Protein AF-A0A8J8E823-F1 (afdb_monomer)

Radius of gyration: 39.71 Å; Cα contacts (8 Å, |Δi|>4): 1463; chains: 1; bounding box: 97×46×159 Å

pLDDT: mean 88.31, std 9.65, range [36.75, 98.31]

Structure (mmCIF, N/CA/C/O backbone):
data_AF-A0A8J8E823-F1
#
_entry.id   AF-A0A8J8E823-F1
#
loop_
_atom_site.group_PDB
_atom_site.id
_atom_site.type_symbol
_atom_site.label_atom_id
_atom_site.label_alt_id
_atom_site.label_comp_id
_atom_site.label_asym_id
_atom_site.label_entity_id
_atom_site.label_seq_id
_atom_site.pdbx_PDB_ins_code
_atom_site.Cartn_x
_atom_site.Cartn_y
_atom_site.Cartn_z
_atom_site.occupancy
_atom_site.B_iso_or_equiv
_atom_site.auth_seq_id
_atom_site.auth_comp_id
_atom_site.auth_asym_id
_atom_site.auth_atom_id
_atom_site.pdbx_PDB_model_num
ATOM 1 N N . MET A 1 1 ? -57.864 25.863 111.449 1.00 36.75 1 MET A N 1
ATOM 2 C CA . MET A 1 1 ? -57.639 26.339 110.067 1.00 36.75 1 MET A CA 1
ATOM 3 C C . MET A 1 1 ? -56.711 25.368 109.342 1.00 36.75 1 MET A C 1
ATOM 5 O O . MET A 1 1 ? -55.726 24.937 109.920 1.00 36.75 1 MET A O 1
ATOM 9 N N . ARG A 1 2 ? -57.130 24.994 108.127 1.00 46.72 2 ARG A N 1
ATOM 10 C CA . ARG A 1 2 ? -56.499 24.239 107.023 1.00 46.72 2 ARG A CA 1
ATOM 11 C C . ARG A 1 2 ? -55.023 23.799 107.163 1.00 46.72 2 ARG A C 1
ATOM 13 O O . ARG A 1 2 ? -54.125 24.631 107.184 1.00 46.72 2 ARG A O 1
ATOM 20 N N . ARG A 1 3 ? -54.786 22.481 107.086 1.00 46.88 3 ARG A N 1
ATOM 21 C CA . ARG A 1 3 ? -53.494 21.837 106.748 1.00 46.88 3 ARG A CA 1
ATOM 22 C C . ARG A 1 3 ? -53.708 20.717 105.724 1.00 46.88 3 ARG A C 1
ATOM 24 O O . ARG A 1 3 ? -53.528 19.541 106.005 1.00 46.88 3 ARG A O 1
ATOM 31 N N . GLY A 1 4 ? -54.146 21.098 104.534 1.00 51.66 4 GLY A N 1
ATOM 32 C CA . GLY A 1 4 ? -54.332 20.171 103.423 1.00 51.66 4 GLY A CA 1
ATOM 33 C C . GLY A 1 4 ? -54.410 20.949 102.127 1.00 51.66 4 GLY A C 1
ATOM 34 O O . GLY A 1 4 ? -55.508 21.132 101.628 1.00 51.66 4 GLY A O 1
ATOM 35 N N . GLN A 1 5 ? -53.278 21.512 101.680 1.00 46.97 5 GLN A N 1
ATOM 36 C CA . GLN A 1 5 ? -53.117 22.174 100.371 1.00 46.97 5 GLN A CA 1
ATOM 37 C C . GLN A 1 5 ? -51.668 22.670 100.144 1.00 46.97 5 GLN A C 1
ATOM 39 O O . GLN A 1 5 ? -51.448 23.810 99.762 1.00 46.97 5 GLN A O 1
ATOM 44 N N . LEU A 1 6 ? -50.650 21.842 100.414 1.00 44.88 6 LEU A N 1
ATOM 45 C CA . LEU A 1 6 ? -49.243 22.187 100.108 1.00 44.88 6 LEU A CA 1
ATOM 46 C C . LEU A 1 6 ? -48.482 21.095 99.334 1.00 44.88 6 LEU A C 1
ATOM 48 O O . LEU A 1 6 ? -47.302 21.254 99.064 1.00 44.88 6 LEU A O 1
ATOM 52 N N . LEU A 1 7 ? -49.159 20.020 98.913 1.00 49.19 7 LEU A N 1
ATOM 53 C CA . LEU A 1 7 ? -48.567 18.953 98.090 1.00 49.19 7 LEU A CA 1
ATOM 54 C C . LEU A 1 7 ? -48.955 19.016 96.599 1.00 49.19 7 LEU A C 1
ATOM 56 O O . LEU A 1 7 ? -48.569 18.131 95.848 1.00 49.19 7 LEU A O 1
ATOM 60 N N . SER A 1 8 ? -49.700 20.033 96.139 1.00 56.97 8 SER A N 1
ATOM 61 C CA . SER A 1 8 ? -50.274 20.027 94.778 1.00 56.97 8 SER A CA 1
ATOM 62 C C . SER A 1 8 ? -49.682 21.033 93.788 1.00 56.97 8 SER A C 1
ATOM 64 O O . SER A 1 8 ? -50.062 20.981 92.625 1.00 56.97 8 SER A O 1
ATOM 66 N N . PHE A 1 9 ? -48.795 21.946 94.198 1.00 59.91 9 PHE A N 1
ATOM 67 C CA . PHE A 1 9 ? -48.227 22.938 93.269 1.00 59.91 9 PHE A CA 1
ATOM 68 C C . PHE A 1 9 ? -46.809 22.571 92.830 1.00 59.91 9 PHE A C 1
ATOM 70 O O . PHE A 1 9 ? -46.538 22.541 91.637 1.00 59.91 9 PHE A O 1
ATOM 77 N N . ASP A 1 10 ? -45.944 22.179 93.767 1.00 59.66 10 ASP A N 1
ATOM 78 C CA . ASP A 1 10 ? -44.552 21.808 93.467 1.00 59.66 10 ASP A CA 1
ATOM 79 C C . ASP A 1 10 ? -44.453 20.523 92.629 1.00 59.66 10 ASP A C 1
ATOM 81 O O . ASP A 1 10 ? -43.709 20.452 91.655 1.00 59.66 10 ASP A O 1
ATOM 85 N N . ALA A 1 11 ? -45.289 19.524 92.934 1.00 63.53 11 ALA A N 1
ATOM 86 C CA . ALA A 1 11 ? -45.380 18.297 92.143 1.00 63.53 11 ALA A CA 1
ATOM 87 C C . ALA A 1 11 ? -45.920 18.556 90.724 1.00 63.53 11 ALA A C 1
ATOM 89 O O . ALA A 1 11 ? -45.494 17.911 89.770 1.00 63.53 11 ALA A O 1
ATOM 90 N N . LEU A 1 12 ? -46.829 19.523 90.565 1.00 67.81 12 LEU A N 1
ATOM 91 C CA . LEU A 1 12 ? -47.392 19.887 89.264 1.00 67.81 12 LEU A CA 1
ATOM 92 C C . LEU A 1 12 ? -46.374 20.669 88.423 1.00 67.81 12 LEU A C 1
ATOM 94 O O . LEU A 1 12 ? -46.248 20.418 87.229 1.00 67.81 12 LEU A O 1
ATOM 98 N N . LEU A 1 13 ? -45.582 21.538 89.053 1.00 65.56 13 LEU A N 1
ATOM 99 C CA . LEU A 1 13 ? -44.483 22.267 88.414 1.00 65.56 13 LEU A CA 1
ATOM 100 C C . LEU A 1 13 ? -43.353 21.321 87.974 1.00 65.56 13 LEU A C 1
ATOM 102 O O . LEU A 1 13 ? -42.855 21.442 86.855 1.00 65.56 13 LEU A O 1
ATOM 106 N N . ALA A 1 14 ? -43.020 20.322 88.799 1.00 70.00 14 ALA A N 1
ATOM 107 C CA . ALA A 1 14 ? -42.069 19.270 88.444 1.00 70.00 14 ALA A CA 1
ATOM 108 C C . ALA A 1 14 ? -42.562 18.416 87.260 1.00 70.00 14 ALA A C 1
ATOM 110 O O . ALA A 1 14 ? -41.798 18.148 86.336 1.00 70.00 14 ALA A O 1
ATOM 111 N N . VAL A 1 15 ? -43.846 18.041 87.231 1.00 72.62 15 VAL A N 1
ATOM 112 C CA . VAL A 1 15 ? -44.438 17.287 86.110 1.00 72.62 15 VAL A CA 1
ATOM 113 C C . VAL A 1 15 ? -44.470 18.118 84.827 1.00 72.62 15 VAL A C 1
ATOM 115 O O . VAL A 1 15 ? -44.135 17.601 83.765 1.00 72.62 15 VAL A O 1
ATOM 118 N N . VAL A 1 16 ? -44.799 19.410 84.903 1.00 74.62 16 VAL A N 1
ATOM 119 C CA . VAL A 1 16 ? -44.764 20.309 83.738 1.00 74.62 16 VAL A CA 1
ATOM 120 C C . VAL A 1 16 ? -43.340 20.446 83.195 1.00 74.62 16 VAL A C 1
ATOM 122 O O . VAL A 1 16 ? -43.153 20.344 81.984 1.00 74.62 16 VAL A O 1
ATOM 125 N N . MET A 1 17 ? -42.326 20.596 84.057 1.00 70.62 17 MET A N 1
ATOM 126 C CA . MET A 1 17 ? -40.924 20.603 83.615 1.00 70.62 17 MET A CA 1
ATOM 127 C C . MET A 1 17 ? -40.511 19.283 82.959 1.00 70.62 17 MET A C 1
ATOM 129 O O . MET A 1 17 ? -39.848 19.307 81.925 1.00 70.62 17 MET A O 1
ATOM 133 N N . VAL A 1 18 ? -40.932 18.139 83.506 1.00 72.12 18 VAL A N 1
ATOM 134 C CA . VAL A 1 18 ? -40.648 16.818 82.923 1.00 72.12 18 VAL A CA 1
ATOM 135 C C . VAL A 1 18 ? -41.329 16.653 81.561 1.00 72.12 18 VAL A C 1
ATOM 137 O O . VAL A 1 18 ? -40.695 16.164 80.632 1.00 72.12 18 VAL A O 1
ATOM 140 N N . ILE A 1 19 ? -42.573 17.117 81.396 1.00 75.12 19 ILE A N 1
ATOM 141 C CA . ILE A 1 19 ? -43.290 17.086 80.110 1.00 75.12 19 ILE A CA 1
ATOM 142 C C . ILE A 1 19 ? -42.619 18.006 79.080 1.00 75.12 19 ILE A C 1
ATOM 144 O O . ILE A 1 19 ? -42.448 17.601 77.932 1.00 75.12 19 ILE A O 1
ATOM 148 N N . PHE A 1 20 ? -42.187 19.210 79.471 1.00 71.75 20 PHE A N 1
ATOM 149 C CA . PHE A 1 20 ? -41.443 20.111 78.583 1.00 71.75 20 PHE A CA 1
ATOM 150 C C . PHE A 1 20 ? -40.071 19.547 78.200 1.00 71.75 20 PHE A C 1
ATOM 152 O O . PHE A 1 20 ? -39.695 19.625 77.032 1.00 71.75 20 PHE A O 1
ATOM 159 N N . MET A 1 21 ? -39.342 18.940 79.143 1.00 67.88 21 MET A N 1
ATOM 160 C CA . MET A 1 21 ? -38.085 18.246 78.849 1.00 67.88 21 MET A CA 1
ATOM 161 C C . MET A 1 21 ? -38.309 17.063 77.905 1.00 67.88 21 MET A C 1
ATOM 163 O O . MET A 1 21 ? -37.581 16.936 76.928 1.00 67.88 21 MET A O 1
ATOM 167 N N . LEU A 1 22 ? -39.335 16.238 78.130 1.00 67.62 22 LEU A N 1
ATOM 168 C CA . LEU A 1 22 ? -39.696 15.134 77.233 1.00 67.62 22 LEU A CA 1
ATOM 169 C C . LEU A 1 22 ? -40.085 15.633 75.836 1.00 67.62 22 LEU A C 1
ATOM 171 O O . LEU A 1 22 ? -39.639 15.059 74.847 1.00 67.62 22 LEU A O 1
ATOM 175 N N . GLY A 1 23 ? -40.851 16.723 75.737 1.00 69.31 23 GLY A N 1
ATOM 176 C CA . GLY A 1 23 ? -41.213 17.344 74.460 1.00 69.31 23 GLY A CA 1
ATOM 177 C C . GLY A 1 23 ? -40.005 17.912 73.711 1.00 69.31 23 GLY A C 1
ATOM 178 O O . GLY A 1 23 ? -39.862 17.683 72.512 1.00 69.31 23 GLY A O 1
ATOM 179 N N . ALA A 1 24 ? -39.094 18.590 74.416 1.00 69.19 24 ALA A N 1
ATOM 180 C CA . ALA A 1 24 ? -37.860 19.120 73.839 1.00 69.19 24 ALA A CA 1
ATOM 181 C C . ALA A 1 24 ? -36.897 18.003 73.403 1.00 69.19 24 ALA A C 1
ATOM 183 O O . ALA A 1 24 ? -36.311 18.085 72.323 1.00 69.19 24 ALA A O 1
ATOM 184 N N . VAL A 1 25 ? -36.767 16.933 74.196 1.00 70.50 25 VAL A N 1
ATOM 185 C CA . VAL A 1 25 ? -35.972 15.747 73.842 1.00 70.50 25 VAL A CA 1
ATOM 186 C C . VAL A 1 25 ? -36.588 15.020 72.648 1.00 70.50 25 VAL A C 1
ATOM 188 O O . VAL A 1 25 ? -35.851 14.657 71.737 1.00 70.50 25 VAL A O 1
ATOM 191 N N . SER A 1 26 ? -37.916 14.879 72.587 1.00 69.00 26 SER A N 1
ATOM 192 C CA . SER A 1 26 ? -38.611 14.278 71.440 1.00 69.00 26 SER A CA 1
ATOM 193 C C . SER A 1 26 ? -38.398 15.091 70.163 1.00 69.00 26 SER A C 1
ATOM 195 O O . SER A 1 26 ? -37.958 14.541 69.162 1.00 69.00 26 SER A O 1
ATOM 197 N N . ALA A 1 27 ? -38.613 16.410 70.204 1.00 69.00 27 ALA A N 1
ATOM 198 C CA . ALA A 1 27 ? -38.417 17.279 69.043 1.00 69.00 27 ALA A CA 1
ATOM 199 C C . ALA A 1 27 ? -36.951 17.305 68.572 1.00 69.00 27 ALA A C 1
ATOM 201 O O . ALA A 1 27 ? -36.671 17.292 67.374 1.00 69.00 27 ALA A O 1
ATOM 202 N N . THR A 1 28 ? -35.995 17.295 69.506 1.00 72.31 28 THR A N 1
ATOM 203 C CA . THR A 1 28 ? -34.562 17.222 69.177 1.00 72.31 28 THR A CA 1
ATOM 204 C C . THR A 1 28 ? -34.196 15.851 68.605 1.00 72.31 28 THR A C 1
ATOM 206 O O . THR A 1 28 ? -33.410 15.776 67.664 1.00 72.31 28 THR A O 1
ATOM 209 N N . SER A 1 29 ? -34.795 14.773 69.121 1.00 75.19 29 SER A N 1
ATOM 210 C CA . SER A 1 29 ? -34.635 13.411 68.604 1.00 75.19 29 SER A CA 1
ATOM 211 C C . SER A 1 29 ? -35.188 13.265 67.188 1.00 75.19 29 SER A C 1
ATOM 213 O O . SER A 1 29 ? -34.537 12.644 66.353 1.00 75.19 29 SER A O 1
ATOM 215 N N . ASP A 1 30 ? -36.348 13.848 66.888 1.00 78.00 30 ASP A N 1
ATOM 216 C CA . ASP A 1 30 ? -36.934 13.818 65.545 1.00 78.00 30 ASP A CA 1
ATOM 217 C C . ASP A 1 30 ? -36.092 14.627 64.550 1.00 78.00 30 ASP A C 1
ATOM 219 O O . ASP A 1 30 ? -35.823 14.155 63.445 1.00 78.00 30 ASP A O 1
ATOM 223 N N . ASN A 1 31 ? -35.570 15.784 64.967 1.00 73.62 31 ASN A N 1
ATOM 224 C CA . ASN A 1 31 ? -34.641 16.578 64.159 1.00 73.62 31 ASN A CA 1
ATOM 225 C C . ASN A 1 31 ? -33.301 15.859 63.924 1.00 73.62 31 ASN A C 1
ATOM 227 O O . ASN A 1 31 ? -32.780 15.884 62.810 1.00 73.62 31 ASN A O 1
ATOM 231 N N . LEU A 1 32 ? -32.749 15.180 64.936 1.00 70.44 32 LEU A N 1
ATOM 232 C CA . LEU A 1 32 ? -31.537 14.360 64.800 1.00 70.44 32 LEU A CA 1
ATOM 233 C C . LEU A 1 32 ? -31.775 13.153 63.895 1.00 70.44 32 LEU A C 1
ATOM 235 O O . LEU A 1 32 ? -30.951 12.867 63.033 1.00 70.44 32 LEU A O 1
ATOM 239 N N . LYS A 1 33 ? -32.909 12.467 64.048 1.00 74.25 33 LYS A N 1
ATOM 240 C CA . LYS A 1 33 ? -33.298 11.348 63.188 1.00 74.25 33 LYS A CA 1
ATOM 241 C C . LYS A 1 33 ? -33.461 11.803 61.740 1.00 74.25 33 LYS A C 1
ATOM 243 O O . LYS A 1 33 ? -32.951 11.131 60.846 1.00 74.25 33 LYS A O 1
ATOM 248 N N . ALA A 1 34 ? -34.109 12.943 61.504 1.00 67.12 34 ALA A N 1
ATOM 249 C CA . ALA A 1 34 ? -34.219 13.543 60.177 1.00 67.12 34 ALA A CA 1
ATOM 250 C C . ALA A 1 34 ? -32.837 13.921 59.615 1.00 67.12 34 ALA A C 1
ATOM 252 O O . ALA A 1 34 ? -32.538 13.605 58.468 1.00 67.12 34 ALA A O 1
ATOM 253 N N . GLY A 1 35 ? -31.958 14.504 60.436 1.00 65.25 35 GLY A N 1
ATOM 254 C CA . GLY A 1 35 ? -30.579 14.824 60.060 1.00 65.25 35 GLY A CA 1
ATOM 255 C C . GLY A 1 35 ? -29.745 13.592 59.694 1.00 65.25 35 GLY A C 1
ATOM 256 O O . GLY A 1 35 ? -29.082 13.591 58.662 1.00 65.25 35 GLY A O 1
ATOM 257 N N . ILE A 1 36 ? -29.819 12.519 60.487 1.00 70.50 36 ILE A N 1
ATOM 258 C CA . ILE A 1 36 ? -29.135 11.244 60.220 1.00 70.50 36 ILE A CA 1
ATOM 259 C C . ILE A 1 36 ? -29.702 10.579 58.965 1.00 70.50 36 ILE A C 1
ATOM 261 O O . ILE A 1 36 ? -28.932 10.099 58.143 1.00 70.50 36 ILE A O 1
ATOM 265 N N . THR A 1 37 ? -31.024 10.585 58.785 1.00 71.06 37 THR A N 1
ATOM 266 C CA . THR A 1 37 ? -31.674 10.023 57.587 1.00 71.06 37 THR A CA 1
ATOM 267 C C . THR A 1 37 ? -31.266 10.795 56.332 1.00 71.06 37 THR A C 1
ATOM 269 O O . THR A 1 37 ? -30.976 10.186 55.309 1.00 71.06 37 THR A O 1
ATOM 272 N N . ASN A 1 38 ? -31.159 12.124 56.421 1.00 67.69 38 ASN A N 1
ATOM 273 C CA . ASN A 1 38 ? -30.663 12.956 55.328 1.00 67.69 38 ASN A CA 1
ATOM 274 C C . ASN A 1 38 ? -29.179 12.699 55.039 1.00 67.69 38 ASN A C 1
ATOM 276 O O . ASN A 1 38 ? -28.809 12.615 53.875 1.00 67.69 38 ASN A O 1
ATOM 280 N N . LEU A 1 39 ? -28.335 12.546 56.065 1.00 69.06 39 LEU A N 1
ATOM 281 C CA . LEU A 1 39 ? -26.917 12.207 55.887 1.00 69.06 39 LEU A CA 1
ATOM 282 C C . LEU A 1 39 ? -26.728 10.818 55.268 1.00 69.06 39 LEU A C 1
ATOM 284 O O . LEU A 1 39 ? -25.903 10.674 54.371 1.00 69.06 39 LEU A O 1
ATOM 288 N N . LEU A 1 40 ? -27.507 9.821 55.702 1.00 71.25 40 LEU A N 1
ATOM 289 C CA . LEU A 1 40 ? -27.530 8.491 55.087 1.00 71.25 40 LEU A CA 1
ATOM 290 C C . LEU A 1 40 ? -27.994 8.566 53.630 1.00 71.25 40 LEU A C 1
ATOM 292 O O . LEU A 1 40 ? -27.319 8.041 52.756 1.00 71.25 40 LEU A O 1
ATOM 296 N N . GLY A 1 41 ? -29.082 9.291 53.353 1.00 68.62 41 GLY A N 1
ATOM 297 C CA . GLY A 1 41 ? -29.576 9.482 51.989 1.00 68.62 41 GLY A CA 1
ATOM 298 C C . GLY A 1 41 ? -28.568 10.194 51.081 1.00 68.62 41 GLY A C 1
ATOM 299 O O . GLY A 1 41 ? -28.425 9.827 49.918 1.00 68.62 41 GLY A O 1
ATOM 300 N N . TRP A 1 42 ? -27.828 11.176 51.603 1.00 70.75 42 TRP A N 1
ATOM 301 C CA . TRP A 1 42 ? -26.728 11.819 50.880 1.00 70.75 42 TRP A CA 1
ATOM 302 C C . TRP A 1 42 ? -25.578 10.850 50.609 1.00 70.75 42 TRP A C 1
ATOM 304 O O . TRP A 1 42 ? -25.090 10.802 49.483 1.00 70.75 42 TRP A O 1
ATOM 314 N N . TYR A 1 43 ? -25.170 10.070 51.612 1.00 72.56 43 TYR A N 1
ATOM 315 C CA . TYR A 1 43 ? -24.101 9.083 51.475 1.00 72.56 43 TYR A CA 1
ATOM 316 C C . TYR A 1 43 ? -24.440 8.030 50.411 1.00 72.56 43 TYR A C 1
ATOM 318 O O . TYR A 1 43 ? -23.663 7.839 49.471 1.00 72.56 43 TYR A O 1
ATOM 326 N N . ASP A 1 44 ? -25.637 7.444 50.492 1.00 73.56 44 ASP A N 1
ATOM 327 C CA . ASP A 1 44 ? -26.118 6.439 49.543 1.00 73.56 44 ASP A CA 1
ATOM 328 C C . ASP A 1 44 ? -26.116 6.995 48.113 1.00 73.56 44 ASP A C 1
ATOM 330 O O . ASP A 1 44 ? -25.537 6.380 47.218 1.00 73.56 44 ASP A O 1
ATOM 334 N N . ARG A 1 45 ? -26.639 8.214 47.906 1.00 77.38 45 ARG A N 1
ATOM 335 C CA . ARG A 1 45 ? -26.640 8.885 46.595 1.00 77.38 45 ARG A CA 1
ATOM 336 C C . ARG A 1 45 ? -25.234 9.150 46.066 1.00 77.38 45 ARG A C 1
ATOM 338 O O . ARG A 1 45 ? -24.950 8.868 44.903 1.00 77.38 45 ARG A O 1
ATOM 345 N N . THR A 1 46 ? -24.326 9.659 46.901 1.00 81.88 46 THR A N 1
ATOM 346 C CA . THR A 1 46 ? -22.948 9.954 46.468 1.00 81.88 46 THR A CA 1
ATOM 347 C C . THR A 1 46 ? -22.175 8.711 46.036 1.00 81.88 46 THR A C 1
ATOM 349 O O . THR A 1 46 ? -21.313 8.827 45.171 1.00 81.88 46 THR A O 1
ATOM 352 N N . SER A 1 47 ? -22.529 7.533 46.562 1.00 87.69 47 SER A N 1
ATOM 353 C CA . SER A 1 47 ? -21.876 6.257 46.248 1.00 87.69 47 SER A CA 1
ATOM 354 C C . SER A 1 47 ? -22.366 5.579 44.959 1.00 87.69 47 SER A C 1
ATOM 356 O O . SER A 1 47 ? -21.729 4.627 44.495 1.00 87.69 47 SER A O 1
ATOM 358 N N . ILE A 1 48 ? -23.472 6.057 44.361 1.00 92.00 48 ILE A N 1
ATOM 359 C CA . ILE A 1 48 ? -24.071 5.441 43.165 1.00 92.00 48 ILE A CA 1
ATOM 360 C C . ILE A 1 48 ? -23.061 5.385 42.008 1.00 92.00 48 ILE A C 1
ATOM 362 O O . ILE A 1 48 ? -22.803 4.281 41.528 1.00 92.00 48 ILE A O 1
ATOM 366 N N . PRO A 1 49 ? -22.423 6.496 41.572 1.00 93.31 49 PRO A N 1
ATOM 367 C CA . PRO A 1 49 ? -21.522 6.444 40.422 1.00 93.31 49 PRO A CA 1
ATOM 368 C C . PRO A 1 49 ? -20.329 5.501 40.629 1.00 93.31 49 PRO A C 1
ATOM 370 O O . PRO A 1 49 ? -19.954 4.774 39.712 1.00 93.31 49 PRO A O 1
ATOM 373 N N . ASP A 1 50 ? -19.753 5.466 41.834 1.00 92.00 50 ASP A N 1
ATOM 374 C CA . ASP A 1 50 ? -18.641 4.563 42.148 1.00 92.00 50 ASP A CA 1
ATOM 375 C C . ASP A 1 50 ? -19.067 3.096 42.086 1.00 92.00 50 ASP A C 1
ATOM 377 O O . ASP A 1 50 ? -18.401 2.290 41.437 1.00 92.00 50 ASP A O 1
ATOM 381 N N . THR A 1 51 ? -20.215 2.763 42.680 1.00 92.38 51 THR A N 1
ATOM 382 C CA . THR A 1 51 ? -20.758 1.398 42.663 1.00 92.38 51 THR A CA 1
ATOM 383 C C . THR A 1 51 ? -21.080 0.949 41.238 1.00 92.38 51 THR A C 1
ATOM 385 O O . THR A 1 51 ? -20.738 -0.167 40.845 1.00 92.38 51 THR A O 1
ATOM 388 N N . MET A 1 52 ? -21.694 1.826 40.435 1.00 94.44 52 MET A N 1
ATOM 389 C CA . MET A 1 52 ? -21.983 1.560 39.025 1.00 94.44 52 MET A CA 1
ATOM 390 C C . MET A 1 52 ? -20.702 1.259 38.237 1.00 94.44 52 MET A C 1
ATOM 392 O O . MET A 1 52 ? -20.634 0.246 37.537 1.00 94.44 52 MET A O 1
ATOM 396 N N . LEU A 1 53 ? -19.681 2.117 38.350 1.00 95.31 53 LEU A N 1
ATOM 397 C CA . LEU A 1 53 ? -18.418 1.930 37.635 1.00 95.31 53 LEU A CA 1
ATOM 398 C C . LEU A 1 53 ? -17.673 0.683 38.106 1.00 95.31 53 LEU A C 1
ATOM 400 O O . LEU A 1 53 ? -17.123 -0.035 37.274 1.00 95.31 53 LEU A O 1
ATOM 404 N N . ASP A 1 54 ? -17.674 0.384 39.401 1.00 92.12 54 ASP A N 1
ATOM 405 C CA . ASP A 1 54 ? -16.977 -0.787 39.923 1.00 92.12 54 ASP A CA 1
ATOM 406 C C . ASP A 1 54 ? -17.644 -2.090 39.465 1.00 92.12 54 ASP A C 1
ATOM 408 O O . ASP A 1 54 ? -16.952 -3.004 39.009 1.00 92.12 54 ASP A O 1
ATOM 412 N N . VAL A 1 55 ? -18.981 -2.164 39.471 1.00 92.00 55 VAL A N 1
ATOM 413 C CA . VAL A 1 55 ? -19.700 -3.322 38.917 1.00 92.00 55 VAL A CA 1
ATOM 414 C C . VAL A 1 55 ? -19.408 -3.480 37.426 1.00 92.00 55 VAL A C 1
ATOM 416 O O . VAL A 1 55 ? -19.088 -4.584 36.984 1.00 92.00 55 VAL A O 1
ATOM 419 N N . LEU A 1 56 ? -19.470 -2.398 36.646 1.00 94.12 56 LEU A N 1
ATOM 420 C CA . LEU A 1 56 ? -19.259 -2.469 35.200 1.00 94.12 56 LEU A CA 1
ATOM 421 C C . LEU A 1 56 ? -17.807 -2.787 34.826 1.00 94.12 56 LEU A C 1
ATOM 423 O O . LEU A 1 56 ? -17.584 -3.552 33.894 1.00 94.12 56 LEU A O 1
ATOM 427 N N . LEU A 1 57 ? -16.817 -2.219 35.514 1.00 94.69 57 LEU A N 1
ATOM 428 C CA . LEU A 1 57 ? -15.415 -2.271 35.082 1.00 94.69 57 LEU A CA 1
ATOM 429 C C . LEU A 1 57 ? -14.586 -3.338 35.804 1.00 94.69 57 LEU A C 1
ATOM 431 O O . LEU A 1 57 ? -13.594 -3.803 35.246 1.00 94.69 57 LEU A O 1
ATOM 435 N N . GLN A 1 58 ? -14.968 -3.749 37.017 1.00 92.00 58 GLN A N 1
ATOM 436 C CA . GLN A 1 58 ? -14.199 -4.725 37.800 1.00 92.00 58 GLN A CA 1
ATOM 437 C C . GLN A 1 58 ? -14.779 -6.144 37.747 1.00 92.00 58 GLN A C 1
ATOM 439 O O . GLN A 1 58 ? -14.060 -7.100 38.065 1.00 92.00 58 GLN A O 1
ATOM 444 N N . SER A 1 59 ? -16.036 -6.302 37.315 1.00 92.56 59 SER A N 1
ATOM 445 C CA . SER A 1 59 ? -16.691 -7.601 37.135 1.00 92.56 59 SER A CA 1
ATOM 446 C C . SER A 1 59 ? -16.634 -8.075 35.680 1.00 92.56 59 SER A C 1
ATOM 448 O O . SER A 1 59 ? -16.864 -7.280 34.763 1.00 92.56 59 SER A O 1
ATOM 450 N N . PRO A 1 60 ? -16.401 -9.377 35.425 1.00 91.44 60 PRO A N 1
ATOM 451 C CA . PRO A 1 60 ? -16.543 -9.947 34.088 1.00 91.44 60 PRO A CA 1
ATOM 452 C C . PRO A 1 60 ? -18.009 -10.144 33.667 1.00 91.44 60 PRO A C 1
ATOM 454 O O . PRO A 1 60 ? -18.270 -10.536 32.529 1.00 91.44 60 PRO A O 1
ATOM 457 N N . GLY A 1 61 ? -18.965 -9.878 34.558 1.00 91.50 61 GLY A N 1
ATOM 458 C CA . GLY A 1 61 ? -20.380 -10.142 34.327 1.00 91.50 61 GLY A CA 1
ATOM 459 C C . GLY A 1 61 ? -20.739 -11.611 34.537 1.00 91.50 61 GLY A C 1
ATOM 460 O O . GLY A 1 61 ? -19.903 -12.442 34.895 1.00 91.50 61 GLY A O 1
ATOM 461 N N . THR A 1 62 ? -22.019 -11.929 34.360 1.00 89.88 62 THR A N 1
ATOM 462 C CA . THR A 1 62 ? -22.543 -13.291 34.525 1.00 89.88 62 THR A CA 1
ATOM 463 C C . THR A 1 62 ? -23.405 -13.676 33.321 1.00 89.88 62 THR A C 1
ATOM 465 O O . THR A 1 62 ? -24.439 -13.032 33.114 1.00 89.88 62 THR A O 1
ATOM 468 N N . PRO A 1 63 ? -23.018 -14.715 32.551 1.00 91.81 63 PRO A N 1
ATOM 469 C CA . PRO A 1 63 ? -21.753 -15.464 32.636 1.00 91.81 63 PRO A CA 1
ATOM 470 C C . PRO A 1 63 ? -20.525 -14.612 32.232 1.00 91.81 63 PRO A C 1
ATOM 472 O O . PRO A 1 63 ? -20.690 -13.614 31.536 1.00 91.81 63 PRO A O 1
ATOM 475 N N . PRO A 1 64 ? -19.285 -14.993 32.606 1.00 88.88 64 PRO A N 1
ATOM 476 C CA . PRO A 1 64 ? -18.078 -14.214 32.300 1.00 88.88 64 PRO A CA 1
ATOM 477 C C . PRO A 1 64 ? -17.771 -13.997 30.811 1.00 88.88 64 PRO A C 1
ATOM 479 O O . PRO A 1 64 ? -16.952 -13.144 30.501 1.00 88.88 64 PRO A O 1
ATOM 482 N N . ASN A 1 65 ? -18.370 -14.746 29.890 1.00 88.81 65 ASN A N 1
ATOM 483 C CA . ASN A 1 65 ? -18.208 -14.622 28.434 1.00 88.81 65 ASN A CA 1
ATOM 484 C C . ASN A 1 65 ? -19.540 -14.281 27.742 1.00 88.81 65 ASN A C 1
ATOM 486 O O . ASN A 1 65 ? -19.805 -14.703 26.620 1.00 88.81 65 ASN A O 1
ATOM 490 N N . TRP A 1 66 ? -20.415 -13.538 28.423 1.00 91.56 66 TRP A N 1
ATOM 491 C CA . TRP A 1 66 ? -21.757 -13.201 27.935 1.00 91.56 66 TRP A CA 1
ATOM 492 C C . TRP A 1 66 ? -21.783 -12.529 26.548 1.00 91.56 66 TRP A C 1
ATOM 494 O O . TRP A 1 66 ? -22.807 -12.588 25.876 1.00 91.56 66 TRP A O 1
ATOM 504 N N . ASN A 1 67 ? -20.687 -11.919 26.089 1.00 89.94 67 ASN A N 1
ATOM 505 C CA . ASN A 1 67 ? -20.576 -11.339 24.747 1.00 89.94 67 ASN A CA 1
ATOM 506 C C . ASN A 1 67 ? -20.541 -12.392 23.625 1.00 89.94 67 ASN A C 1
ATOM 508 O O . ASN A 1 67 ? -20.899 -12.078 22.497 1.00 89.94 67 ASN A O 1
ATOM 512 N N . GLU A 1 68 ? -20.153 -13.634 23.921 1.00 88.88 68 GLU A N 1
ATOM 513 C CA . GLU A 1 68 ? -20.204 -14.754 22.968 1.00 88.88 68 GLU A CA 1
ATOM 514 C C . GLU A 1 68 ? -21.608 -15.370 22.896 1.00 88.88 68 GLU A C 1
ATOM 516 O O . GLU A 1 68 ? -22.037 -15.853 21.851 1.00 88.88 68 GLU A O 1
ATOM 521 N N . ASN A 1 69 ? -22.344 -15.343 24.012 1.00 88.62 69 ASN A N 1
ATOM 522 C CA . ASN A 1 69 ? -23.716 -15.826 24.091 1.00 88.62 69 ASN A CA 1
ATOM 523 C C . ASN A 1 69 ? -24.592 -14.866 24.901 1.00 88.62 69 ASN A C 1
ATOM 525 O O . ASN A 1 69 ? -24.878 -15.079 26.084 1.00 88.62 69 ASN A O 1
ATOM 529 N N . VAL A 1 70 ? -25.076 -13.834 24.212 1.00 88.00 70 VAL A N 1
ATOM 530 C CA . VAL A 1 70 ? -25.906 -12.777 24.797 1.00 88.00 70 VAL A CA 1
ATOM 531 C C . VAL A 1 70 ? -27.189 -13.334 25.424 1.00 88.00 70 VAL A C 1
ATOM 533 O O . VAL A 1 70 ? -27.712 -12.759 26.375 1.00 88.00 70 VAL A O 1
ATOM 536 N N . SER A 1 71 ? -27.718 -14.466 24.946 1.00 86.19 71 SER A N 1
ATOM 537 C CA . SER A 1 71 ? -28.961 -15.049 25.482 1.00 86.19 71 SER A CA 1
ATOM 538 C C . SER A 1 71 ? -28.861 -15.438 26.965 1.00 86.19 71 SER A C 1
ATOM 540 O O . SER A 1 71 ? -29.860 -15.375 27.676 1.00 86.19 71 SER A O 1
ATOM 542 N N . ALA A 1 72 ? -27.654 -15.745 27.451 1.00 85.56 72 ALA A N 1
ATOM 543 C CA . ALA A 1 72 ? -27.399 -16.135 28.835 1.00 85.56 72 ALA A CA 1
ATOM 544 C C . ALA A 1 72 ? -27.093 -14.951 29.774 1.00 85.56 72 ALA A C 1
ATOM 546 O O . ALA A 1 72 ? -26.840 -15.171 30.956 1.00 85.56 72 ALA A O 1
ATOM 547 N N . LEU A 1 73 ? -27.079 -13.710 29.270 1.00 89.25 73 LEU A N 1
ATOM 548 C CA . LEU A 1 73 ? -26.720 -12.523 30.047 1.00 89.25 73 LEU A CA 1
ATOM 549 C C . LEU A 1 73 ? -27.685 -12.285 31.220 1.00 89.25 73 LEU A C 1
ATOM 551 O O . LEU A 1 73 ? -28.880 -12.076 31.013 1.00 89.25 73 LEU A O 1
ATOM 555 N N . VAL A 1 74 ? -27.130 -12.241 32.435 1.00 84.75 74 VAL A N 1
ATOM 556 C CA . VAL A 1 74 ? -27.838 -11.881 33.676 1.00 84.75 74 VAL A CA 1
ATOM 557 C C . VAL A 1 74 ? -27.372 -10.523 34.195 1.00 84.75 74 VAL A C 1
ATOM 559 O O . VAL A 1 74 ? -28.194 -9.654 34.468 1.00 84.75 74 VAL A O 1
ATOM 562 N N . VAL A 1 75 ? -26.054 -10.329 34.316 1.00 86.19 75 VAL A N 1
ATOM 563 C CA . VAL A 1 75 ? -25.455 -9.075 34.803 1.00 86.19 75 VAL A CA 1
ATOM 564 C C . VAL A 1 75 ? -24.352 -8.638 33.842 1.00 86.19 75 VAL A C 1
ATOM 566 O O . VAL A 1 75 ? -23.400 -9.406 33.648 1.00 86.19 75 VAL A O 1
ATOM 569 N N . PRO A 1 76 ? -24.441 -7.433 33.251 1.00 89.94 76 PRO A N 1
ATOM 570 C CA . PRO A 1 76 ? -23.392 -6.910 32.394 1.00 89.94 76 PRO A CA 1
ATOM 571 C C . PRO A 1 76 ? -22.171 -6.530 33.235 1.00 89.94 76 PRO A C 1
ATOM 573 O O . PRO A 1 76 ? -22.269 -5.798 34.216 1.00 89.94 76 PRO A O 1
ATOM 576 N N . GLY A 1 77 ? -21.013 -7.032 32.826 1.00 93.75 77 GLY A N 1
ATOM 577 C CA . GLY A 1 77 ? -19.709 -6.633 33.343 1.00 93.75 77 GLY A CA 1
ATOM 578 C C . GLY A 1 77 ? -18.704 -6.661 32.202 1.00 93.75 77 GLY A C 1
ATOM 579 O O . GLY A 1 77 ? -18.711 -7.586 31.387 1.00 93.75 77 GLY A O 1
ATOM 580 N N . LEU A 1 78 ? -17.893 -5.617 32.097 1.00 95.12 78 LEU A N 1
ATOM 581 C CA . LEU A 1 78 ? -17.065 -5.325 30.930 1.00 95.12 78 LEU A CA 1
ATOM 582 C C . LEU A 1 78 ? -15.639 -5.851 31.068 1.00 95.12 78 LEU A C 1
ATOM 584 O O . LEU A 1 78 ? -14.899 -5.847 30.090 1.00 95.12 78 LEU A O 1
ATOM 588 N N . ARG A 1 79 ? -15.233 -6.330 32.246 1.00 93.75 79 ARG A N 1
ATOM 589 C CA . ARG A 1 79 ? -13.904 -6.916 32.438 1.00 93.75 79 ARG A CA 1
ATOM 590 C C . ARG A 1 79 ? -13.744 -8.199 31.617 1.00 93.75 79 ARG A C 1
ATOM 592 O O . ARG A 1 79 ? -14.678 -8.994 31.507 1.00 93.75 79 ARG A O 1
ATOM 599 N N . ALA A 1 80 ? -12.558 -8.444 31.075 1.00 88.88 80 ALA A N 1
ATOM 600 C CA . ALA A 1 80 ? -12.227 -9.706 30.419 1.00 88.88 80 ALA A CA 1
ATOM 601 C C . ALA A 1 80 ? -12.390 -10.900 31.379 1.00 88.88 80 ALA A C 1
ATOM 603 O O . ALA A 1 80 ? -12.117 -10.793 32.575 1.00 88.88 80 ALA A O 1
ATOM 604 N N . SER A 1 81 ? -12.809 -12.056 30.858 1.00 85.31 81 SER A N 1
ATOM 605 C CA . SER A 1 81 ? -13.011 -13.281 31.652 1.00 85.31 81 SER A CA 1
ATOM 606 C C . SER A 1 81 ? -11.716 -13.795 32.294 1.00 85.31 81 SER A C 1
ATOM 608 O O . SER A 1 81 ? -11.732 -14.267 33.428 1.00 85.31 81 SER A O 1
ATOM 610 N N . SER A 1 82 ? -10.595 -13.673 31.583 1.00 80.38 82 SER A N 1
ATOM 611 C CA . SER A 1 82 ? -9.264 -14.140 31.988 1.00 80.38 82 SER A CA 1
ATOM 612 C C . SER A 1 82 ? -8.317 -13.013 32.424 1.00 80.38 82 SER A C 1
ATOM 614 O O . SER A 1 82 ? -7.166 -13.280 32.765 1.00 80.38 82 SER A O 1
ATOM 616 N N . GLY A 1 83 ? -8.773 -11.756 32.413 1.00 81.44 83 GLY A N 1
ATOM 617 C CA . GLY A 1 83 ? -7.920 -10.574 32.563 1.00 81.44 83 GLY A CA 1
ATOM 618 C C . GLY A 1 83 ? -8.338 -9.627 33.688 1.00 81.44 83 GLY A C 1
ATOM 619 O O . GLY A 1 83 ? -9.327 -9.834 34.388 1.00 81.44 83 GLY A O 1
ATOM 620 N N . GLN A 1 84 ? -7.557 -8.563 33.879 1.00 87.38 84 GLN A N 1
ATOM 621 C CA . GLN A 1 84 ? -7.874 -7.461 34.805 1.00 87.38 84 GLN A CA 1
ATOM 622 C C . GLN A 1 84 ? -8.457 -6.231 34.099 1.00 87.38 84 GLN A C 1
ATOM 624 O O . GLN A 1 84 ? -8.893 -5.292 34.754 1.00 87.38 84 GLN A O 1
ATOM 629 N N . TYR A 1 85 ? -8.470 -6.252 32.769 1.00 93.75 85 TYR A N 1
ATOM 630 C CA . TYR A 1 85 ? -8.767 -5.102 31.928 1.00 93.75 85 TYR A CA 1
ATOM 631 C C . TYR A 1 85 ? -10.163 -5.187 31.326 1.00 93.75 85 TYR A C 1
ATOM 633 O O . TYR A 1 85 ? -10.757 -6.267 31.257 1.00 93.75 85 TYR A O 1
ATOM 641 N N . VAL A 1 86 ? -10.673 -4.043 30.878 1.00 93.81 86 VAL A N 1
ATOM 642 C CA . VAL A 1 86 ? -11.939 -3.960 30.146 1.00 93.81 86 VAL A CA 1
ATOM 643 C C . VAL A 1 86 ? -11.764 -4.645 28.794 1.00 93.81 86 VAL A C 1
ATOM 645 O O . VAL A 1 86 ? -10.782 -4.403 28.102 1.00 93.81 86 VAL A O 1
ATOM 648 N N . ASP A 1 87 ? -12.684 -5.519 28.416 1.00 94.19 87 ASP A N 1
ATOM 649 C CA . ASP A 1 87 ? -12.664 -6.203 27.127 1.00 94.19 87 ASP A CA 1
ATOM 650 C C . ASP A 1 87 ? -13.354 -5.346 26.059 1.00 94.19 87 ASP A C 1
ATOM 652 O O . ASP A 1 87 ? -14.501 -4.918 26.230 1.00 94.19 87 ASP A O 1
ATOM 656 N N . TYR A 1 88 ? -12.657 -5.096 24.949 1.00 92.00 88 TYR A N 1
ATOM 657 C CA . TYR A 1 88 ? -13.182 -4.276 23.858 1.00 92.00 88 TYR A CA 1
ATOM 658 C C . TYR A 1 88 ? -14.464 -4.850 23.245 1.00 92.00 88 TYR A C 1
ATOM 660 O O . TYR A 1 88 ? -15.424 -4.110 23.024 1.00 92.00 88 TYR A O 1
ATOM 668 N N . ASN A 1 89 ? -14.517 -6.164 23.007 1.00 89.81 89 ASN A N 1
ATOM 669 C CA . ASN A 1 89 ? -15.666 -6.804 22.370 1.00 89.81 89 ASN A CA 1
ATOM 670 C C . ASN A 1 89 ? -16.887 -6.784 23.292 1.00 89.81 89 ASN A C 1
ATOM 672 O O . ASN A 1 89 ? -18.004 -6.553 22.826 1.00 89.81 89 ASN A O 1
ATOM 676 N N . LYS A 1 90 ? -16.689 -6.939 24.606 1.00 93.00 90 LYS A N 1
ATOM 677 C CA . LYS A 1 90 ? -17.755 -6.718 25.593 1.00 93.00 90 LYS A CA 1
ATOM 678 C C . LYS A 1 90 ? -18.265 -5.289 25.583 1.00 93.00 90 LYS A C 1
ATOM 680 O O . LYS A 1 90 ? -19.475 -5.100 25.586 1.00 93.00 90 LYS A O 1
ATOM 685 N N . ALA A 1 91 ? -17.376 -4.296 25.568 1.00 93.75 91 ALA A N 1
ATOM 686 C CA . ALA A 1 91 ? -17.784 -2.895 25.537 1.00 93.75 91 ALA A CA 1
ATOM 687 C C . ALA A 1 91 ? -18.601 -2.577 24.273 1.00 93.75 91 ALA A C 1
ATOM 689 O O . ALA A 1 91 ? -19.687 -2.016 24.387 1.00 93.75 91 ALA A O 1
ATOM 690 N N . VAL A 1 92 ? -18.146 -3.011 23.091 1.00 91.69 92 VAL A N 1
ATOM 691 C CA . VAL A 1 92 ? -18.903 -2.865 21.832 1.00 91.69 92 VAL A CA 1
ATOM 692 C C . VAL A 1 92 ? -20.273 -3.542 21.933 1.00 91.69 92 VAL A C 1
ATOM 694 O O . VAL A 1 92 ? -21.295 -2.887 21.741 1.00 91.69 92 VAL A O 1
ATOM 697 N N . THR A 1 93 ? -20.305 -4.817 22.335 1.00 92.81 93 THR A N 1
ATOM 698 C CA . THR A 1 93 ? -21.556 -5.584 22.464 1.00 92.81 93 THR A CA 1
ATOM 699 C C . THR A 1 93 ? -22.517 -4.928 23.460 1.00 92.81 93 THR A C 1
ATOM 701 O O . THR A 1 93 ? -23.717 -4.871 23.221 1.00 92.81 93 THR A O 1
ATOM 704 N N . PHE A 1 94 ? -22.008 -4.393 24.572 1.00 95.12 94 PHE A N 1
ATOM 705 C CA . PHE A 1 94 ? -22.803 -3.689 25.578 1.00 95.12 94 PHE A CA 1
ATOM 706 C C . PHE A 1 94 ? -23.524 -2.466 24.994 1.00 95.12 94 PHE A C 1
ATOM 708 O O . PHE A 1 94 ? -24.732 -2.317 25.192 1.00 95.12 94 PHE A O 1
ATOM 715 N N . PHE A 1 95 ? -22.818 -1.617 24.240 1.00 94.69 95 PHE A N 1
ATOM 716 C CA . PHE A 1 95 ? -23.427 -0.451 23.594 1.00 94.69 95 PHE A CA 1
ATOM 717 C C . PHE A 1 95 ? -24.382 -0.844 22.458 1.00 94.69 95 PHE A C 1
ATOM 719 O O . PHE A 1 95 ? -25.443 -0.231 22.326 1.00 94.69 95 PHE A O 1
ATOM 726 N N . ASP A 1 96 ? -24.073 -1.896 21.696 1.00 93.06 96 ASP A N 1
ATOM 727 C CA . ASP A 1 96 ? -24.966 -2.415 20.654 1.00 93.06 96 ASP A CA 1
ATOM 728 C C . ASP A 1 96 ? -26.279 -2.953 21.237 1.00 93.06 96 ASP A C 1
ATOM 730 O O . ASP A 1 96 ? -27.357 -2.685 20.704 1.00 93.06 96 ASP A O 1
ATOM 734 N N . LEU A 1 97 ? -26.228 -3.661 22.369 1.00 93.88 97 LEU A N 1
ATOM 735 C CA . LEU A 1 97 ? -27.429 -4.139 23.059 1.00 93.88 97 LEU A CA 1
ATOM 736 C C . LEU A 1 97 ? -28.290 -2.990 23.578 1.00 93.88 97 LEU A C 1
ATOM 738 O O . LEU A 1 97 ? -29.513 -3.037 23.448 1.00 93.88 97 LEU A O 1
ATOM 742 N N . LEU A 1 98 ? -27.672 -1.934 24.109 1.00 93.75 98 LEU A N 1
ATOM 743 C CA . LEU A 1 98 ? -28.399 -0.733 24.518 1.00 93.75 98 LEU A CA 1
ATOM 744 C C . LEU A 1 98 ? -29.052 -0.032 23.328 1.00 93.75 98 LEU A C 1
ATOM 746 O O . LEU A 1 98 ? -30.214 0.359 23.416 1.00 93.75 98 LEU A O 1
ATOM 750 N N . LYS A 1 99 ? -28.336 0.087 22.204 1.00 93.00 99 LYS A N 1
ATOM 751 C CA . LYS A 1 99 ? -28.858 0.671 20.961 1.00 93.00 99 LYS A CA 1
ATOM 752 C C . LYS A 1 99 ? -30.046 -0.127 20.415 1.00 93.00 99 LYS A C 1
ATOM 754 O O . LYS A 1 99 ? -30.977 0.457 19.868 1.00 93.00 99 LYS A O 1
ATOM 759 N N . ASN A 1 100 ? -30.033 -1.444 20.613 1.00 92.69 100 ASN A N 1
ATOM 760 C CA . ASN A 1 100 ? -31.104 -2.362 20.230 1.00 92.69 100 ASN A CA 1
ATOM 761 C C . ASN A 1 100 ? -32.197 -2.528 21.305 1.00 92.69 100 ASN A C 1
ATOM 763 O O . ASN A 1 100 ? -33.049 -3.404 21.172 1.00 92.69 100 ASN A O 1
ATOM 767 N N . ASN A 1 101 ? -32.205 -1.689 22.347 1.00 92.00 101 ASN A N 1
ATOM 768 C CA . ASN A 1 101 ? -33.176 -1.713 23.445 1.00 92.00 101 ASN A CA 1
ATOM 769 C C . ASN A 1 101 ? -33.277 -3.059 24.187 1.00 92.00 101 ASN A C 1
ATOM 771 O O . ASN A 1 101 ? -34.369 -3.504 24.546 1.00 92.00 101 ASN A O 1
ATOM 775 N N . ASP A 1 102 ? -32.146 -3.724 24.437 1.00 93.06 102 ASP A N 1
ATOM 776 C CA . ASP A 1 102 ? -32.144 -4.960 25.217 1.00 93.06 102 ASP A CA 1
ATOM 777 C C . ASP A 1 102 ? -32.524 -4.693 26.682 1.00 93.06 102 ASP A C 1
ATOM 779 O O . ASP A 1 102 ? -31.772 -4.083 27.452 1.00 93.06 102 ASP A O 1
ATOM 783 N N . SER A 1 103 ? -33.696 -5.197 27.075 1.00 91.62 103 SER A N 1
ATOM 784 C CA . SER A 1 103 ? -34.254 -5.013 28.419 1.00 91.62 103 SER A CA 1
ATOM 785 C C . SER A 1 103 ? -33.324 -5.463 29.549 1.00 91.62 103 SER A C 1
ATOM 787 O O . SER A 1 103 ? -33.357 -4.873 30.622 1.00 91.62 103 SER A O 1
ATOM 789 N N . ARG A 1 104 ? -32.452 -6.457 29.337 1.00 91.25 104 ARG A N 1
ATOM 790 C CA . ARG A 1 104 ? -31.581 -6.987 30.400 1.00 91.25 104 ARG A CA 1
ATOM 791 C C . ARG A 1 104 ? -30.483 -5.998 30.754 1.00 91.25 104 ARG A C 1
ATOM 793 O O . ARG A 1 104 ? -30.234 -5.750 31.931 1.00 91.25 104 ARG A O 1
ATOM 800 N N . VAL A 1 105 ? -29.856 -5.404 29.738 1.00 92.69 105 VAL A N 1
ATOM 801 C CA . VAL A 1 105 ? -28.816 -4.387 29.938 1.00 92.69 105 VAL A CA 1
ATOM 802 C C . VAL A 1 105 ? -29.437 -3.104 30.486 1.00 92.69 105 VAL A C 1
ATOM 804 O O . VAL A 1 105 ? -28.905 -2.528 31.433 1.00 92.69 105 VAL A O 1
ATOM 807 N N . GLN A 1 106 ? -30.597 -2.699 29.959 1.00 93.56 106 GLN A N 1
ATOM 808 C CA . GLN A 1 106 ? -31.328 -1.530 30.452 1.00 93.56 106 GLN A CA 1
ATOM 809 C C . GLN A 1 106 ? -31.741 -1.691 31.919 1.00 93.56 106 GLN A C 1
ATOM 811 O O . GLN A 1 106 ? -31.411 -0.840 32.740 1.00 93.56 106 GLN A O 1
ATOM 816 N N . SER A 1 107 ? -32.392 -2.800 32.287 1.00 92.19 107 SER A N 1
ATOM 817 C CA . SER A 1 107 ? -32.783 -3.070 33.676 1.00 92.19 107 SER A CA 1
ATOM 818 C C . SER A 1 107 ? -31.580 -3.171 34.609 1.00 92.19 107 SER A C 1
ATOM 820 O O . SER A 1 107 ? -31.649 -2.676 35.729 1.00 92.19 107 SER A O 1
ATOM 822 N N . ALA A 1 108 ? -30.465 -3.759 34.166 1.00 92.06 108 ALA A N 1
ATOM 823 C CA . ALA A 1 108 ? -29.245 -3.788 34.965 1.00 92.06 108 ALA A CA 1
ATOM 824 C C . ALA A 1 108 ? -28.710 -2.377 35.243 1.00 92.06 108 ALA A C 1
ATOM 826 O O . ALA A 1 108 ? -28.399 -2.068 36.389 1.00 92.06 108 ALA A O 1
ATOM 827 N N . LEU A 1 109 ? -28.654 -1.502 34.233 1.00 94.00 109 LEU A N 1
ATOM 828 C CA . LEU A 1 109 ? -28.211 -0.119 34.423 1.00 94.00 109 LEU A CA 1
ATOM 829 C C . LEU A 1 109 ? -29.166 0.696 35.294 1.00 94.00 109 LEU A C 1
ATOM 831 O O . LEU A 1 109 ? -28.692 1.449 36.134 1.00 94.00 109 LEU A O 1
ATOM 835 N N . LEU A 1 110 ? -30.480 0.507 35.145 1.00 93.25 110 LEU A N 1
ATOM 836 C CA . LEU A 1 110 ? -31.480 1.147 36.006 1.00 93.25 110 LEU A CA 1
ATOM 837 C C . LEU A 1 110 ? -31.357 0.693 37.458 1.00 93.25 110 LEU A C 1
ATOM 839 O O . LEU A 1 110 ? -31.434 1.511 38.367 1.00 93.25 110 LEU A O 1
ATOM 843 N N . ASN A 1 111 ? -31.133 -0.602 37.688 1.00 92.12 111 ASN A N 1
ATOM 844 C CA . ASN A 1 111 ? -30.914 -1.126 39.033 1.00 92.12 111 ASN A CA 1
ATOM 845 C C . ASN A 1 111 ? -29.618 -0.576 39.638 1.00 92.12 111 ASN A C 1
ATOM 847 O O . ASN A 1 111 ? -29.594 -0.230 40.814 1.00 92.12 111 ASN A O 1
ATOM 851 N N . LEU A 1 112 ? -28.555 -0.466 38.837 1.00 92.12 112 LEU A N 1
ATOM 852 C CA . LEU A 1 112 ? -27.275 0.089 39.273 1.00 92.12 112 LEU A CA 1
ATOM 853 C C . LEU A 1 112 ? -27.354 1.599 39.542 1.00 92.12 112 LEU A C 1
ATOM 855 O O . LEU A 1 112 ? -26.712 2.070 40.475 1.00 92.12 112 LEU A O 1
ATOM 859 N N . SER A 1 113 ? -28.161 2.344 38.780 1.00 93.00 113 SER A N 1
ATOM 860 C CA . SER A 1 113 ? -28.405 3.771 39.019 1.00 93.00 113 SER A CA 1
ATOM 861 C C . SER A 1 113 ? -29.496 4.044 40.056 1.00 93.00 113 SER A C 1
ATOM 863 O O . SER A 1 113 ? -29.786 5.205 40.322 1.00 93.00 113 SER A O 1
ATOM 865 N N . LEU A 1 114 ? -30.128 3.007 40.624 1.00 91.25 114 LEU A N 1
ATOM 866 C CA . LEU A 1 114 ? -31.318 3.108 41.483 1.00 91.25 114 LEU A CA 1
ATOM 867 C C . LEU A 1 114 ? -32.471 3.905 40.835 1.00 91.25 114 LEU A C 1
ATOM 869 O O . LEU A 1 114 ? -33.258 4.556 41.517 1.00 91.25 114 LEU A O 1
ATOM 873 N N . GLY A 1 115 ? -32.567 3.855 39.505 1.00 90.56 115 GLY A N 1
ATOM 874 C CA . GLY A 1 115 ? -33.555 4.586 38.713 1.00 90.56 115 GLY A CA 1
ATOM 875 C C . GLY A 1 115 ? -33.208 6.053 38.451 1.00 90.56 115 GLY A C 1
ATOM 876 O O . GLY A 1 115 ? -33.958 6.716 37.736 1.00 90.56 115 GLY A O 1
ATOM 877 N N . HIS A 1 116 ? -32.082 6.557 38.965 1.00 92.81 116 HIS A N 1
ATOM 878 C CA . HIS A 1 116 ? -31.651 7.929 38.714 1.00 92.81 116 HIS A CA 1
ATOM 879 C C . HIS A 1 116 ? -31.142 8.110 37.270 1.00 92.81 116 HIS A C 1
ATOM 881 O O . HIS A 1 116 ? -30.508 7.196 36.719 1.00 92.81 116 HIS A O 1
ATOM 887 N N . PRO A 1 117 ? -31.389 9.283 36.660 1.00 94.31 117 PRO A N 1
ATOM 888 C CA . PRO A 1 117 ? -30.747 9.716 35.425 1.00 94.31 117 PRO A CA 1
ATOM 889 C C . PRO A 1 117 ? -29.221 9.668 35.488 1.00 94.31 117 PRO A C 1
ATOM 891 O O . PRO A 1 117 ? -28.612 9.979 36.516 1.00 94.31 117 PRO A O 1
ATOM 894 N N . PHE A 1 118 ? -28.589 9.316 34.369 1.00 95.25 118 PHE A N 1
ATOM 895 C CA . PHE A 1 118 ? -27.132 9.262 34.290 1.00 95.25 118 PHE A CA 1
ATOM 896 C C . PHE A 1 118 ? -26.586 9.496 32.879 1.00 95.25 118 PHE A C 1
ATOM 898 O O . PHE A 1 118 ? -27.295 9.379 31.880 1.00 95.25 118 PHE A O 1
ATOM 905 N N . LEU A 1 119 ? -25.290 9.798 32.807 1.00 94.88 119 LEU A N 1
ATOM 906 C CA . LEU A 1 119 ? -24.493 9.920 31.589 1.00 94.88 119 LEU A CA 1
ATOM 907 C C . LEU A 1 119 ? -23.196 9.139 31.788 1.00 94.88 119 LEU A C 1
ATOM 909 O O . LEU A 1 119 ? -22.417 9.473 32.675 1.00 94.88 119 LEU A O 1
ATOM 913 N N . LEU A 1 120 ? -22.973 8.124 30.960 1.00 95.75 120 LEU A N 1
ATOM 914 C CA . LEU A 1 120 ? -21.792 7.270 30.965 1.00 95.75 120 LEU A CA 1
ATOM 915 C C . LEU A 1 120 ? -21.024 7.451 29.655 1.00 95.75 120 LEU A C 1
ATOM 917 O O . LEU A 1 120 ? -21.536 7.124 28.583 1.00 95.75 120 LEU A O 1
ATOM 921 N N . ASP A 1 121 ? -19.781 7.906 29.767 1.00 95.50 121 ASP A N 1
ATOM 922 C CA . ASP A 1 121 ? -18.888 8.152 28.641 1.00 95.50 121 ASP A CA 1
ATOM 923 C C . ASP A 1 121 ? -17.649 7.269 28.704 1.00 95.50 121 ASP A C 1
ATOM 925 O O . ASP A 1 121 ? -16.998 7.164 29.745 1.00 95.50 121 ASP A O 1
ATOM 929 N N . PHE A 1 122 ? -17.281 6.704 27.558 1.00 96.44 122 PHE A N 1
ATOM 930 C CA . PHE A 1 122 ? -16.033 5.982 27.351 1.00 96.44 122 PHE A CA 1
ATOM 931 C C . PHE A 1 122 ? -15.155 6.786 26.396 1.00 96.44 122 PHE A C 1
ATOM 933 O O . PHE A 1 122 ? -15.523 7.011 25.246 1.00 96.44 122 PHE A O 1
ATOM 940 N N . TYR A 1 123 ? -13.973 7.178 26.857 1.00 95.12 123 TYR A N 1
ATOM 941 C CA . TYR A 1 123 ? -12.939 7.833 26.064 1.00 95.12 123 TYR A CA 1
ATOM 942 C C . TYR A 1 123 ? -11.809 6.832 25.844 1.00 95.12 123 TYR A C 1
ATOM 944 O O . TYR A 1 123 ? -11.120 6.447 26.788 1.00 95.12 123 TYR A O 1
ATOM 952 N N . LEU A 1 124 ? -11.647 6.387 24.601 1.00 92.88 124 LEU A N 1
ATOM 953 C CA . LEU A 1 124 ? -10.569 5.496 24.182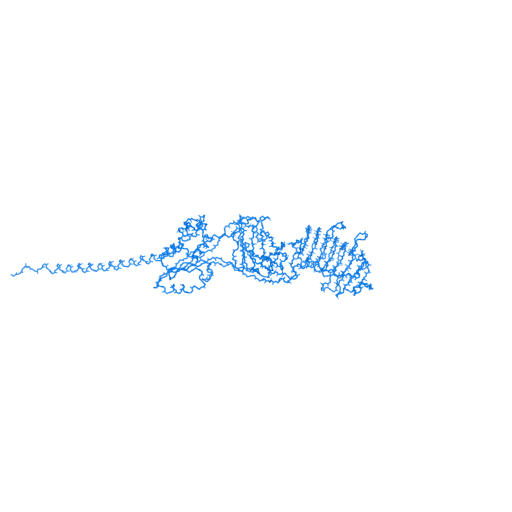 1.00 92.88 124 LEU A CA 1
ATOM 954 C C . LEU A 1 124 ? -9.549 6.299 23.383 1.00 92.88 124 LEU A C 1
ATOM 956 O O . LEU A 1 124 ? -9.944 7.131 22.566 1.00 92.88 124 LEU A O 1
ATOM 960 N N . GLY A 1 125 ? -8.262 6.024 23.594 1.00 89.19 125 GLY A N 1
ATOM 961 C CA . GLY A 1 125 ? -7.200 6.637 22.807 1.00 89.19 125 GLY A CA 1
ATOM 962 C C . GLY A 1 125 ? -7.427 6.413 21.314 1.00 89.19 125 GLY A C 1
ATOM 963 O O . GLY A 1 125 ? -7.854 5.339 20.881 1.00 89.19 125 GLY A O 1
ATOM 964 N N . ARG A 1 126 ? -7.213 7.460 20.521 1.00 87.00 126 ARG A N 1
ATOM 965 C CA . ARG A 1 126 ? -7.617 7.469 19.115 1.00 87.00 126 ARG A CA 1
ATOM 966 C C . ARG A 1 126 ? -6.479 7.930 18.228 1.00 87.00 126 ARG A C 1
ATOM 968 O O . ARG A 1 126 ? -5.919 9.004 18.424 1.00 87.00 126 ARG A O 1
ATOM 975 N N . TRP A 1 127 ? -6.236 7.154 17.179 1.00 89.00 127 TRP A N 1
ATOM 976 C CA . TRP A 1 127 ? -5.479 7.614 16.027 1.00 89.00 127 TRP A CA 1
ATOM 977 C C . TRP A 1 127 ? -6.342 8.490 15.118 1.00 89.00 127 TRP A C 1
ATOM 979 O O . TRP A 1 127 ? -7.467 8.136 14.750 1.00 89.00 127 TRP A O 1
ATOM 989 N N . THR A 1 128 ? -5.791 9.635 14.734 1.00 89.75 128 THR A N 1
ATOM 990 C CA . THR A 1 128 ? -6.316 10.491 13.672 1.00 89.75 128 THR A CA 1
ATOM 991 C C . THR A 1 128 ? -5.317 10.514 12.531 1.00 89.75 128 THR A C 1
ATOM 993 O O . THR A 1 128 ? -4.125 10.709 12.756 1.00 89.75 128 THR A O 1
ATOM 996 N N . PHE A 1 129 ? -5.802 10.298 11.310 1.00 91.50 129 PHE A N 1
ATOM 997 C CA . PHE A 1 129 ? -4.955 10.227 10.127 1.00 91.50 129 PHE A CA 1
ATOM 998 C C . PHE A 1 129 ? -5.311 11.318 9.127 1.00 91.50 129 PHE A C 1
ATOM 1000 O O . PHE A 1 129 ? -6.482 11.639 8.916 1.00 91.50 129 PHE A O 1
ATOM 1007 N N . LYS A 1 130 ? -4.291 11.846 8.459 1.00 92.62 130 LYS A N 1
ATOM 1008 C CA . LYS A 1 130 ? -4.429 12.742 7.317 1.00 92.62 130 LYS A CA 1
ATOM 1009 C C . LYS A 1 130 ? -3.522 12.238 6.203 1.00 92.62 130 LYS A C 1
ATOM 1011 O O . LYS A 1 130 ? -2.306 12.395 6.284 1.00 92.62 130 LYS A O 1
ATOM 1016 N N . ALA A 1 131 ? -4.121 11.654 5.172 1.00 92.12 131 ALA A N 1
ATOM 1017 C CA . ALA A 1 131 ? -3.426 11.289 3.949 1.00 92.12 131 ALA A CA 1
ATOM 1018 C C . ALA A 1 131 ? -3.815 12.268 2.836 1.00 92.12 131 ALA A C 1
ATOM 1020 O O . ALA A 1 131 ? -4.997 12.529 2.616 1.00 92.12 131 ALA A O 1
ATOM 1021 N N . ASN A 1 132 ? -2.824 12.825 2.144 1.00 92.31 132 ASN A N 1
ATOM 1022 C CA . ASN A 1 132 ? -3.051 13.558 0.903 1.00 92.31 132 ASN A CA 1
ATOM 1023 C C . ASN A 1 132 ? -2.772 12.595 -0.243 1.00 92.31 132 ASN A C 1
ATOM 1025 O O . ASN A 1 132 ? -1.654 12.088 -0.353 1.00 92.31 132 ASN A O 1
ATOM 1029 N N . PHE A 1 133 ? -3.789 12.315 -1.047 1.00 92.69 133 PHE A N 1
ATOM 1030 C CA . PHE A 1 133 ? -3.700 11.356 -2.132 1.00 92.69 133 PHE A CA 1
ATOM 1031 C C . PHE A 1 133 ? -4.474 11.851 -3.351 1.00 92.69 133 PHE A C 1
ATOM 1033 O O . PHE A 1 133 ? -5.401 12.656 -3.239 1.00 92.69 133 PHE A O 1
ATOM 1040 N N . THR A 1 134 ? -4.090 11.360 -4.522 1.00 91.56 134 THR A N 1
ATOM 1041 C CA . THR A 1 134 ? -4.763 11.635 -5.790 1.00 91.56 134 THR A CA 1
ATOM 1042 C C . THR A 1 134 ? -5.284 10.340 -6.387 1.00 91.56 134 THR A C 1
ATOM 1044 O O . THR A 1 134 ? -4.640 9.300 -6.297 1.00 91.56 134 THR A O 1
ATOM 1047 N N . TRP A 1 135 ? -6.464 10.415 -7.001 1.00 91.31 135 TRP A N 1
ATOM 1048 C CA . TRP A 1 135 ? -7.054 9.327 -7.772 1.00 91.31 135 TRP A CA 1
ATOM 1049 C C . TRP A 1 135 ? -7.378 9.823 -9.183 1.00 91.31 135 TRP A C 1
ATOM 1051 O O . TRP A 1 135 ? -8.198 10.726 -9.356 1.00 91.31 135 TRP A O 1
ATOM 1061 N N . ASN A 1 136 ? -6.736 9.240 -10.192 1.00 88.56 136 ASN A N 1
ATOM 1062 C CA . ASN A 1 136 ? -6.990 9.483 -11.605 1.00 88.56 136 ASN A CA 1
ATOM 1063 C C . ASN A 1 136 ? -6.995 8.148 -12.378 1.00 88.56 136 ASN A C 1
ATOM 1065 O O . ASN A 1 136 ? -5.942 7.687 -12.814 1.00 88.56 136 ASN A O 1
ATOM 1069 N N . PRO A 1 137 ? -8.167 7.538 -12.627 1.00 83.75 137 PRO A N 1
ATOM 1070 C CA . PRO A 1 137 ? -8.246 6.253 -13.325 1.00 83.75 137 PRO A CA 1
ATOM 1071 C C . PRO A 1 137 ? -7.782 6.309 -14.786 1.00 83.75 137 PRO A C 1
ATOM 1073 O O . PRO A 1 137 ? -7.513 5.265 -15.371 1.00 83.75 137 PRO A O 1
ATOM 1076 N N . ASN A 1 138 ? -7.695 7.508 -15.373 1.00 80.06 138 ASN A N 1
ATOM 1077 C CA . ASN A 1 138 ? -7.260 7.721 -16.754 1.00 80.06 138 ASN A CA 1
ATOM 1078 C C . ASN A 1 138 ? -5.759 8.008 -16.863 1.00 80.06 138 ASN A C 1
ATOM 1080 O O . ASN A 1 138 ? -5.277 8.332 -17.949 1.00 80.06 138 ASN A O 1
ATOM 1084 N N . ALA A 1 139 ? -5.028 7.972 -15.749 1.00 72.75 139 ALA A N 1
ATOM 1085 C CA . ALA A 1 139 ? -3.599 8.194 -15.778 1.00 72.75 139 ALA A CA 1
ATOM 1086 C C . ALA A 1 139 ? -2.920 7.046 -16.546 1.00 72.75 139 ALA A C 1
ATOM 1088 O O . ALA A 1 139 ? -3.199 5.870 -16.317 1.00 72.75 139 ALA A O 1
ATOM 1089 N N . SER A 1 140 ? -2.092 7.405 -17.527 1.00 55.31 140 SER A N 1
ATOM 1090 C CA . SER A 1 140 ? -1.543 6.489 -18.532 1.00 55.31 140 SER A CA 1
ATOM 1091 C C . SER A 1 140 ? -0.245 5.792 -18.105 1.00 55.31 140 SER A C 1
ATOM 1093 O O . SER A 1 140 ? 0.433 5.227 -18.958 1.00 55.31 140 SER A O 1
ATOM 1095 N N . GLY A 1 141 ? 0.120 5.838 -16.823 1.00 60.09 141 GLY A N 1
ATOM 1096 C CA . GLY A 1 141 ? 1.308 5.166 -16.304 1.00 60.09 141 GLY A CA 1
ATOM 1097 C C . GLY A 1 141 ? 1.132 4.687 -14.864 1.00 60.09 141 GLY A C 1
ATOM 1098 O O . GLY A 1 141 ? 0.092 4.887 -14.245 1.00 60.09 141 GLY A O 1
ATOM 1099 N N . GLY A 1 142 ? 2.126 3.959 -14.355 1.00 59.34 142 GLY A N 1
ATOM 1100 C CA . GLY A 1 142 ? 2.149 3.456 -12.978 1.00 59.34 142 GLY A CA 1
ATOM 1101 C C . GLY A 1 142 ? 1.650 2.026 -12.751 1.00 59.34 142 GLY A C 1
ATOM 1102 O O . GLY A 1 142 ? 1.622 1.590 -11.604 1.00 59.34 142 GLY A O 1
ATOM 1103 N N . THR A 1 143 ? 1.284 1.265 -13.787 1.00 64.06 143 THR A N 1
ATOM 1104 C CA . THR A 1 143 ? 0.966 -0.167 -13.628 1.00 64.06 143 THR A CA 1
ATOM 1105 C C . THR A 1 143 ? 2.160 -1.043 -13.982 1.00 64.06 143 THR A C 1
ATOM 1107 O O . THR A 1 143 ? 2.771 -0.875 -15.034 1.00 64.06 143 THR A O 1
ATOM 1110 N N . VAL A 1 144 ? 2.474 -2.016 -13.127 1.00 70.44 144 VAL A N 1
ATOM 1111 C CA . VAL A 1 144 ? 3.475 -3.055 -13.417 1.00 70.44 144 VAL A CA 1
ATOM 1112 C C . VAL A 1 144 ? 2.943 -3.921 -14.566 1.00 70.44 144 VAL A C 1
ATOM 1114 O O . VAL A 1 144 ? 1.855 -4.477 -14.407 1.00 70.44 144 VAL A O 1
ATOM 1117 N N . PRO A 1 145 ? 3.612 -4.062 -15.727 1.00 74.12 145 PRO A N 1
ATOM 1118 C CA . PRO A 1 145 ? 3.116 -4.909 -16.812 1.00 74.12 145 PRO A CA 1
ATOM 1119 C C . PRO A 1 145 ? 3.016 -6.386 -16.388 1.00 74.12 145 PRO A C 1
ATOM 1121 O O . PRO A 1 145 ? 3.656 -6.793 -15.415 1.00 74.12 145 PRO A O 1
ATOM 1124 N N . PRO A 1 146 ? 2.207 -7.218 -17.069 1.00 66.31 146 PRO A N 1
ATOM 1125 C CA . PRO A 1 146 ? 2.017 -8.606 -16.662 1.00 66.31 146 PRO A CA 1
ATOM 1126 C C . PRO A 1 146 ? 3.349 -9.364 -16.653 1.00 66.31 146 PRO A C 1
ATOM 1128 O O . PRO A 1 146 ? 4.113 -9.281 -17.612 1.00 66.31 146 PRO A O 1
ATOM 1131 N N . GLY A 1 147 ? 3.608 -10.116 -15.581 1.00 72.69 147 GLY A N 1
ATOM 1132 C CA . GLY A 1 147 ? 4.829 -10.913 -15.432 1.00 72.69 147 GLY A CA 1
ATOM 1133 C C . GLY A 1 147 ? 6.072 -10.125 -15.015 1.00 72.69 147 GLY A C 1
ATOM 1134 O O . GLY A 1 147 ? 7.126 -10.735 -14.899 1.00 72.69 147 GLY A O 1
ATOM 1135 N N . PHE A 1 148 ? 5.966 -8.811 -14.779 1.00 82.94 148 PHE A N 1
ATOM 1136 C CA . PHE A 1 148 ? 7.068 -8.029 -14.229 1.00 82.94 148 PHE A CA 1
ATOM 1137 C C . PHE A 1 148 ? 7.088 -8.041 -12.696 1.00 82.94 148 PHE A C 1
ATOM 1139 O O . PHE A 1 148 ? 6.051 -7.917 -12.045 1.00 82.94 148 PHE A O 1
ATOM 1146 N N . VAL A 1 149 ? 8.291 -8.117 -12.136 1.00 81.38 149 VAL A N 1
ATOM 1147 C CA . VAL A 1 149 ? 8.615 -7.882 -10.727 1.00 81.38 149 VAL A CA 1
ATOM 1148 C C . VAL A 1 149 ? 9.254 -6.497 -10.602 1.00 81.38 149 VAL A C 1
ATOM 1150 O O . VAL A 1 149 ? 9.954 -6.046 -11.506 1.00 81.38 149 VAL A O 1
ATOM 1153 N N . VAL A 1 150 ? 9.020 -5.791 -9.497 1.00 82.88 150 VAL A N 1
ATOM 1154 C CA . VAL A 1 150 ? 9.647 -4.485 -9.237 1.00 82.88 150 VAL A CA 1
ATOM 1155 C C . VAL A 1 150 ? 10.799 -4.666 -8.252 1.00 82.88 150 VAL A C 1
ATOM 1157 O O . VAL A 1 150 ? 10.616 -5.203 -7.162 1.00 82.88 150 VAL A O 1
ATOM 1160 N N . TYR A 1 151 ? 11.991 -4.215 -8.632 1.00 85.38 151 TYR A N 1
ATOM 1161 C CA . TYR A 1 151 ? 13.163 -4.190 -7.765 1.00 85.38 151 TYR A CA 1
ATOM 1162 C C . TYR A 1 151 ? 12.995 -3.136 -6.664 1.00 85.38 151 TYR A C 1
ATOM 1164 O O . TYR A 1 151 ? 12.722 -1.974 -6.953 1.00 85.38 151 TYR A O 1
ATOM 1172 N N . ASN A 1 152 ? 13.206 -3.531 -5.408 1.00 76.06 152 ASN A N 1
ATOM 1173 C CA . ASN A 1 152 ? 13.042 -2.682 -4.221 1.00 76.06 152 ASN A CA 1
ATOM 1174 C C . ASN A 1 152 ? 14.372 -2.310 -3.533 1.00 76.06 152 ASN A C 1
ATOM 1176 O O . ASN A 1 152 ? 14.374 -1.860 -2.388 1.00 76.06 152 ASN A O 1
ATOM 1180 N N . GLY A 1 153 ? 15.514 -2.540 -4.187 1.00 81.31 153 GLY A N 1
ATOM 1181 C CA . GLY A 1 153 ? 16.823 -2.222 -3.616 1.00 81.31 153 GLY A CA 1
ATOM 1182 C C . GLY A 1 153 ? 17.313 -0.804 -3.931 1.00 81.31 153 GLY A C 1
ATOM 1183 O O . GLY A 1 153 ? 16.584 0.046 -4.434 1.00 81.31 153 GLY A O 1
ATOM 1184 N N . THR A 1 154 ? 18.584 -0.536 -3.619 1.00 84.75 154 THR A N 1
ATOM 1185 C CA . THR A 1 154 ? 19.176 0.803 -3.779 1.00 84.75 154 THR A CA 1
ATOM 1186 C C . THR A 1 154 ? 19.445 1.160 -5.242 1.00 84.75 154 THR A C 1
ATOM 1188 O O . THR A 1 154 ? 20.058 0.393 -5.983 1.00 84.75 154 THR A O 1
ATOM 1191 N N . CYS A 1 155 ? 19.081 2.384 -5.625 1.00 87.25 155 CYS A N 1
ATOM 1192 C CA . CYS A 1 155 ? 19.414 2.975 -6.924 1.00 87.25 155 CYS A CA 1
ATOM 1193 C C . CYS A 1 155 ? 20.773 3.696 -6.943 1.00 87.25 155 CYS A C 1
ATOM 1195 O O . CYS A 1 155 ? 21.205 4.175 -7.989 1.00 87.25 155 CYS A O 1
ATOM 1197 N N . ALA A 1 156 ? 21.475 3.762 -5.807 1.00 91.31 156 ALA A N 1
ATOM 1198 C CA . ALA A 1 156 ? 22.815 4.332 -5.705 1.00 91.31 156 ALA A CA 1
ATOM 1199 C C . ALA A 1 156 ? 23.833 3.248 -5.326 1.00 91.31 156 ALA A C 1
ATOM 1201 O O . ALA A 1 156 ? 23.871 2.773 -4.187 1.00 91.31 156 ALA A O 1
ATOM 1202 N N . ILE A 1 157 ? 24.706 2.888 -6.270 1.00 90.81 157 ILE A N 1
ATOM 1203 C CA . ILE A 1 157 ? 25.727 1.851 -6.089 1.00 90.81 157 ILE A CA 1
ATOM 1204 C C . ILE A 1 157 ? 27.080 2.522 -5.843 1.00 90.81 157 ILE A C 1
ATOM 1206 O O . ILE A 1 157 ? 27.646 3.178 -6.720 1.00 90.81 157 ILE A O 1
ATOM 1210 N N . ARG A 1 158 ? 27.607 2.373 -4.622 1.00 91.25 158 ARG A N 1
ATOM 1211 C CA . ARG A 1 158 ? 28.913 2.928 -4.203 1.00 91.25 158 ARG A CA 1
ATOM 1212 C C . ARG A 1 158 ? 30.000 1.867 -3.995 1.00 91.25 158 ARG A C 1
ATOM 1214 O O . ARG A 1 158 ? 31.176 2.201 -4.053 1.00 91.25 158 ARG A O 1
ATOM 1221 N N . GLY A 1 159 ? 29.614 0.613 -3.755 1.00 90.38 159 GLY A N 1
ATOM 1222 C CA . GLY A 1 159 ? 30.513 -0.533 -3.569 1.00 90.38 159 GLY A CA 1
ATOM 1223 C C . GLY A 1 159 ? 30.476 -1.501 -4.752 1.00 90.38 159 GLY A C 1
ATOM 1224 O O . GLY A 1 159 ? 30.172 -1.094 -5.869 1.00 90.38 159 GLY A O 1
ATOM 1225 N N . SER A 1 160 ? 30.771 -2.780 -4.503 1.00 94.06 160 SER A N 1
ATOM 1226 C CA . SER A 1 160 ? 30.581 -3.855 -5.486 1.00 94.06 160 SER A CA 1
ATOM 1227 C C . SER A 1 160 ? 29.254 -4.567 -5.233 1.00 94.06 160 SER A C 1
ATOM 1229 O O . SER A 1 160 ? 29.038 -5.058 -4.126 1.00 94.06 160 SER A O 1
ATOM 1231 N N . VAL A 1 161 ? 28.370 -4.617 -6.228 1.00 94.88 161 VAL A N 1
ATOM 1232 C CA . VAL A 1 161 ? 27.048 -5.254 -6.131 1.00 94.88 161 VAL A CA 1
ATOM 1233 C C . VAL A 1 161 ? 26.807 -6.131 -7.357 1.00 94.88 161 VAL A C 1
ATOM 1235 O O . VAL A 1 161 ? 27.115 -5.734 -8.480 1.00 94.88 161 VAL A O 1
ATOM 1238 N N . THR A 1 162 ? 26.239 -7.321 -7.142 1.00 96.12 162 THR A N 1
ATOM 1239 C CA . THR A 1 162 ? 25.673 -8.159 -8.208 1.00 96.12 162 THR A CA 1
ATOM 1240 C C . THR A 1 162 ? 24.166 -8.265 -8.010 1.00 96.12 162 THR A C 1
ATOM 1242 O O . THR A 1 162 ? 23.722 -8.642 -6.929 1.00 96.12 162 THR A O 1
ATOM 1245 N N . LEU A 1 163 ? 23.399 -7.909 -9.037 1.00 94.44 163 LEU A N 1
ATOM 1246 C CA . LEU A 1 163 ? 21.946 -8.028 -9.091 1.00 94.44 163 LEU A CA 1
ATOM 1247 C C . LEU A 1 163 ? 21.596 -9.101 -10.121 1.00 94.44 163 LEU A C 1
ATOM 1249 O O . LEU A 1 163 ? 22.105 -9.056 -11.241 1.00 94.44 163 LEU A O 1
ATOM 1253 N N . THR A 1 164 ? 20.759 -10.063 -9.740 1.00 95.88 164 THR A N 1
ATOM 1254 C CA . THR A 1 164 ? 20.343 -11.164 -10.615 1.00 95.88 164 THR A CA 1
ATOM 1255 C C . THR A 1 164 ? 18.826 -11.255 -10.645 1.00 95.88 164 THR A C 1
ATOM 1257 O O . THR A 1 164 ? 18.196 -11.296 -9.589 1.00 95.88 164 THR A O 1
ATOM 1260 N N . PHE A 1 165 ? 18.259 -11.278 -11.848 1.00 94.81 165 PHE A N 1
ATOM 1261 C CA . PHE A 1 165 ? 16.824 -11.211 -12.092 1.00 94.81 165 PHE A CA 1
ATOM 1262 C C . PHE A 1 165 ? 16.381 -12.368 -12.999 1.00 94.81 165 PHE A C 1
ATOM 1264 O O . PHE A 1 165 ? 16.608 -12.307 -14.209 1.00 94.81 165 PHE A O 1
ATOM 1271 N N . PRO A 1 166 ? 15.773 -13.433 -12.447 1.00 90.69 166 PRO A N 1
ATOM 1272 C CA . PRO A 1 166 ? 15.268 -14.535 -13.264 1.00 90.69 166 PRO A CA 1
ATOM 1273 C C . PRO A 1 166 ? 14.001 -14.127 -14.038 1.00 90.69 166 PRO A C 1
ATOM 1275 O O . PRO A 1 166 ? 13.842 -14.456 -15.214 1.00 90.69 166 PRO A O 1
ATOM 1278 N N . ASP A 1 167 ? 13.130 -13.342 -13.405 1.00 90.12 167 ASP A N 1
ATOM 1279 C CA . ASP A 1 167 ? 11.844 -12.901 -13.952 1.00 90.12 167 ASP A CA 1
ATOM 1280 C C . ASP A 1 167 ? 11.918 -11.485 -14.547 1.00 90.12 167 ASP A C 1
ATOM 1282 O O . ASP A 1 167 ? 12.799 -10.706 -14.155 1.00 90.12 167 ASP A O 1
ATOM 1286 N N . PRO A 1 168 ? 11.017 -11.124 -15.490 1.00 92.00 168 PRO A N 1
ATOM 1287 C CA . PRO A 1 168 ? 10.999 -9.789 -16.072 1.00 92.00 168 PRO A CA 1
ATOM 1288 C C . PRO A 1 168 ? 10.980 -8.739 -14.965 1.00 92.00 168 PRO A C 1
ATOM 1290 O O . PRO A 1 168 ? 10.172 -8.834 -14.048 1.00 92.00 168 PRO A O 1
ATOM 1293 N N . THR A 1 169 ? 11.878 -7.758 -14.999 1.00 92.75 169 THR A N 1
ATOM 1294 C CA . THR A 1 169 ? 12.102 -6.882 -13.841 1.00 92.75 169 THR A CA 1
ATOM 1295 C C . THR A 1 169 ? 12.099 -5.404 -14.216 1.00 92.75 169 THR A C 1
ATOM 1297 O O . THR A 1 169 ? 12.702 -4.993 -15.207 1.00 92.75 169 THR A O 1
ATOM 1300 N N . ILE A 1 170 ? 11.423 -4.594 -13.398 1.00 90.94 170 ILE A N 1
ATOM 1301 C CA . ILE A 1 170 ? 11.465 -3.130 -13.415 1.00 90.94 170 ILE A CA 1
ATOM 1302 C C . ILE A 1 170 ? 12.389 -2.655 -12.295 1.00 90.94 170 ILE A C 1
ATOM 1304 O O . ILE A 1 170 ? 12.165 -2.964 -11.130 1.00 90.94 170 ILE A O 1
ATOM 1308 N N . LEU A 1 171 ? 13.396 -1.861 -12.634 1.00 91.56 171 LEU A N 1
ATOM 1309 C CA . LEU A 1 171 ? 14.216 -1.079 -11.719 1.00 91.56 171 LEU A CA 1
ATOM 1310 C C . LEU A 1 171 ? 13.632 0.337 -11.691 1.00 91.56 171 LEU A C 1
ATOM 1312 O O . LEU A 1 171 ? 13.846 1.095 -12.646 1.00 91.56 171 LEU A O 1
ATOM 1316 N N . PRO A 1 172 ? 12.905 0.719 -10.629 1.00 86.31 172 PRO A N 1
ATOM 1317 C CA . PRO A 1 172 ? 12.260 2.024 -10.513 1.00 86.31 172 PRO A CA 1
ATOM 1318 C C . PRO A 1 172 ? 13.268 3.117 -10.116 1.00 86.31 172 PRO A C 1
ATOM 1320 O O . PRO A 1 172 ? 13.036 3.902 -9.203 1.00 86.31 172 PRO A O 1
ATOM 1323 N N . CYS A 1 173 ? 14.434 3.129 -10.761 1.00 83.75 173 CYS A N 1
ATOM 1324 C CA . CYS A 1 173 ? 15.524 4.036 -10.441 1.00 83.75 173 CYS A CA 1
ATOM 1325 C C . CYS A 1 173 ? 15.491 5.276 -11.321 1.00 83.75 173 CYS A C 1
ATOM 1327 O O . CYS A 1 173 ? 15.513 5.158 -12.542 1.00 83.75 173 CYS A O 1
ATOM 1329 N N . GLU A 1 174 ? 15.529 6.451 -10.696 1.00 83.00 174 GLU A N 1
ATOM 1330 C CA . GLU A 1 174 ? 15.564 7.746 -11.372 1.00 83.00 174 GLU A CA 1
ATOM 1331 C C . GLU A 1 174 ? 16.496 8.724 -10.621 1.00 83.00 174 GLU A C 1
ATOM 1333 O O . GLU A 1 174 ? 16.049 9.446 -9.729 1.00 83.00 174 GLU A O 1
ATOM 1338 N N . PRO A 1 175 ? 17.809 8.767 -10.936 1.00 89.25 175 PRO A N 1
ATOM 1339 C CA . PRO A 1 175 ? 18.565 7.866 -11.813 1.00 89.25 175 PRO A CA 1
ATOM 1340 C C . PRO A 1 175 ? 19.114 6.616 -11.090 1.00 89.25 175 PRO A C 1
ATOM 1342 O O . PRO A 1 175 ? 19.237 6.582 -9.865 1.00 89.25 175 PRO A O 1
ATOM 1345 N N . LEU A 1 176 ? 19.538 5.607 -11.860 1.00 91.94 176 LEU A N 1
ATOM 1346 C CA . LEU A 1 176 ? 20.460 4.562 -11.394 1.00 91.94 176 LEU A CA 1
ATOM 1347 C C . LEU A 1 176 ? 21.900 5.112 -11.420 1.00 91.94 176 LEU A C 1
ATOM 1349 O O . LEU A 1 176 ? 22.493 5.239 -12.490 1.00 91.94 176 LEU A O 1
ATOM 1353 N N . ASP A 1 177 ? 22.460 5.444 -10.253 1.00 92.50 177 ASP A N 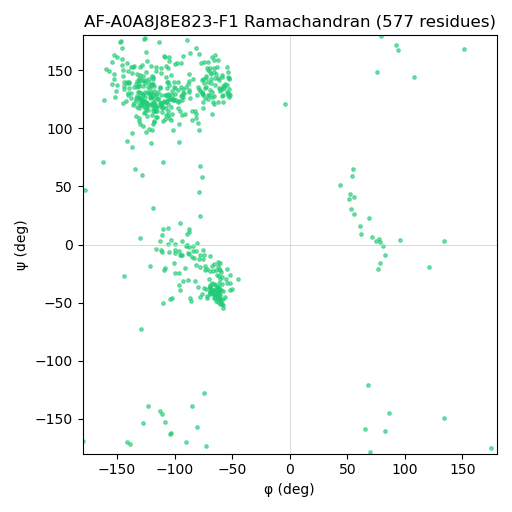1
ATOM 1354 C CA . ASP A 1 177 ? 23.771 6.100 -10.096 1.00 92.50 177 ASP A CA 1
ATOM 1355 C C . ASP A 1 177 ? 24.856 5.103 -9.646 1.00 92.50 177 ASP A C 1
ATOM 1357 O O . ASP A 1 177 ? 24.917 4.690 -8.479 1.00 92.50 177 ASP A O 1
ATOM 1361 N N . VAL A 1 178 ? 25.754 4.743 -10.566 1.00 93.12 178 VAL A N 1
ATOM 1362 C CA . VAL A 1 178 ? 26.848 3.788 -10.347 1.00 93.12 178 VAL A CA 1
ATOM 1363 C C . VAL A 1 178 ? 28.184 4.521 -10.205 1.00 93.12 178 VAL A C 1
ATOM 1365 O O . VAL A 1 178 ? 28.759 5.016 -11.173 1.00 93.12 178 VAL A O 1
ATOM 1368 N N . ARG A 1 179 ? 28.726 4.532 -8.980 1.00 91.62 179 ARG A N 1
ATOM 1369 C CA . ARG A 1 179 ? 30.075 5.052 -8.655 1.00 91.62 179 ARG A CA 1
ATOM 1370 C C . ARG A 1 179 ? 31.036 3.985 -8.124 1.00 91.62 179 ARG A C 1
ATOM 1372 O O . ARG A 1 179 ? 32.191 4.300 -7.859 1.00 91.62 179 ARG A O 1
ATOM 1379 N N . GLY A 1 180 ? 30.547 2.759 -7.939 1.00 90.31 180 GLY A N 1
ATOM 1380 C CA . GLY A 1 180 ? 31.330 1.564 -7.618 1.00 90.31 180 GLY A CA 1
ATOM 1381 C C . GLY A 1 180 ? 31.308 0.557 -8.771 1.00 90.31 180 GLY A C 1
ATOM 1382 O O . GLY A 1 180 ? 31.283 0.953 -9.931 1.00 90.31 180 GLY A O 1
ATOM 1383 N N . SER A 1 181 ? 31.276 -0.740 -8.467 1.00 92.38 181 SER A N 1
ATOM 1384 C CA . SER A 1 181 ? 31.145 -1.805 -9.468 1.00 92.38 181 SER A CA 1
ATOM 1385 C C . SER A 1 181 ? 29.754 -2.431 -9.402 1.00 92.38 181 SER A C 1
ATOM 1387 O O . SER A 1 181 ? 29.351 -2.940 -8.359 1.00 92.38 181 SER A O 1
ATOM 1389 N N . ALA A 1 182 ? 29.019 -2.420 -10.507 1.00 94.94 182 ALA A N 1
ATOM 1390 C CA . ALA A 1 182 ? 27.703 -3.035 -10.608 1.00 94.94 182 ALA A CA 1
ATOM 1391 C C . ALA A 1 182 ? 27.717 -4.130 -11.674 1.00 94.94 182 ALA A C 1
ATOM 1393 O O . ALA A 1 182 ? 28.116 -3.881 -12.810 1.00 94.94 182 ALA A O 1
ATOM 1394 N N . ARG A 1 183 ? 27.253 -5.330 -11.326 1.00 97.06 183 ARG A N 1
ATOM 1395 C CA . ARG A 1 183 ? 26.957 -6.391 -12.289 1.00 97.06 183 ARG A CA 1
ATOM 1396 C C . ARG A 1 183 ? 25.469 -6.710 -12.239 1.00 97.06 183 ARG A C 1
ATOM 1398 O O . ARG A 1 183 ? 24.987 -7.184 -11.220 1.00 97.06 183 ARG A O 1
ATOM 1405 N N . ILE A 1 184 ? 24.755 -6.442 -13.319 1.00 96.69 184 ILE A N 1
ATOM 1406 C CA . ILE A 1 184 ? 23.327 -6.704 -13.464 1.00 96.69 184 ILE A CA 1
ATOM 1407 C C . ILE A 1 184 ? 23.175 -7.854 -14.451 1.00 96.69 184 ILE A C 1
ATOM 1409 O O . ILE A 1 184 ? 23.664 -7.760 -15.571 1.00 96.69 184 ILE A O 1
ATOM 1413 N N . VAL A 1 185 ? 22.526 -8.930 -14.027 1.00 97.31 185 VAL A N 1
ATOM 1414 C CA . VAL A 1 185 ? 22.239 -10.107 -14.850 1.00 97.31 185 VAL A CA 1
ATOM 1415 C C . VAL A 1 185 ? 20.734 -10.319 -14.833 1.00 97.31 185 VAL A C 1
ATOM 1417 O O . VAL A 1 185 ? 20.161 -10.485 -13.762 1.00 97.31 185 VAL A O 1
ATOM 1420 N N . ALA A 1 186 ? 20.085 -10.286 -15.986 1.00 96.31 186 ALA A N 1
ATOM 1421 C CA . ALA A 1 186 ? 18.663 -10.555 -16.122 1.00 96.31 186 ALA A CA 1
ATOM 1422 C C . ALA A 1 186 ? 18.456 -11.656 -17.160 1.00 96.31 186 ALA A C 1
ATOM 1424 O O . ALA A 1 186 ? 18.851 -11.485 -18.308 1.00 96.31 186 ALA A O 1
ATOM 1425 N N . ASP A 1 187 ? 17.813 -12.760 -16.791 1.00 93.31 187 ASP A N 1
ATOM 1426 C CA . ASP A 1 187 ? 17.538 -13.869 -17.720 1.00 93.31 187 ASP A CA 1
ATOM 1427 C C . ASP A 1 187 ? 16.340 -13.555 -18.646 1.00 93.31 187 ASP A C 1
ATOM 1429 O O . ASP A 1 187 ? 16.057 -14.258 -19.619 1.00 93.31 187 ASP A O 1
ATOM 1433 N N . SER A 1 188 ? 15.633 -12.463 -18.354 1.00 94.12 188 SER A N 1
ATOM 1434 C CA . SER A 1 188 ? 14.393 -12.023 -18.992 1.00 94.12 188 SER A CA 1
ATOM 1435 C C . SER A 1 188 ? 14.366 -10.490 -19.167 1.00 94.12 188 SER A C 1
ATOM 1437 O O . SER A 1 188 ? 15.399 -9.830 -19.057 1.00 94.12 188 SER A O 1
ATOM 1439 N N . ASN A 1 189 ? 13.220 -9.905 -19.549 1.00 95.50 189 ASN A N 1
ATOM 1440 C CA . ASN A 1 189 ? 13.137 -8.477 -19.893 1.00 95.50 189 ASN A CA 1
ATOM 1441 C C . ASN A 1 189 ? 13.535 -7.584 -18.710 1.00 95.50 189 ASN A C 1
ATOM 1443 O O . ASN A 1 189 ? 12.995 -7.731 -17.616 1.00 95.50 189 ASN A O 1
ATOM 1447 N N . LEU A 1 190 ? 14.404 -6.606 -18.952 1.00 96.62 190 LEU A N 1
ATOM 1448 C CA . LEU A 1 190 ? 14.871 -5.667 -17.937 1.00 96.62 190 LEU A CA 1
ATOM 1449 C C . LEU A 1 190 ? 14.466 -4.242 -18.311 1.00 96.62 190 LEU A C 1
ATOM 1451 O O . LEU A 1 190 ? 14.804 -3.756 -19.390 1.00 96.62 190 LEU A O 1
ATOM 1455 N N . CYS A 1 191 ? 13.778 -3.554 -17.407 1.00 94.94 191 CYS A N 1
ATOM 1456 C CA . CYS A 1 191 ? 13.388 -2.160 -17.577 1.00 94.94 191 CYS A CA 1
ATOM 1457 C C . CYS A 1 191 ? 13.982 -1.302 -16.469 1.00 94.94 191 CYS A C 1
ATOM 1459 O O . CYS A 1 191 ? 13.837 -1.631 -15.302 1.00 94.94 191 CYS A O 1
ATOM 1461 N N . ILE A 1 192 ? 14.614 -0.189 -16.817 1.00 94.44 192 ILE A N 1
ATOM 1462 C CA . ILE A 1 192 ? 15.125 0.816 -15.886 1.00 94.44 192 ILE A CA 1
ATOM 1463 C C . ILE A 1 192 ? 14.355 2.100 -16.176 1.00 94.44 192 ILE A C 1
ATOM 1465 O O . ILE A 1 192 ? 14.421 2.622 -17.285 1.00 94.44 192 ILE A O 1
ATOM 1469 N N . VAL A 1 193 ? 13.558 2.556 -15.211 1.00 89.62 193 VAL A N 1
ATOM 1470 C CA . VAL A 1 193 ? 12.530 3.585 -15.445 1.00 89.62 193 VAL A CA 1
ATOM 1471 C C . VAL A 1 193 ? 13.132 4.956 -15.736 1.00 89.62 193 VAL A C 1
ATOM 1473 O O . VAL A 1 193 ? 12.654 5.643 -16.625 1.00 89.62 193 VAL A O 1
ATOM 1476 N N . GLY A 1 194 ? 14.183 5.354 -15.028 1.00 87.25 194 GLY A N 1
ATOM 1477 C CA . GLY A 1 194 ? 14.850 6.634 -15.239 1.00 87.25 194 GLY A CA 1
ATOM 1478 C C . GLY A 1 194 ? 16.171 6.515 -15.995 1.00 87.25 194 GLY A C 1
ATOM 1479 O O . GLY A 1 194 ? 16.471 5.515 -16.653 1.00 87.25 194 GLY A O 1
ATOM 1480 N N . SER A 1 195 ? 16.981 7.566 -15.887 1.00 90.75 195 SER A N 1
ATOM 1481 C CA . SER A 1 195 ? 18.322 7.618 -16.476 1.00 90.75 195 SER A CA 1
ATOM 1482 C C . SER A 1 195 ? 19.293 6.660 -15.780 1.00 90.75 195 SER A C 1
ATOM 1484 O O . SER A 1 195 ? 19.193 6.406 -14.578 1.00 90.75 195 SER A O 1
ATOM 1486 N N . ILE A 1 196 ? 20.292 6.180 -16.516 1.00 92.38 196 ILE A N 1
ATOM 1487 C CA . ILE A 1 196 ? 21.439 5.447 -15.969 1.00 92.38 196 ILE A CA 1
ATOM 1488 C C . ILE A 1 196 ? 22.654 6.358 -16.041 1.00 92.38 196 ILE A C 1
ATOM 1490 O O . ILE A 1 196 ? 22.969 6.857 -17.115 1.00 92.38 196 ILE A O 1
ATOM 1494 N N . GLY A 1 197 ? 23.361 6.525 -14.926 1.00 88.25 197 GLY A N 1
ATOM 1495 C CA . GLY A 1 197 ? 24.622 7.257 -14.875 1.00 88.25 197 GLY A CA 1
ATOM 1496 C C . GLY A 1 197 ? 25.740 6.403 -14.290 1.00 88.25 197 GLY A C 1
ATOM 1497 O O . GLY A 1 197 ? 25.680 6.002 -13.128 1.00 88.25 197 GLY A O 1
ATOM 1498 N N . VAL A 1 198 ? 26.786 6.148 -15.076 1.00 84.25 198 VAL A N 1
ATOM 1499 C CA . VAL A 1 198 ? 28.026 5.514 -14.603 1.00 84.25 198 VAL A CA 1
ATOM 1500 C C . VAL A 1 198 ? 29.134 6.559 -14.567 1.00 84.25 198 VAL A C 1
ATOM 1502 O O . VAL A 1 198 ? 29.631 6.975 -15.614 1.00 84.25 198 VAL A O 1
ATOM 1505 N N . ASP A 1 199 ? 29.540 6.971 -13.364 1.00 86.50 199 ASP A N 1
ATOM 1506 C CA . ASP A 1 199 ? 30.623 7.946 -13.160 1.00 86.50 199 ASP A CA 1
ATOM 1507 C C . ASP A 1 199 ? 31.973 7.368 -13.635 1.00 86.50 199 ASP A C 1
ATOM 1509 O O . ASP A 1 199 ? 32.182 6.159 -13.681 1.00 86.50 199 ASP A O 1
ATOM 1513 N N . THR A 1 200 ? 32.933 8.246 -13.916 1.00 78.31 200 THR A N 1
ATOM 1514 C CA . THR A 1 200 ? 34.346 7.978 -14.239 1.00 78.31 200 THR A CA 1
ATOM 1515 C C . THR A 1 200 ? 35.043 6.949 -13.343 1.00 78.31 200 THR A C 1
ATOM 1517 O O . THR A 1 200 ? 35.974 6.281 -13.786 1.00 78.31 200 THR A O 1
ATOM 1520 N N . ARG A 1 201 ? 34.629 6.840 -12.075 1.00 81.88 201 ARG A N 1
ATOM 1521 C CA . ARG A 1 201 ? 35.181 5.902 -11.080 1.00 81.88 201 ARG A CA 1
ATOM 1522 C C . ARG A 1 201 ? 34.400 4.592 -10.981 1.00 81.88 201 ARG A C 1
ATOM 1524 O O . ARG A 1 201 ? 34.839 3.689 -10.275 1.00 81.88 201 ARG A O 1
ATOM 1531 N N . GLY A 1 202 ? 33.249 4.513 -11.641 1.00 87.06 202 GLY A N 1
ATOM 1532 C CA . GLY A 1 202 ? 32.379 3.353 -11.635 1.00 87.06 202 GLY A CA 1
ATOM 1533 C C . GLY A 1 202 ? 32.653 2.390 -12.787 1.00 87.06 202 GLY A C 1
ATOM 1534 O O . GLY A 1 202 ? 33.261 2.736 -13.805 1.00 87.06 202 GLY A O 1
ATOM 1535 N N . SER A 1 203 ? 32.163 1.167 -12.625 1.00 91.88 203 SER A N 1
ATOM 1536 C CA . SER A 1 203 ? 32.075 0.175 -13.688 1.00 91.88 203 SER A CA 1
ATOM 1537 C C . SER A 1 203 ? 30.717 -0.509 -13.672 1.00 91.88 203 SER A C 1
ATOM 1539 O O . SER A 1 203 ? 30.251 -0.920 -12.609 1.00 91.88 203 SER A O 1
ATOM 1541 N N . ILE A 1 204 ? 30.106 -0.684 -14.842 1.00 94.62 204 ILE A N 1
ATOM 1542 C CA . ILE A 1 204 ? 28.864 -1.448 -14.982 1.00 94.62 204 ILE A CA 1
ATOM 1543 C C . ILE A 1 204 ? 29.055 -2.637 -15.926 1.00 94.62 204 ILE A C 1
ATOM 1545 O O . ILE A 1 204 ? 29.702 -2.528 -16.965 1.00 94.62 204 ILE A O 1
ATOM 1549 N N . THR A 1 205 ? 28.494 -3.784 -15.566 1.00 96.75 205 THR A N 1
ATOM 1550 C CA . THR A 1 205 ? 28.257 -4.908 -16.474 1.00 96.75 205 THR A CA 1
ATOM 1551 C C . THR A 1 205 ? 26.765 -5.195 -16.497 1.00 96.75 205 THR A C 1
ATOM 1553 O O . THR A 1 205 ? 26.183 -5.347 -15.427 1.00 96.75 205 THR A O 1
ATOM 1556 N N . VAL A 1 206 ? 26.146 -5.234 -17.676 1.00 96.50 206 VAL A N 1
ATOM 1557 C CA . VAL A 1 206 ? 24.717 -5.536 -17.839 1.00 96.50 206 VAL A CA 1
ATOM 1558 C C . VAL A 1 206 ? 24.567 -6.683 -18.830 1.00 96.50 206 VAL A C 1
ATOM 1560 O O . VAL A 1 206 ? 24.875 -6.513 -20.005 1.00 96.50 206 VAL A O 1
ATOM 1563 N N . ASP A 1 207 ? 24.084 -7.823 -18.353 1.00 97.12 207 ASP A N 1
ATOM 1564 C CA . ASP A 1 207 ? 23.784 -9.017 -19.138 1.00 97.12 207 ASP A CA 1
ATOM 1565 C C . ASP A 1 207 ? 22.251 -9.186 -19.163 1.00 97.12 207 ASP A C 1
ATOM 1567 O O . ASP A 1 207 ? 21.650 -9.389 -18.110 1.00 97.12 207 ASP A O 1
ATOM 1571 N N . VAL A 1 208 ? 21.601 -9.054 -20.325 1.00 96.19 208 VAL A N 1
ATOM 1572 C CA . VAL A 1 208 ? 20.147 -9.263 -20.495 1.00 96.19 208 VAL A CA 1
ATOM 1573 C C . VAL A 1 208 ? 19.914 -10.396 -21.488 1.00 96.19 208 VAL A C 1
ATOM 1575 O O . VAL A 1 208 ? 20.050 -10.212 -22.700 1.00 96.19 208 VAL A O 1
ATOM 1578 N N . GLY A 1 209 ? 19.553 -11.562 -20.960 1.00 93.56 209 GLY A N 1
ATOM 1579 C CA . GLY A 1 209 ? 19.487 -12.839 -21.656 1.00 93.56 209 GLY A CA 1
ATOM 1580 C C . GLY A 1 209 ? 20.854 -13.397 -22.039 1.00 93.56 209 GLY A C 1
ATOM 1581 O O . GLY A 1 209 ? 21.903 -12.799 -21.794 1.00 93.56 209 GLY A O 1
ATOM 1582 N N . ASP A 1 210 ? 20.828 -14.547 -22.705 1.00 90.19 210 ASP A N 1
ATOM 1583 C CA . ASP A 1 210 ? 22.033 -15.169 -23.244 1.00 90.19 210 ASP A CA 1
ATOM 1584 C C . ASP A 1 210 ? 22.531 -14.406 -24.477 1.00 90.19 210 ASP A C 1
ATOM 1586 O O . ASP A 1 210 ? 21.798 -14.221 -25.450 1.00 90.19 210 ASP A O 1
ATOM 1590 N N . TYR A 1 211 ? 23.798 -13.993 -24.470 1.00 87.94 211 TYR A N 1
ATOM 1591 C CA . TYR A 1 211 ? 24.447 -13.371 -25.622 1.00 87.94 211 TYR A CA 1
ATOM 1592 C C . TYR A 1 211 ? 25.650 -14.214 -26.081 1.00 87.94 211 TYR A C 1
ATOM 1594 O O . TYR A 1 211 ? 26.602 -14.375 -25.313 1.00 87.94 211 TYR A O 1
ATOM 1602 N N . PRO A 1 212 ? 25.677 -14.716 -27.333 1.00 86.44 212 PRO A N 1
ATOM 1603 C CA . PRO A 1 212 ? 24.642 -14.601 -28.367 1.00 86.44 212 PRO A CA 1
ATOM 1604 C C . PRO A 1 212 ? 23.360 -15.406 -28.037 1.00 86.44 212 PRO A C 1
ATOM 1606 O O . PRO A 1 212 ? 23.453 -16.471 -27.430 1.00 86.44 212 PRO A O 1
ATOM 1609 N N . PRO A 1 213 ? 22.170 -14.946 -28.474 1.00 89.12 213 PRO A N 1
ATOM 1610 C CA . PRO A 1 213 ? 20.885 -15.542 -28.084 1.00 89.12 213 PRO A CA 1
ATOM 1611 C C . PRO A 1 213 ? 20.591 -16.857 -28.803 1.00 89.12 213 PRO A C 1
ATOM 1613 O O . PRO A 1 213 ? 20.632 -16.892 -30.028 1.00 89.12 213 PRO A O 1
ATOM 1616 N N . TYR A 1 214 ? 20.221 -17.923 -28.086 1.00 83.44 214 TYR A N 1
ATOM 1617 C CA . TYR A 1 214 ? 19.882 -19.222 -28.699 1.00 83.44 214 TYR A CA 1
ATOM 1618 C C . TYR A 1 214 ? 18.372 -19.426 -28.936 1.00 83.44 214 TYR A C 1
ATOM 1620 O O . TYR A 1 214 ? 17.989 -19.971 -29.970 1.00 83.44 214 TYR A O 1
ATOM 1628 N N . GLN A 1 215 ? 17.508 -18.995 -28.004 1.00 79.94 215 GLN A N 1
ATOM 1629 C CA . GLN A 1 215 ? 16.047 -19.220 -28.074 1.00 79.94 215 GLN A CA 1
ATOM 1630 C C . GLN A 1 215 ? 15.185 -18.065 -27.541 1.00 79.94 215 GLN A C 1
ATOM 1632 O O . GLN A 1 215 ? 14.054 -17.903 -27.995 1.00 79.94 215 GLN A O 1
ATOM 1637 N N . SER A 1 216 ? 15.699 -17.265 -26.603 1.00 86.81 216 SER A N 1
ATOM 1638 C CA . SER A 1 216 ? 14.987 -16.129 -26.009 1.00 86.81 216 SER A CA 1
ATOM 1639 C C . SER A 1 216 ? 15.632 -14.808 -26.421 1.00 86.81 216 SER A C 1
ATOM 1641 O O . SER A 1 216 ? 16.844 -14.736 -26.620 1.00 86.81 216 SER A O 1
ATOM 1643 N N . TYR A 1 217 ? 14.812 -13.765 -26.545 1.00 92.38 217 TYR A N 1
ATOM 1644 C CA . TYR A 1 217 ? 15.231 -12.423 -26.956 1.00 92.38 217 TYR A CA 1
ATOM 1645 C C . TYR A 1 217 ? 14.730 -11.368 -25.961 1.00 92.38 217 TYR A C 1
ATOM 1647 O O . TYR A 1 217 ? 13.951 -10.492 -26.351 1.00 92.38 217 TYR A O 1
ATOM 1655 N N . PRO A 1 218 ? 15.115 -11.451 -24.675 1.00 95.25 218 PRO A N 1
ATOM 1656 C CA . PRO A 1 218 ? 14.714 -10.449 -23.705 1.00 95.25 218 PRO A CA 1
ATOM 1657 C C . PRO A 1 218 ? 15.273 -9.080 -24.077 1.00 95.25 218 PRO A C 1
ATOM 1659 O O . PRO A 1 218 ? 16.385 -8.962 -24.598 1.00 95.25 218 PRO A O 1
ATOM 1662 N N . TYR A 1 219 ? 14.484 -8.043 -23.826 1.00 96.88 219 TYR A N 1
ATOM 1663 C CA . TYR A 1 219 ? 14.866 -6.676 -24.153 1.00 96.88 219 TYR A CA 1
ATOM 1664 C C . TYR A 1 219 ? 15.396 -5.917 -22.935 1.00 96.88 219 TYR A C 1
ATOM 1666 O O . TYR A 1 219 ? 15.024 -6.202 -21.796 1.00 96.88 219 TYR A O 1
ATOM 1674 N N . LEU A 1 220 ? 16.214 -4.899 -23.206 1.00 97.81 220 LEU A N 1
ATOM 1675 C CA . LEU A 1 220 ? 16.600 -3.868 -22.245 1.00 97.81 220 LEU A CA 1
ATOM 1676 C C . LEU A 1 220 ? 15.839 -2.576 -22.560 1.00 97.81 220 LEU A C 1
ATOM 1678 O O . LEU A 1 220 ? 15.852 -2.115 -23.698 1.00 97.81 220 LEU A O 1
ATOM 1682 N N . ALA A 1 221 ? 15.181 -1.976 -21.577 1.00 96.88 221 ALA A N 1
ATOM 1683 C CA . ALA A 1 221 ? 14.507 -0.690 -21.726 1.00 96.88 221 ALA A CA 1
ATOM 1684 C C . ALA A 1 221 ? 15.028 0.318 -20.698 1.00 96.88 221 ALA A C 1
ATOM 1686 O O . ALA A 1 221 ? 15.165 -0.019 -19.527 1.00 96.88 221 ALA A O 1
ATOM 1687 N N . ILE A 1 222 ? 15.302 1.547 -21.131 1.00 96.62 222 ILE A N 1
ATOM 1688 C CA . ILE A 1 222 ? 15.810 2.645 -20.303 1.00 96.62 222 ILE A CA 1
ATOM 1689 C C . ILE A 1 222 ? 14.919 3.863 -20.543 1.00 96.62 222 ILE A C 1
ATOM 1691 O O . ILE A 1 222 ? 14.786 4.308 -21.683 1.00 96.62 222 ILE A O 1
ATOM 1695 N N . GLY A 1 223 ? 14.279 4.383 -19.498 1.00 92.06 223 GLY A N 1
ATOM 1696 C CA . GLY A 1 223 ? 13.305 5.473 -19.615 1.00 92.06 223 GLY A CA 1
ATOM 1697 C C . GLY A 1 223 ? 13.895 6.881 -19.500 1.00 92.06 223 GLY A C 1
ATOM 1698 O O . GLY A 1 223 ? 13.176 7.852 -19.683 1.00 92.06 223 GLY A O 1
ATOM 1699 N N . GLY A 1 224 ? 15.206 7.013 -19.282 1.00 92.69 224 GLY A N 1
ATOM 1700 C CA . GLY A 1 224 ? 15.911 8.296 -19.345 1.00 92.69 224 GLY A CA 1
ATOM 1701 C C . GLY A 1 224 ? 17.134 8.277 -20.261 1.00 92.69 224 GLY A C 1
ATOM 1702 O O . GLY A 1 224 ? 17.217 7.489 -21.207 1.00 92.69 224 GLY A O 1
ATOM 1703 N N . ASP A 1 225 ? 18.093 9.151 -19.961 1.00 95.12 225 ASP A N 1
ATOM 1704 C CA . ASP A 1 225 ? 19.400 9.168 -20.617 1.00 95.12 225 ASP A CA 1
ATOM 1705 C C . ASP A 1 225 ? 20.237 7.967 -20.144 1.00 95.12 225 ASP A C 1
ATOM 1707 O O . ASP A 1 225 ? 20.303 7.654 -18.954 1.00 95.12 225 ASP A O 1
ATOM 1711 N N . TRP A 1 226 ? 20.905 7.289 -21.072 1.00 96.12 226 TRP A N 1
ATOM 1712 C CA . TRP A 1 226 ? 21.847 6.216 -20.789 1.00 96.12 226 TRP A CA 1
ATOM 1713 C C . TRP A 1 226 ? 23.279 6.734 -20.886 1.00 96.12 226 TRP A C 1
ATOM 1715 O O . TRP A 1 226 ? 23.848 6.829 -21.973 1.00 96.12 226 TRP A O 1
ATOM 1725 N N . GLU A 1 227 ? 23.869 7.056 -19.739 1.00 94.62 227 GLU A N 1
ATOM 1726 C CA . GLU A 1 227 ? 25.197 7.645 -19.631 1.00 94.62 227 GLU A CA 1
ATOM 1727 C C . GLU A 1 227 ? 26.226 6.667 -19.037 1.00 94.62 227 GLU A C 1
ATOM 1729 O O . GLU A 1 227 ? 26.134 6.228 -17.888 1.00 94.62 227 GLU A O 1
ATOM 1734 N N . ILE A 1 228 ? 27.259 6.354 -19.823 1.00 92.50 228 ILE A N 1
ATOM 1735 C CA . ILE A 1 228 ? 28.416 5.553 -19.412 1.00 92.50 228 ILE A CA 1
ATOM 1736 C C . ILE A 1 228 ? 29.686 6.399 -19.562 1.00 92.50 228 ILE A C 1
ATOM 1738 O O . ILE A 1 228 ? 30.235 6.512 -20.661 1.00 92.50 228 ILE A O 1
ATOM 1742 N N . ILE A 1 229 ? 30.160 6.990 -18.458 1.00 90.50 229 ILE A N 1
ATOM 1743 C CA . ILE A 1 229 ? 31.418 7.759 -18.411 1.00 90.50 229 ILE A CA 1
ATOM 1744 C C . ILE A 1 229 ? 32.595 6.893 -17.913 1.00 90.50 229 ILE A C 1
ATOM 1746 O O . ILE A 1 229 ? 33.744 7.078 -18.328 1.00 90.50 229 ILE A O 1
ATOM 1750 N N . GLY A 1 230 ? 32.323 5.968 -16.989 1.00 88.69 230 GLY A N 1
ATOM 1751 C CA . GLY A 1 230 ? 33.282 4.974 -16.498 1.00 88.69 230 GLY A CA 1
ATOM 1752 C C . GLY A 1 230 ? 33.449 3.767 -17.429 1.00 88.69 230 GLY A C 1
ATOM 1753 O O . GLY A 1 230 ? 33.153 3.821 -18.623 1.00 88.69 230 GLY A O 1
ATOM 1754 N N . ALA A 1 231 ? 33.900 2.637 -16.878 1.00 90.69 231 ALA A N 1
ATOM 1755 C CA . ALA A 1 231 ? 33.943 1.381 -17.630 1.00 90.69 231 ALA A CA 1
ATOM 1756 C C . ALA A 1 231 ? 32.532 0.782 -17.771 1.00 90.69 231 ALA A C 1
ATOM 1758 O O . ALA A 1 231 ? 31.728 0.828 -16.842 1.00 90.69 231 ALA A O 1
ATOM 1759 N N . GLY A 1 232 ? 32.225 0.181 -18.917 1.00 92.69 232 GLY A N 1
ATOM 1760 C CA . GLY A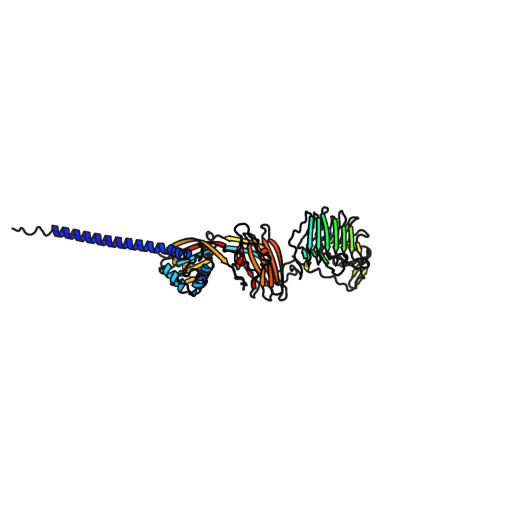 1 232 ? 30.893 -0.365 -19.168 1.00 92.69 232 GLY A CA 1
ATOM 1761 C C . GLY A 1 232 ? 30.935 -1.535 -20.130 1.00 92.69 232 GLY A C 1
ATOM 1762 O O . GLY A 1 232 ? 31.497 -1.416 -21.212 1.00 92.69 232 GLY A O 1
ATOM 1763 N N . THR A 1 233 ? 30.354 -2.667 -19.760 1.00 96.06 233 THR A N 1
ATOM 1764 C CA . THR A 1 233 ? 30.169 -3.798 -20.675 1.00 96.06 233 THR A CA 1
ATOM 1765 C C . THR A 1 233 ? 28.709 -4.205 -20.672 1.00 96.06 233 THR A C 1
ATOM 1767 O O . THR A 1 233 ? 28.147 -4.472 -19.618 1.00 96.06 233 THR A O 1
ATOM 1770 N N . VAL A 1 234 ? 28.074 -4.218 -21.835 1.00 97.25 234 VAL A N 1
ATOM 1771 C CA . VAL A 1 234 ? 26.643 -4.486 -21.951 1.00 97.25 234 VAL A CA 1
ATOM 1772 C C . VAL A 1 234 ? 26.413 -5.519 -23.040 1.00 97.25 234 VAL A C 1
ATOM 1774 O O . VAL A 1 234 ? 26.928 -5.372 -24.150 1.00 97.25 234 VAL A O 1
ATOM 1777 N N . TYR A 1 235 ? 25.628 -6.539 -22.718 1.00 97.88 235 TYR A N 1
ATOM 1778 C CA . TYR A 1 235 ? 25.186 -7.587 -23.622 1.00 97.88 235 TYR A CA 1
ATOM 1779 C C . TYR A 1 235 ? 23.667 -7.707 -23.537 1.00 97.88 235 TYR A C 1
ATOM 1781 O O . TYR A 1 235 ? 23.115 -7.939 -22.465 1.00 97.88 235 TYR A O 1
ATOM 1789 N N . VAL A 1 236 ? 22.988 -7.536 -24.670 1.00 97.75 236 VAL A N 1
ATOM 1790 C CA . VAL A 1 236 ? 21.528 -7.637 -24.765 1.00 97.75 236 VAL A CA 1
ATOM 1791 C C . VAL A 1 236 ? 21.168 -8.626 -25.864 1.00 97.75 236 VAL A C 1
ATOM 1793 O O . VAL A 1 236 ? 21.506 -8.435 -27.034 1.00 97.75 236 VAL A O 1
ATOM 1796 N N . ALA A 1 237 ? 20.482 -9.695 -25.475 1.00 96.81 237 ALA A N 1
ATOM 1797 C CA . ALA A 1 237 ? 20.012 -10.765 -26.346 1.00 96.81 237 ALA A CA 1
ATOM 1798 C C . ALA A 1 237 ? 18.912 -10.310 -27.321 1.00 96.81 237 ALA A C 1
ATOM 1800 O O . ALA A 1 237 ? 18.823 -10.824 -28.434 1.00 96.81 237 ALA A O 1
ATOM 1801 N N . GLY A 1 238 ? 18.058 -9.369 -26.918 1.00 96.50 238 GLY A N 1
ATOM 1802 C CA . GLY A 1 238 ? 16.955 -8.838 -27.717 1.00 96.50 238 GLY A CA 1
ATOM 1803 C C . GLY A 1 238 ? 17.155 -7.390 -28.163 1.00 96.50 238 GLY A C 1
ATOM 1804 O O . GLY A 1 238 ? 18.262 -6.965 -28.497 1.00 96.50 238 GLY A O 1
ATOM 1805 N N . ASN A 1 239 ? 16.041 -6.657 -28.223 1.00 97.50 239 ASN A N 1
ATOM 1806 C CA . ASN A 1 239 ? 16.025 -5.233 -28.562 1.00 97.50 239 ASN A CA 1
ATOM 1807 C C . ASN A 1 239 ? 16.481 -4.383 -27.372 1.00 97.50 239 ASN A C 1
ATOM 1809 O O . ASN A 1 239 ? 16.292 -4.765 -26.217 1.00 97.50 239 ASN A O 1
ATOM 1813 N N . THR A 1 240 ? 16.978 -3.187 -27.660 1.00 98.12 240 THR A N 1
ATOM 1814 C CA . THR A 1 240 ? 17.246 -2.170 -26.644 1.00 98.12 240 THR A CA 1
ATOM 1815 C C . THR A 1 240 ? 16.444 -0.914 -26.942 1.00 98.12 240 THR A C 1
ATOM 1817 O O . THR A 1 240 ? 16.492 -0.398 -28.056 1.00 98.12 240 THR A O 1
ATOM 1820 N N . TYR A 1 241 ? 15.725 -0.408 -25.943 1.00 98.00 241 TYR A N 1
ATOM 1821 C CA . TYR A 1 241 ? 14.911 0.801 -26.025 1.00 98.00 241 TYR A CA 1
ATOM 1822 C C . TYR A 1 241 ? 15.474 1.864 -25.082 1.00 98.00 241 TYR A C 1
ATOM 1824 O O . TYR A 1 241 ? 15.674 1.585 -23.904 1.00 98.00 241 TYR A O 1
ATOM 1832 N N . VAL A 1 242 ? 15.694 3.081 -25.572 1.00 97.25 242 VAL A N 1
ATOM 1833 C CA . VAL A 1 242 ? 16.169 4.221 -24.773 1.00 97.25 242 VAL A CA 1
ATOM 1834 C C . VAL A 1 242 ? 15.242 5.403 -25.023 1.00 97.25 242 VAL A C 1
ATOM 1836 O O . VAL A 1 242 ? 15.101 5.830 -26.168 1.00 97.25 242 VAL A O 1
ATOM 1839 N N . GLN A 1 243 ? 14.579 5.926 -23.991 1.00 94.56 243 GLN A N 1
ATOM 1840 C CA . GLN A 1 243 ? 13.728 7.108 -24.154 1.00 94.56 243 GLN A CA 1
ATOM 1841 C C . GLN A 1 243 ? 14.551 8.380 -24.369 1.00 94.56 243 GLN A C 1
ATOM 1843 O O . GLN A 1 243 ? 14.251 9.119 -25.301 1.00 94.56 243 GLN A O 1
ATOM 1848 N N . GLY A 1 244 ? 15.604 8.598 -23.575 1.00 94.38 244 GLY A N 1
ATOM 1849 C CA . GLY A 1 244 ? 16.467 9.778 -23.662 1.00 94.38 244 GLY A CA 1
ATOM 1850 C C . GLY A 1 244 ? 17.598 9.658 -24.692 1.00 94.38 244 GLY A C 1
ATOM 1851 O O . GLY A 1 244 ? 17.411 9.162 -25.804 1.00 94.38 244 GLY A O 1
ATOM 1852 N N . ALA A 1 245 ? 18.785 10.137 -24.319 1.00 95.31 245 ALA A N 1
ATOM 1853 C CA . ALA A 1 245 ? 20.021 10.071 -25.098 1.00 95.31 245 ALA A CA 1
ATOM 1854 C C . ALA A 1 245 ? 20.887 8.856 -24.733 1.00 95.31 245 ALA A C 1
ATOM 1856 O O . ALA A 1 245 ? 20.849 8.370 -23.608 1.00 95.31 245 ALA A O 1
ATOM 1857 N N . LEU A 1 246 ? 21.749 8.416 -25.652 1.00 96.06 246 LEU A N 1
ATOM 1858 C CA . LEU A 1 246 ? 22.832 7.469 -25.379 1.00 96.06 246 LEU A CA 1
ATOM 1859 C C . LEU A 1 246 ? 24.181 8.196 -25.365 1.00 96.06 246 LEU A C 1
ATOM 1861 O O . LEU A 1 246 ? 24.667 8.638 -26.407 1.00 96.06 246 LEU A O 1
ATOM 1865 N N . ILE A 1 247 ? 24.801 8.292 -24.191 1.00 94.06 247 ILE A N 1
ATOM 1866 C CA . ILE A 1 247 ? 26.034 9.049 -23.960 1.00 94.06 247 ILE A CA 1
ATOM 1867 C C . ILE A 1 247 ? 27.124 8.093 -23.480 1.00 94.06 247 ILE A C 1
ATOM 1869 O O . ILE A 1 247 ? 27.050 7.531 -22.391 1.00 94.06 247 ILE A O 1
ATOM 1873 N N . VAL A 1 248 ? 28.180 7.922 -24.273 1.00 91.38 248 VAL A N 1
ATOM 1874 C CA . VAL A 1 248 ? 29.313 7.052 -23.926 1.00 91.38 248 VAL A CA 1
ATOM 1875 C C . VAL A 1 248 ? 30.608 7.856 -24.002 1.00 91.38 248 VAL A C 1
ATOM 1877 O O . VAL A 1 248 ? 31.197 8.042 -25.067 1.00 91.38 248 VAL A O 1
ATOM 1880 N N . ARG A 1 249 ? 31.071 8.348 -22.851 1.00 87.00 249 ARG A N 1
ATOM 1881 C CA . ARG A 1 249 ? 32.222 9.262 -22.718 1.00 87.00 249 ARG A CA 1
ATOM 1882 C C . ARG A 1 249 ? 33.247 8.725 -21.722 1.00 87.00 249 ARG A C 1
ATOM 1884 O O . ARG A 1 249 ? 33.069 7.650 -21.170 1.00 87.00 249 ARG A O 1
ATOM 1891 N N . GLY A 1 250 ? 34.369 9.425 -21.558 1.00 82.81 250 GLY A N 1
ATOM 1892 C CA . GLY A 1 250 ? 35.341 9.142 -20.497 1.00 82.81 250 GLY A CA 1
ATOM 1893 C C . GLY A 1 250 ? 36.394 8.071 -20.809 1.00 82.81 250 GLY A C 1
ATOM 1894 O O . GLY A 1 250 ? 36.929 8.004 -21.922 1.00 82.81 250 GLY A O 1
ATOM 1895 N N . ILE A 1 251 ? 36.764 7.299 -19.782 1.00 75.88 251 ILE A N 1
ATOM 1896 C CA . ILE A 1 251 ? 37.945 6.418 -19.747 1.00 75.88 251 ILE A CA 1
ATOM 1897 C C . ILE A 1 251 ? 37.558 4.968 -19.431 1.00 75.88 251 ILE A C 1
ATOM 1899 O O . ILE A 1 251 ? 36.520 4.705 -18.839 1.00 75.88 251 ILE A O 1
ATOM 1903 N N . GLY A 1 252 ? 38.415 4.018 -19.809 1.00 82.50 252 GLY A N 1
ATOM 1904 C CA . GLY A 1 252 ? 38.155 2.585 -19.633 1.00 82.50 252 GLY A CA 1
ATOM 1905 C C . GLY A 1 252 ? 37.494 1.933 -20.850 1.00 82.50 252 GLY A C 1
ATOM 1906 O O . GLY A 1 252 ? 37.140 2.602 -21.828 1.00 82.50 252 GLY A O 1
ATOM 1907 N N . SER A 1 253 ? 37.392 0.602 -20.822 1.00 87.69 253 SER A N 1
ATOM 1908 C CA . SER A 1 253 ? 36.743 -0.156 -21.897 1.00 87.69 253 SER A CA 1
ATOM 1909 C C . SER A 1 253 ? 35.229 -0.002 -21.800 1.00 87.69 253 SER A C 1
ATOM 1911 O O . SER A 1 253 ? 34.654 -0.170 -20.721 1.00 87.69 253 SER A O 1
ATOM 1913 N N . ARG A 1 254 ? 34.608 0.376 -22.919 1.00 92.12 254 ARG A N 1
ATOM 1914 C CA . ARG A 1 254 ? 33.172 0.640 -23.027 1.00 92.12 254 ARG A CA 1
ATOM 1915 C C . ARG A 1 254 ? 32.643 -0.112 -24.239 1.00 92.12 254 ARG A C 1
ATOM 1917 O O . ARG A 1 254 ? 32.974 0.225 -25.373 1.00 92.12 254 ARG A O 1
ATOM 1924 N N . SER A 1 255 ? 31.868 -1.160 -24.009 1.00 94.44 255 SER A N 1
ATOM 1925 C CA . SER A 1 255 ? 31.320 -2.002 -25.068 1.00 94.44 255 SER A CA 1
ATOM 1926 C C . SER A 1 255 ? 29.842 -2.246 -24.828 1.00 94.44 255 SER A C 1
ATOM 1928 O O . SER A 1 255 ? 29.458 -2.700 -23.754 1.00 94.44 255 SER A O 1
ATOM 1930 N N . ILE A 1 256 ? 29.023 -1.945 -25.830 1.00 96.69 256 ILE A N 1
ATOM 1931 C CA . ILE A 1 256 ? 27.593 -2.242 -25.838 1.00 96.69 256 ILE A CA 1
ATOM 1932 C C . ILE A 1 256 ? 27.327 -3.169 -27.017 1.00 96.69 256 ILE A C 1
ATOM 1934 O O . ILE A 1 256 ? 27.618 -2.824 -28.158 1.00 96.69 256 ILE A O 1
ATOM 1938 N N . ASN A 1 257 ? 26.791 -4.350 -26.747 1.00 97.69 257 ASN A N 1
ATOM 1939 C CA . ASN A 1 257 ? 26.524 -5.380 -27.739 1.00 97.69 257 ASN A CA 1
ATOM 1940 C C . ASN A 1 257 ? 25.040 -5.738 -27.687 1.00 97.69 257 ASN A C 1
ATOM 1942 O O . ASN A 1 257 ? 24.551 -6.233 -26.675 1.00 97.69 257 ASN A O 1
ATOM 1946 N N . ILE A 1 258 ? 24.326 -5.460 -28.772 1.00 98.06 258 ILE A N 1
ATOM 1947 C CA . ILE A 1 258 ? 22.877 -5.631 -28.886 1.00 98.06 258 ILE A CA 1
ATOM 1948 C C . ILE A 1 258 ? 22.631 -6.578 -30.051 1.00 98.06 258 ILE A C 1
ATOM 1950 O O . ILE A 1 258 ? 23.030 -6.297 -31.180 1.00 98.06 258 ILE A O 1
ATOM 1954 N N . ALA A 1 259 ? 22.001 -7.720 -29.795 1.00 97.06 259 ALA A N 1
ATOM 1955 C CA . ALA A 1 259 ? 21.839 -8.744 -30.822 1.00 97.06 259 ALA A CA 1
ATOM 1956 C C . ALA A 1 259 ? 20.718 -8.433 -31.830 1.00 97.06 259 ALA A C 1
ATOM 1958 O O . ALA A 1 259 ? 20.711 -9.026 -32.912 1.00 97.06 259 ALA A O 1
ATOM 1959 N N . LYS A 1 260 ? 19.780 -7.538 -31.485 1.00 96.12 260 LYS A N 1
ATOM 1960 C CA . LYS A 1 260 ? 18.673 -7.077 -32.342 1.00 96.12 260 LYS A CA 1
ATOM 1961 C C . LYS A 1 260 ? 18.700 -5.553 -32.505 1.00 96.12 260 LYS A C 1
ATOM 1963 O O . LYS A 1 260 ? 19.772 -4.994 -32.708 1.00 96.12 260 LYS A O 1
ATOM 1968 N N . ASP A 1 261 ? 17.544 -4.892 -32.474 1.00 97.81 261 ASP A N 1
ATOM 1969 C CA . ASP A 1 261 ? 17.418 -3.477 -32.803 1.00 97.81 261 ASP A CA 1
ATOM 1970 C C . ASP A 1 261 ? 17.744 -2.580 -31.600 1.00 97.81 261 ASP A C 1
ATOM 1972 O O . ASP A 1 261 ? 17.375 -2.881 -30.463 1.00 97.81 261 ASP A O 1
ATOM 1976 N N . LEU A 1 262 ? 18.398 -1.446 -31.861 1.00 98.12 262 LEU A N 1
ATOM 1977 C CA . LEU A 1 262 ? 18.555 -0.341 -30.912 1.00 98.12 262 LEU A CA 1
ATOM 1978 C C . LEU A 1 262 ? 17.590 0.780 -31.304 1.00 98.12 262 LEU A C 1
ATOM 1980 O O . LEU A 1 262 ? 17.719 1.345 -32.387 1.00 98.12 262 LEU A O 1
ATOM 1984 N N . ILE A 1 263 ? 16.646 1.118 -30.429 1.00 98.31 263 ILE A N 1
ATOM 1985 C CA . ILE A 1 263 ? 15.640 2.159 -30.650 1.00 98.31 263 ILE A CA 1
ATOM 1986 C C . ILE A 1 263 ? 15.822 3.274 -29.620 1.00 98.31 263 ILE A C 1
ATOM 1988 O O . ILE A 1 263 ? 15.704 3.034 -28.420 1.00 98.31 263 ILE A O 1
ATOM 1992 N N . ILE A 1 264 ? 16.064 4.497 -30.090 1.00 97.50 264 ILE A N 1
ATOM 1993 C CA . ILE A 1 264 ? 16.243 5.690 -29.258 1.00 97.50 264 ILE A CA 1
ATOM 1994 C C . ILE A 1 264 ? 15.161 6.721 -29.601 1.00 97.50 264 ILE A C 1
ATOM 1996 O O . ILE A 1 264 ? 15.099 7.206 -30.734 1.00 97.50 264 ILE A O 1
ATOM 2000 N N . TYR A 1 265 ? 14.303 7.053 -28.635 1.00 95.25 265 TYR A N 1
ATOM 2001 C CA . TYR A 1 265 ? 13.169 7.966 -28.830 1.00 95.25 265 TYR A CA 1
ATOM 2002 C C . TYR A 1 265 ? 13.556 9.449 -28.755 1.00 95.25 265 TYR A C 1
ATOM 2004 O O . TYR A 1 265 ? 12.818 10.280 -29.285 1.00 95.25 265 TYR A O 1
ATOM 2012 N N . GLY A 1 266 ? 14.721 9.773 -28.184 1.00 87.31 266 GLY A N 1
ATOM 2013 C CA . GLY A 1 266 ? 15.290 11.121 -28.196 1.00 87.31 266 GLY A CA 1
ATOM 2014 C C . GLY A 1 266 ? 14.526 12.139 -27.348 1.00 87.31 266 GLY A C 1
ATOM 2015 O O . GLY A 1 266 ? 14.644 13.339 -27.594 1.00 87.31 266 GLY A O 1
ATOM 2016 N N . ASP A 1 267 ? 13.764 11.679 -26.356 1.00 83.19 267 ASP A N 1
ATOM 2017 C CA . ASP A 1 267 ? 13.078 12.503 -25.361 1.00 83.19 267 ASP A CA 1
ATOM 2018 C C . ASP A 1 267 ? 14.101 12.972 -24.309 1.00 83.19 267 ASP A C 1
ATOM 2020 O O . ASP A 1 267 ? 14.114 12.535 -23.162 1.00 83.19 267 ASP A O 1
ATOM 2024 N N . THR A 1 268 ? 15.029 13.833 -24.733 1.00 84.62 268 THR A N 1
ATOM 2025 C CA . THR A 1 268 ? 16.162 14.302 -23.924 1.00 84.62 268 THR A CA 1
ATOM 2026 C C . THR A 1 268 ? 16.277 15.826 -23.940 1.00 84.62 268 THR A C 1
ATOM 2028 O O . THR A 1 268 ? 15.883 16.499 -24.893 1.00 84.62 268 THR A O 1
ATOM 2031 N N . THR A 1 269 ? 16.850 16.383 -22.871 1.00 84.00 269 THR A N 1
ATOM 2032 C CA . THR A 1 269 ? 17.274 17.796 -22.827 1.00 84.00 269 THR A CA 1
ATOM 2033 C C . THR A 1 269 ? 18.705 17.984 -23.336 1.00 84.00 269 THR A C 1
ATOM 2035 O O . THR A 1 269 ? 19.162 19.118 -23.504 1.00 84.00 269 THR A O 1
ATOM 2038 N N . ASN A 1 270 ? 19.419 16.885 -23.596 1.00 84.88 270 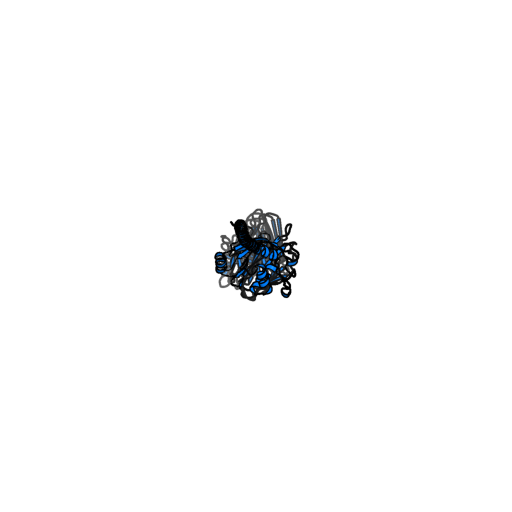ASN A N 1
ATOM 2039 C CA . ASN A 1 270 ? 20.761 16.913 -24.144 1.00 84.88 270 ASN A CA 1
ATOM 2040 C C . ASN A 1 270 ? 20.734 17.413 -25.603 1.00 84.88 270 ASN A C 1
ATOM 2042 O O . ASN A 1 270 ? 19.868 17.005 -26.377 1.00 84.88 270 ASN A O 1
ATOM 2046 N N . PRO A 1 271 ? 21.688 18.263 -26.029 1.00 85.81 271 PRO A N 1
ATOM 2047 C CA . PRO A 1 271 ? 21.808 18.647 -27.438 1.00 85.81 271 PRO A CA 1
ATOM 2048 C C . PRO A 1 271 ? 22.121 17.467 -28.376 1.00 85.81 271 PRO A C 1
ATOM 2050 O O . PRO A 1 271 ? 21.992 17.609 -29.594 1.00 85.81 271 PRO A O 1
ATOM 2053 N N . TYR A 1 272 ? 22.547 16.325 -27.831 1.00 90.38 272 TYR A N 1
ATOM 2054 C CA . TYR A 1 272 ? 22.867 15.110 -28.566 1.00 90.38 272 TYR A CA 1
ATOM 2055 C C . TYR A 1 272 ? 21.958 13.954 -28.139 1.00 90.38 272 TYR A C 1
ATOM 2057 O O . TYR A 1 272 ? 21.725 13.740 -26.955 1.00 90.38 272 TYR A O 1
ATOM 2065 N N . VAL A 1 273 ? 21.493 13.173 -29.114 1.00 92.12 273 VAL A N 1
ATOM 2066 C CA . VAL A 1 273 ? 20.706 11.947 -28.896 1.00 92.12 273 VAL A CA 1
ATOM 2067 C C . VAL A 1 273 ? 21.613 10.718 -28.846 1.00 92.12 273 VAL A C 1
ATOM 2069 O O . VAL A 1 273 ? 21.342 9.766 -28.121 1.00 92.12 273 VAL A O 1
ATOM 2072 N N . ILE A 1 274 ? 22.722 10.747 -29.585 1.00 93.75 274 ILE A N 1
ATOM 2073 C CA . ILE A 1 274 ? 23.823 9.799 -29.432 1.00 93.75 274 ILE A CA 1
ATOM 2074 C C . ILE A 1 274 ? 25.103 10.608 -29.387 1.00 93.75 274 ILE A C 1
ATOM 2076 O O . ILE A 1 274 ? 25.370 11.401 -30.289 1.00 93.75 274 ILE A O 1
ATOM 2080 N N . ASP A 1 275 ? 25.923 10.381 -28.378 1.00 92.75 275 ASP A N 1
ATOM 2081 C CA . ASP A 1 275 ? 27.215 11.029 -28.305 1.00 92.75 275 ASP A CA 1
ATOM 2082 C C . ASP A 1 275 ? 28.267 10.110 -27.696 1.00 92.75 275 ASP A C 1
ATOM 2084 O O . ASP A 1 275 ? 28.148 9.605 -26.578 1.00 92.75 275 ASP A O 1
ATOM 2088 N N . MET A 1 276 ? 29.311 9.882 -28.483 1.00 89.69 276 MET A N 1
ATOM 2089 C CA . MET A 1 276 ? 30.373 8.956 -28.152 1.00 89.69 276 MET A CA 1
ATOM 2090 C C . MET A 1 276 ? 31.733 9.624 -28.259 1.00 89.69 276 MET A C 1
ATOM 2092 O O . MET A 1 276 ? 32.094 10.196 -29.286 1.00 89.69 276 MET A O 1
ATOM 2096 N N . ALA A 1 277 ? 32.535 9.480 -27.207 1.00 83.31 277 ALA A N 1
ATOM 2097 C CA . ALA A 1 277 ? 33.890 10.005 -27.170 1.00 83.31 277 ALA A CA 1
ATOM 2098 C C . ALA A 1 277 ? 34.874 9.032 -26.505 1.00 83.31 277 ALA A C 1
ATOM 2100 O O . ALA A 1 277 ? 34.603 8.432 -25.460 1.00 83.31 277 ALA A O 1
ATOM 2101 N N . GLY A 1 278 ? 36.071 8.946 -27.089 1.00 75.06 278 GLY A N 1
ATOM 2102 C CA . GLY A 1 278 ? 37.188 8.135 -26.598 1.00 75.06 278 GLY A CA 1
ATOM 2103 C C . GLY A 1 278 ? 37.463 6.897 -27.456 1.00 75.06 278 GLY A C 1
ATOM 2104 O O . GLY A 1 278 ? 36.554 6.262 -27.976 1.00 75.06 278 GLY A O 1
ATOM 2105 N N . ALA A 1 279 ? 38.744 6.543 -27.591 1.00 69.06 279 ALA A N 1
ATOM 2106 C CA . ALA A 1 279 ? 39.222 5.517 -28.526 1.00 69.06 279 ALA A CA 1
ATOM 2107 C C . ALA A 1 279 ? 38.817 4.066 -28.180 1.00 69.06 279 ALA A C 1
ATOM 2109 O O . ALA A 1 279 ? 39.048 3.164 -28.978 1.00 69.06 279 ALA A O 1
ATOM 2110 N N . SER A 1 280 ? 38.253 3.828 -26.992 1.00 81.62 280 SER A N 1
ATOM 2111 C CA . SER A 1 280 ? 37.923 2.496 -26.462 1.00 81.62 280 SER A CA 1
ATOM 2112 C C . SER A 1 280 ? 36.420 2.213 -26.362 1.00 81.62 280 SER A C 1
ATOM 2114 O O . SER A 1 280 ? 36.038 1.215 -25.749 1.00 81.62 280 SER A O 1
ATOM 2116 N N . ALA A 1 281 ? 35.572 3.093 -26.904 1.00 89.38 281 ALA A N 1
ATOM 2117 C CA . ALA A 1 281 ? 34.126 2.908 -26.914 1.00 89.38 281 ALA A CA 1
ATOM 2118 C C . ALA A 1 281 ? 33.679 2.166 -28.184 1.00 89.38 281 ALA A C 1
ATOM 2120 O O . ALA A 1 281 ? 34.142 2.482 -29.277 1.00 89.38 281 ALA A O 1
ATOM 2121 N N . THR A 1 282 ? 32.781 1.189 -28.044 1.00 93.62 282 THR A N 1
ATOM 2122 C CA . THR A 1 282 ? 32.181 0.443 -29.162 1.00 93.62 282 THR A CA 1
ATOM 2123 C C . THR A 1 282 ? 30.704 0.166 -28.904 1.00 93.62 282 THR A C 1
ATOM 2125 O O . THR A 1 282 ? 30.325 -0.186 -27.786 1.00 93.62 282 THR A O 1
ATOM 2128 N N . ILE A 1 283 ? 29.882 0.290 -29.945 1.00 95.31 283 ILE A N 1
ATOM 2129 C CA . ILE A 1 283 ? 28.498 -0.190 -29.967 1.00 95.31 283 ILE A CA 1
ATOM 2130 C C . ILE A 1 283 ? 28.360 -1.130 -31.157 1.00 95.31 283 ILE A C 1
ATOM 2132 O O . ILE A 1 283 ? 28.590 -0.724 -32.294 1.00 95.31 283 ILE A O 1
ATOM 2136 N N . ASN A 1 284 ? 27.973 -2.372 -30.902 1.00 96.81 284 ASN A N 1
ATOM 2137 C CA . ASN A 1 284 ? 27.676 -3.361 -31.926 1.00 96.81 284 ASN A CA 1
ATOM 2138 C C . ASN A 1 284 ? 26.176 -3.651 -31.899 1.00 96.81 284 ASN A C 1
ATOM 2140 O O . ASN A 1 284 ? 25.649 -4.065 -30.867 1.00 96.81 284 ASN A O 1
ATOM 2144 N N . VAL A 1 285 ? 25.503 -3.429 -33.024 1.00 97.62 285 VAL A N 1
ATOM 2145 C CA . VAL A 1 285 ? 24.075 -3.708 -33.204 1.00 97.62 285 VAL A CA 1
ATOM 2146 C C . VAL A 1 285 ? 23.920 -4.752 -34.300 1.00 97.62 285 VAL A C 1
ATOM 2148 O O . VAL A 1 285 ? 24.417 -4.582 -35.415 1.00 97.62 285 VAL A O 1
ATOM 2151 N N . GLY A 1 286 ? 23.270 -5.859 -33.958 1.00 96.25 286 GLY A N 1
ATOM 2152 C CA . GLY A 1 286 ? 23.225 -7.061 -34.774 1.00 96.25 286 GLY A CA 1
ATOM 2153 C C . GLY A 1 286 ? 24.525 -7.875 -34.728 1.00 96.25 286 GLY A C 1
ATOM 2154 O O . GLY A 1 286 ? 25.642 -7.357 -34.637 1.00 96.25 286 GLY A O 1
ATOM 2155 N N . ILE A 1 287 ? 24.378 -9.191 -34.851 1.00 94.25 287 ILE A N 1
ATOM 2156 C CA . ILE A 1 287 ? 25.463 -10.168 -34.908 1.00 94.25 287 ILE A CA 1
ATOM 2157 C C . ILE A 1 287 ? 25.596 -10.652 -36.351 1.00 94.25 287 ILE A C 1
ATOM 2159 O O . ILE A 1 287 ? 24.692 -11.298 -36.891 1.00 94.25 287 ILE A O 1
ATOM 2163 N N . ALA A 1 288 ? 26.735 -10.347 -36.975 1.00 90.69 288 ALA A N 1
ATOM 2164 C CA . ALA A 1 288 ? 27.028 -10.731 -38.352 1.00 90.69 288 ALA A CA 1
ATOM 2165 C C . ALA A 1 288 ? 26.842 -12.244 -38.571 1.00 90.69 288 ALA A C 1
ATOM 2167 O O . ALA A 1 288 ? 27.403 -13.062 -37.844 1.00 90.69 288 ALA A O 1
ATOM 2168 N N . GLY A 1 289 ? 26.047 -12.610 -39.580 1.00 86.62 289 GLY A N 1
ATOM 2169 C CA . GLY A 1 289 ? 25.767 -14.009 -39.923 1.00 86.62 289 GLY A CA 1
ATOM 2170 C C . GLY A 1 289 ? 24.861 -14.759 -38.940 1.00 86.62 289 GLY A C 1
ATOM 2171 O O . GLY A 1 289 ? 24.676 -15.960 -39.116 1.00 86.62 289 GLY A O 1
ATOM 2172 N N . TYR A 1 290 ? 24.297 -14.083 -37.932 1.00 90.00 290 TYR A N 1
ATOM 2173 C CA . TYR A 1 290 ? 23.477 -14.719 -36.901 1.00 90.00 290 TYR A CA 1
ATOM 2174 C C . TYR A 1 290 ? 22.132 -14.013 -36.694 1.00 90.00 290 TYR A C 1
ATOM 2176 O O . TYR A 1 290 ? 21.097 -14.511 -37.134 1.00 90.00 290 TYR A O 1
ATOM 2184 N N . THR A 1 291 ? 22.126 -12.832 -36.074 1.00 89.75 291 THR A N 1
ATOM 2185 C CA . THR A 1 291 ? 20.906 -12.062 -35.794 1.00 89.75 291 THR A CA 1
ATOM 2186 C C . THR A 1 291 ? 21.094 -10.623 -36.260 1.00 89.75 291 THR A C 1
ATOM 2188 O O . THR A 1 291 ? 21.803 -9.875 -35.593 1.00 89.75 291 THR A O 1
ATOM 2191 N N . PRO A 1 292 ? 20.507 -10.205 -37.395 1.00 94.19 292 PRO A N 1
ATOM 2192 C CA . PRO A 1 292 ? 20.658 -8.830 -37.846 1.00 94.19 292 PRO A CA 1
ATOM 2193 C C . PRO A 1 292 ? 19.862 -7.866 -36.956 1.00 94.19 292 PRO A C 1
ATOM 2195 O O . PRO A 1 292 ? 18.831 -8.249 -36.393 1.00 94.19 292 PRO A O 1
ATOM 2198 N N . GLY A 1 293 ? 20.329 -6.622 -36.866 1.00 96.38 293 GLY A N 1
ATOM 2199 C CA . GLY A 1 293 ? 19.724 -5.570 -36.051 1.00 96.38 293 GLY A CA 1
ATOM 2200 C C . GLY A 1 293 ? 20.040 -4.173 -36.579 1.00 96.38 293 GLY A C 1
ATOM 2201 O O . GLY A 1 293 ? 21.165 -3.900 -36.997 1.00 96.38 293 GLY A O 1
ATOM 2202 N N . ASN A 1 294 ? 19.041 -3.298 -36.572 1.00 98.06 294 ASN A N 1
ATOM 2203 C CA . ASN A 1 294 ? 19.128 -1.922 -37.047 1.00 98.06 294 ASN A CA 1
ATOM 2204 C C . ASN A 1 294 ? 19.180 -0.933 -35.878 1.00 98.06 294 ASN A C 1
ATOM 2206 O O . ASN A 1 294 ? 18.708 -1.203 -34.774 1.00 98.06 294 ASN A O 1
ATOM 2210 N N . VAL A 1 295 ? 19.708 0.258 -36.144 1.00 98.06 295 VAL A N 1
ATOM 2211 C CA . VAL A 1 295 ? 19.619 1.404 -35.234 1.00 98.06 295 VAL A CA 1
ATOM 2212 C C . VAL A 1 295 ? 18.508 2.318 -35.721 1.00 98.06 295 VAL A C 1
ATOM 2214 O O . VAL A 1 295 ? 18.517 2.711 -36.884 1.00 98.06 295 VAL A O 1
ATOM 2217 N N . TYR A 1 296 ? 17.595 2.693 -34.833 1.00 98.06 296 TYR A N 1
ATOM 2218 C CA . TYR A 1 296 ? 16.551 3.686 -35.055 1.00 98.06 296 TYR A CA 1
ATOM 2219 C C . TYR A 1 296 ? 16.697 4.795 -34.022 1.00 98.06 296 TYR A C 1
ATOM 2221 O O . TYR A 1 296 ? 16.767 4.530 -32.826 1.00 98.06 296 TYR A O 1
ATOM 2229 N N . VAL A 1 297 ? 16.731 6.043 -34.469 1.00 97.12 297 VAL A N 1
ATOM 2230 C CA . VAL A 1 297 ? 16.940 7.196 -33.592 1.00 97.12 297 VAL A CA 1
ATOM 2231 C C . VAL A 1 297 ? 16.054 8.348 -34.019 1.00 97.12 297 VAL A C 1
ATOM 2233 O O . VAL A 1 297 ? 16.008 8.706 -35.195 1.00 97.12 297 VAL A O 1
ATOM 2236 N N . ARG A 1 298 ? 15.337 8.937 -33.070 1.00 96.31 298 ARG A N 1
ATOM 2237 C CA . ARG A 1 298 ? 14.515 10.115 -33.319 1.00 96.31 298 ARG A CA 1
ATOM 2238 C C . ARG A 1 298 ? 15.271 11.365 -32.889 1.00 96.31 298 ARG A C 1
ATOM 2240 O O . ARG A 1 298 ? 15.686 11.485 -31.745 1.00 96.31 298 ARG A O 1
ATOM 2247 N N . VAL A 1 299 ? 15.430 12.311 -33.808 1.00 94.12 299 VAL A N 1
ATOM 2248 C CA . VAL A 1 299 ? 16.080 13.601 -33.551 1.00 94.12 299 VAL A CA 1
ATOM 2249 C C . VAL A 1 299 ? 15.159 14.707 -34.045 1.00 94.12 299 VAL A C 1
ATOM 2251 O O . VAL A 1 299 ? 14.756 14.705 -35.209 1.00 94.12 299 VAL A O 1
ATOM 2254 N N . ASN A 1 300 ? 14.817 15.659 -33.170 1.00 89.44 300 ASN A N 1
ATOM 2255 C CA . ASN A 1 300 ? 13.964 16.810 -33.501 1.00 89.44 300 ASN A CA 1
ATOM 2256 C C . ASN A 1 300 ? 12.646 16.404 -34.192 1.00 89.44 300 ASN A C 1
ATOM 2258 O O . ASN A 1 300 ? 12.201 17.034 -35.148 1.00 89.44 300 ASN A O 1
ATOM 2262 N N . GLY A 1 301 ? 12.040 15.305 -33.732 1.00 89.94 301 GLY A N 1
ATOM 2263 C CA . GLY A 1 301 ? 10.780 14.781 -34.262 1.00 89.94 301 GLY A CA 1
ATOM 2264 C C . GLY A 1 301 ? 10.898 13.904 -35.515 1.00 89.94 301 GLY A C 1
ATOM 2265 O O . GLY A 1 301 ? 9.913 13.249 -35.856 1.00 89.94 301 GLY A O 1
ATOM 2266 N N . VAL A 1 302 ? 12.072 13.821 -36.150 1.00 94.12 302 VAL A N 1
ATOM 2267 C CA . VAL A 1 302 ? 12.325 13.010 -37.354 1.00 94.12 302 VAL A CA 1
ATOM 2268 C C . VAL A 1 302 ? 13.032 11.710 -36.981 1.00 94.12 302 VAL A C 1
ATOM 2270 O O . VAL A 1 302 ? 13.972 11.718 -36.190 1.00 94.12 302 VAL A O 1
ATOM 2273 N N . TRP A 1 303 ? 12.592 10.587 -37.552 1.00 96.88 303 TRP A N 1
ATOM 2274 C CA . TRP A 1 303 ? 13.247 9.291 -37.373 1.00 96.88 303 TRP A CA 1
ATOM 2275 C C . TRP A 1 303 ? 14.359 9.088 -38.398 1.00 96.88 303 TRP A C 1
ATOM 2277 O O . TRP A 1 303 ? 14.151 9.258 -39.598 1.00 96.88 303 TRP A O 1
ATOM 2287 N N . TYR A 1 304 ? 15.512 8.649 -37.918 1.00 97.56 304 TYR A N 1
ATOM 2288 C CA . TYR A 1 304 ? 16.638 8.192 -38.712 1.00 97.56 304 TYR A CA 1
ATOM 2289 C C . TYR A 1 304 ? 16.890 6.716 -38.433 1.00 97.56 304 TYR A C 1
ATOM 2291 O O . TYR A 1 304 ? 16.577 6.217 -37.350 1.00 97.56 304 TYR A O 1
ATOM 2299 N N . ALA A 1 305 ? 17.463 6.022 -39.408 1.00 97.81 305 ALA A N 1
ATOM 2300 C CA . ALA A 1 305 ? 17.872 4.641 -39.249 1.00 97.81 305 ALA A CA 1
ATOM 2301 C C . ALA A 1 305 ? 19.251 4.383 -39.843 1.00 97.81 305 ALA A C 1
ATOM 2303 O O . ALA A 1 305 ? 19.663 5.035 -40.803 1.00 97.81 305 ALA A O 1
ATOM 2304 N N . SER A 1 306 ? 19.930 3.388 -39.293 1.00 97.31 306 SER A N 1
ATOM 2305 C CA . SER A 1 306 ? 21.139 2.801 -39.849 1.00 97.31 306 SER A CA 1
ATOM 2306 C C . SER A 1 306 ? 20.969 1.288 -39.857 1.00 97.31 306 SER A C 1
ATOM 2308 O O . SER A 1 306 ? 20.612 0.693 -38.841 1.00 97.31 306 SER A O 1
ATOM 2310 N N . ASN A 1 307 ? 21.181 0.670 -41.015 1.00 96.75 307 ASN A N 1
ATOM 2311 C CA . ASN A 1 307 ? 21.234 -0.783 -41.178 1.00 96.75 307 ASN A CA 1
ATOM 2312 C C . ASN A 1 307 ? 22.649 -1.272 -41.541 1.00 96.75 307 ASN A C 1
ATOM 2314 O O . ASN A 1 307 ? 22.887 -2.471 -41.634 1.00 96.75 307 ASN A O 1
ATOM 2318 N N . GLU A 1 308 ? 23.587 -0.351 -41.754 1.00 95.19 308 GLU A N 1
ATOM 2319 C CA . GLU A 1 308 ? 24.969 -0.621 -42.138 1.00 95.19 308 GLU A CA 1
ATOM 2320 C C . GLU A 1 308 ? 25.884 0.418 -41.482 1.00 95.19 308 GLU A C 1
ATOM 2322 O O . GLU A 1 308 ? 25.522 1.588 -41.348 1.00 95.19 308 GLU A O 1
ATOM 2327 N N . THR A 1 309 ? 27.085 -0.012 -41.094 1.00 93.56 309 THR A N 1
ATOM 2328 C CA . THR A 1 309 ? 28.106 0.855 -40.481 1.00 93.56 309 THR A CA 1
ATOM 2329 C C . THR A 1 309 ? 28.362 2.099 -41.343 1.00 93.56 309 THR A C 1
ATOM 2331 O O . THR A 1 309 ? 28.599 1.984 -42.543 1.00 93.56 309 THR A O 1
ATOM 2334 N N . ASP A 1 310 ? 28.313 3.283 -40.724 1.00 90.62 310 ASP A N 1
ATOM 2335 C CA . ASP A 1 310 ? 28.498 4.599 -41.361 1.00 90.62 310 ASP A CA 1
ATOM 2336 C C . ASP A 1 310 ? 27.472 4.965 -42.464 1.00 90.62 310 ASP A C 1
ATOM 2338 O O . ASP A 1 310 ? 27.676 5.919 -43.222 1.00 90.62 310 ASP A O 1
ATOM 2342 N N . VAL A 1 311 ? 26.334 4.262 -42.547 1.00 95.06 311 VAL A N 1
ATOM 2343 C CA . VAL A 1 311 ? 25.241 4.578 -43.481 1.00 95.06 311 VAL A CA 1
ATOM 2344 C C . VAL A 1 311 ? 23.976 4.962 -42.720 1.00 95.06 311 VAL A C 1
ATOM 2346 O O . VAL A 1 311 ? 23.495 4.212 -41.873 1.00 95.06 311 VAL A O 1
ATOM 2349 N N . TRP A 1 312 ? 23.406 6.116 -43.073 1.00 97.12 312 TRP A N 1
ATOM 2350 C CA . TRP A 1 312 ? 22.202 6.658 -42.448 1.00 97.12 312 TRP A CA 1
ATOM 2351 C C . TRP A 1 312 ? 21.095 6.959 -43.455 1.00 97.12 312 TRP A C 1
ATOM 2353 O O . TRP A 1 312 ? 21.336 7.349 -44.604 1.00 97.12 312 TRP A O 1
ATOM 2363 N N . TYR A 1 313 ? 19.864 6.817 -42.979 1.00 98.00 313 TYR A N 1
ATOM 2364 C CA . TYR A 1 313 ? 18.635 7.073 -43.709 1.00 98.00 313 TYR A CA 1
ATOM 2365 C C . TYR A 1 313 ? 17.711 7.952 -42.876 1.00 98.00 313 TYR A C 1
ATOM 2367 O O . TYR A 1 313 ? 17.599 7.771 -41.669 1.00 98.00 313 TYR A O 1
ATOM 2375 N N . GLU A 1 314 ? 17.017 8.870 -43.529 1.00 97.12 314 GLU A N 1
ATOM 2376 C CA . GLU A 1 314 ? 15.962 9.700 -42.957 1.00 97.12 314 GLU A CA 1
ATOM 2377 C C . GLU A 1 314 ? 14.594 9.113 -43.335 1.00 97.12 314 GLU A C 1
ATOM 2379 O O . GLU A 1 314 ? 14.365 8.736 -44.493 1.00 97.12 314 GLU A O 1
ATOM 2384 N N . LYS A 1 315 ? 13.677 9.018 -42.367 1.00 96.50 315 LYS A N 1
ATOM 2385 C CA . LYS A 1 315 ? 12.304 8.568 -42.607 1.00 96.50 315 LYS A CA 1
ATOM 2386 C C . LYS A 1 315 ? 11.509 9.677 -43.289 1.00 96.50 315 LYS A C 1
ATOM 2388 O O . LYS A 1 315 ? 11.335 10.766 -42.754 1.00 96.50 315 LYS A O 1
ATOM 2393 N N . THR A 1 316 ? 10.958 9.356 -44.451 1.00 94.69 316 THR A N 1
ATOM 2394 C CA . THR A 1 316 ? 10.043 10.206 -45.220 1.00 94.69 316 THR A CA 1
ATOM 2395 C C . THR A 1 316 ? 8.648 9.578 -45.262 1.00 94.69 316 THR A C 1
ATOM 2397 O O . THR A 1 316 ? 8.456 8.433 -44.849 1.00 94.69 316 THR A O 1
ATOM 2400 N N . SER A 1 317 ? 7.667 10.290 -45.821 1.00 91.62 317 SER A N 1
ATOM 2401 C CA . SER A 1 317 ? 6.303 9.773 -46.014 1.00 91.62 317 SER A CA 1
ATOM 2402 C C . SER A 1 317 ? 6.210 8.561 -46.949 1.00 91.62 317 SER A C 1
ATOM 2404 O O . SER A 1 317 ? 5.205 7.860 -46.922 1.00 91.62 317 SER A O 1
ATOM 2406 N N . THR A 1 318 ? 7.232 8.309 -47.775 1.00 90.81 318 THR A N 1
ATOM 2407 C CA . THR A 1 318 ? 7.240 7.235 -48.789 1.00 90.81 318 THR A CA 1
ATOM 2408 C C . THR A 1 318 ? 8.250 6.123 -48.493 1.00 90.81 318 THR A C 1
ATOM 2410 O O . THR A 1 318 ? 8.395 5.198 -49.287 1.00 90.81 318 THR A O 1
ATOM 2413 N N . GLY A 1 319 ? 8.956 6.194 -47.358 1.00 94.38 319 GLY A N 1
ATOM 2414 C CA . GLY A 1 319 ? 9.981 5.223 -46.972 1.00 94.38 319 GLY A CA 1
ATOM 2415 C C . GLY A 1 319 ? 11.262 5.884 -46.470 1.00 94.38 319 GLY A C 1
ATOM 2416 O O . GLY A 1 319 ? 11.223 6.966 -45.885 1.00 94.38 319 GLY A O 1
ATOM 2417 N N . TRP A 1 320 ? 12.404 5.234 -46.690 1.00 97.44 320 TRP A N 1
ATOM 2418 C CA . TRP A 1 320 ? 13.710 5.656 -46.176 1.00 97.44 320 TRP A CA 1
ATOM 2419 C C . TRP A 1 320 ? 14.569 6.295 -47.266 1.00 97.44 320 TRP A C 1
ATOM 2421 O O . TRP A 1 320 ? 14.832 5.682 -48.300 1.00 97.44 320 TRP A O 1
ATOM 2431 N N . LYS A 1 321 ? 15.040 7.521 -47.029 1.00 96.94 321 LYS A N 1
ATOM 2432 C CA . LYS A 1 321 ? 15.933 8.242 -47.940 1.00 96.94 321 LYS A CA 1
ATOM 2433 C C . LYS A 1 321 ? 17.343 8.256 -47.365 1.00 96.94 321 LYS A C 1
ATOM 2435 O O . LYS A 1 321 ? 17.557 8.795 -46.286 1.00 96.94 321 LYS A O 1
ATOM 2440 N N . ARG A 1 322 ? 18.314 7.704 -48.093 1.00 97.38 322 ARG A N 1
ATOM 2441 C CA . ARG A 1 322 ? 19.727 7.765 -47.692 1.00 97.38 322 ARG A CA 1
ATOM 2442 C C . ARG A 1 322 ? 20.196 9.222 -47.617 1.00 97.38 322 ARG A C 1
ATOM 2444 O O . ARG A 1 322 ? 19.946 9.993 -48.546 1.00 97.38 322 ARG A O 1
ATOM 2451 N N . ILE A 1 323 ? 20.902 9.573 -46.548 1.00 96.88 323 ILE A N 1
ATOM 2452 C CA . ILE A 1 323 ? 21.502 10.899 -46.358 1.00 96.88 323 ILE A CA 1
ATOM 2453 C C . ILE A 1 323 ? 23.028 10.836 -46.475 1.00 96.88 323 ILE A C 1
ATOM 2455 O O . ILE A 1 323 ? 23.632 9.764 -46.405 1.00 96.88 323 ILE A O 1
ATOM 2459 N N . GLN A 1 324 ? 23.656 11.991 -46.696 1.00 93.12 324 GLN A N 1
ATOM 2460 C CA . GLN A 1 324 ? 25.110 12.122 -46.645 1.00 93.12 324 GLN A CA 1
ATOM 2461 C C . GLN A 1 324 ? 25.534 12.540 -45.238 1.00 93.12 324 GLN A C 1
ATOM 2463 O O . GLN A 1 324 ? 25.055 13.547 -44.723 1.00 93.12 324 GLN A O 1
ATOM 2468 N N . GLY A 1 325 ? 26.460 11.786 -44.648 1.00 89.75 325 GLY A N 1
ATOM 2469 C CA . GLY A 1 325 ? 26.968 12.051 -43.306 1.00 89.75 325 GLY A CA 1
ATOM 2470 C C . GLY A 1 325 ? 26.081 11.490 -42.195 1.00 89.75 325 GLY A C 1
ATOM 2471 O O . GLY A 1 325 ? 25.288 10.572 -42.402 1.00 89.75 325 GLY A O 1
ATOM 2472 N N . VAL A 1 326 ? 26.277 12.034 -40.998 1.00 91.00 326 VAL A N 1
ATOM 2473 C CA . VAL A 1 326 ? 25.633 11.598 -39.756 1.00 91.00 326 VAL A CA 1
ATOM 2474 C C . VAL A 1 326 ? 24.469 12.551 -39.435 1.00 91.00 326 VAL A C 1
ATOM 2476 O O . VAL A 1 326 ? 24.623 13.759 -39.644 1.00 91.00 326 VAL A O 1
ATOM 2479 N N . PRO A 1 327 ? 23.309 12.055 -38.958 1.00 93.00 327 PRO A N 1
ATOM 2480 C CA . PRO A 1 327 ? 22.192 12.907 -38.569 1.00 93.00 327 PRO A CA 1
ATOM 2481 C C . PRO A 1 327 ? 22.593 13.999 -37.560 1.00 93.00 327 PRO A C 1
ATOM 2483 O O . PRO A 1 327 ? 23.460 13.767 -36.712 1.00 93.00 327 PRO A O 1
ATOM 2486 N N . PRO A 1 328 ? 21.946 15.180 -37.595 1.00 88.00 328 PRO A N 1
ATOM 2487 C CA . PRO A 1 328 ? 22.119 16.193 -36.557 1.00 88.00 328 PRO A CA 1
ATOM 2488 C C . PRO A 1 328 ? 21.868 15.602 -35.163 1.00 88.00 328 PRO A C 1
ATOM 2490 O O . PRO A 1 328 ? 20.991 14.761 -35.004 1.00 88.00 328 PRO A O 1
ATOM 2493 N N . GLY A 1 329 ? 22.631 16.023 -34.152 1.00 88.25 329 GLY A N 1
ATOM 2494 C CA . GLY A 1 329 ? 22.489 15.502 -32.785 1.00 88.25 329 GLY A CA 1
ATOM 2495 C C . GLY A 1 329 ? 23.114 14.120 -32.549 1.00 88.25 329 GLY A C 1
ATOM 2496 O O . GLY A 1 329 ? 22.988 13.592 -31.448 1.00 88.25 329 GLY A O 1
ATOM 2497 N N . ILE A 1 330 ? 23.803 13.541 -33.538 1.00 92.31 330 ILE A N 1
ATOM 2498 C CA . ILE A 1 330 ? 24.595 12.317 -33.377 1.00 92.31 330 ILE A CA 1
ATOM 2499 C C . ILE A 1 330 ? 26.080 12.653 -33.540 1.00 92.31 330 ILE A C 1
ATOM 2501 O O . ILE A 1 330 ? 26.507 13.154 -34.581 1.00 92.31 330 ILE A O 1
ATOM 2505 N N . VAL A 1 331 ? 26.877 12.358 -32.514 1.00 91.56 331 VAL A N 1
ATOM 2506 C CA . VAL A 1 331 ? 28.331 12.561 -32.498 1.00 91.56 331 VAL A CA 1
ATOM 2507 C C . VAL A 1 331 ? 29.012 11.208 -32.342 1.00 91.56 331 VAL A C 1
ATOM 2509 O O . VAL A 1 331 ? 29.001 10.607 -31.271 1.00 91.56 331 VAL A O 1
ATOM 2512 N N . LEU A 1 332 ? 29.594 10.713 -33.436 1.00 87.44 332 LEU A N 1
ATOM 2513 C CA . LEU A 1 332 ? 30.220 9.394 -33.503 1.00 87.44 332 LEU A CA 1
ATOM 2514 C C . LEU A 1 332 ? 31.591 9.483 -34.189 1.00 87.44 332 LEU A C 1
ATOM 2516 O O . LEU A 1 332 ? 31.669 9.939 -35.333 1.00 87.44 332 LEU A O 1
ATOM 2520 N N . PRO A 1 333 ? 32.677 9.020 -33.545 1.00 83.50 333 PRO A N 1
ATOM 2521 C CA . PRO A 1 333 ? 33.920 8.732 -34.242 1.00 83.50 333 PRO A CA 1
ATOM 2522 C C . PRO A 1 333 ? 33.717 7.554 -35.208 1.00 83.50 333 PRO A C 1
ATOM 2524 O O . PRO A 1 333 ? 32.936 6.640 -34.936 1.00 83.50 333 PRO A O 1
ATOM 2527 N N . ALA A 1 334 ? 34.440 7.555 -36.328 1.00 73.00 334 ALA A N 1
ATOM 2528 C CA . ALA A 1 334 ? 34.324 6.502 -37.337 1.00 73.00 334 ALA A CA 1
ATOM 2529 C C . ALA A 1 334 ? 34.610 5.103 -36.753 1.00 73.00 334 ALA A C 1
ATOM 2531 O O . ALA A 1 334 ? 35.566 4.921 -35.995 1.00 73.00 334 ALA A O 1
ATOM 2532 N N . GLY A 1 335 ? 33.791 4.112 -37.121 1.00 72.62 335 GLY A N 1
ATOM 2533 C CA . GLY A 1 335 ? 33.966 2.705 -36.733 1.00 72.62 335 GLY A CA 1
ATOM 2534 C C . GLY A 1 335 ? 33.603 2.346 -35.284 1.00 72.62 335 GLY A C 1
ATOM 2535 O O . GLY A 1 335 ? 33.777 1.187 -34.890 1.00 72.62 335 GLY A O 1
ATOM 2536 N N . VAL A 1 336 ? 33.102 3.310 -34.503 1.00 87.44 336 VAL A N 1
ATOM 2537 C CA . VAL A 1 336 ? 32.645 3.108 -33.117 1.00 87.44 336 VAL A CA 1
ATOM 2538 C C . VAL A 1 336 ? 31.279 2.424 -33.065 1.00 87.44 336 VAL A C 1
ATOM 2540 O O . VAL A 1 336 ? 31.084 1.516 -32.257 1.00 87.44 336 VAL A O 1
ATOM 2543 N N . LEU A 1 337 ? 30.353 2.832 -33.935 1.00 93.12 337 LEU A N 1
ATOM 2544 C CA . LEU A 1 337 ? 29.059 2.180 -34.114 1.00 93.12 337 LEU A CA 1
ATOM 2545 C C . LEU A 1 337 ? 29.157 1.192 -35.276 1.00 93.12 337 LEU A C 1
ATOM 2547 O O . LEU A 1 337 ? 29.344 1.602 -36.418 1.00 93.12 337 LEU A O 1
ATOM 2551 N N . ARG A 1 338 ? 29.010 -0.099 -34.992 1.00 95.50 338 ARG A N 1
ATOM 2552 C CA . ARG A 1 338 ? 28.988 -1.165 -35.994 1.00 95.50 338 ARG A CA 1
ATOM 2553 C C . ARG A 1 338 ? 27.584 -1.724 -36.101 1.00 95.50 338 ARG A C 1
ATOM 2555 O O . ARG A 1 338 ? 27.031 -2.196 -35.110 1.00 95.50 338 ARG A O 1
ATOM 2562 N N . VAL A 1 339 ? 27.030 -1.688 -37.306 1.00 96.62 339 VAL A N 1
ATOM 2563 C CA . VAL A 1 339 ? 25.663 -2.142 -37.572 1.00 96.62 339 VAL A CA 1
ATOM 2564 C C . VAL A 1 339 ? 25.692 -3.283 -38.576 1.00 96.62 339 VAL A C 1
ATOM 2566 O O . VAL A 1 339 ? 26.201 -3.125 -39.688 1.00 96.62 339 VAL A O 1
ATOM 2569 N N . ASN A 1 340 ? 25.140 -4.423 -38.165 1.00 97.00 340 ASN A N 1
ATOM 2570 C CA . ASN A 1 340 ? 24.883 -5.596 -38.992 1.00 97.00 340 ASN A CA 1
ATOM 2571 C C . ASN A 1 340 ? 23.369 -5.729 -39.177 1.00 97.00 340 ASN A C 1
ATOM 2573 O O . ASN A 1 340 ? 22.728 -6.592 -38.576 1.00 97.00 340 ASN A O 1
ATOM 2577 N N . GLY A 1 341 ? 22.794 -4.817 -39.952 1.00 95.44 341 GLY A N 1
ATOM 2578 C CA . GLY A 1 341 ? 21.354 -4.667 -40.078 1.00 95.44 341 GLY A CA 1
ATOM 2579 C C . GLY A 1 341 ? 20.712 -5.499 -41.176 1.00 95.44 341 GLY A C 1
ATOM 2580 O O . GLY A 1 341 ? 21.363 -6.191 -41.959 1.00 95.44 341 GLY A O 1
ATOM 2581 N N . TYR A 1 342 ? 19.387 -5.417 -41.223 1.00 95.62 342 TYR A N 1
ATOM 2582 C CA . TYR A 1 342 ? 18.549 -5.972 -42.284 1.00 95.62 342 TYR A CA 1
ATOM 2583 C C . TYR A 1 342 ? 17.972 -4.836 -43.148 1.00 95.62 342 TYR A C 1
ATOM 2585 O O . TYR A 1 342 ? 17.949 -3.682 -42.712 1.00 95.62 342 TYR A O 1
ATOM 2593 N N . PRO A 1 343 ? 17.499 -5.113 -44.379 1.00 96.44 343 PRO A N 1
ATOM 2594 C CA . PRO A 1 343 ? 16.930 -4.081 -45.245 1.00 96.44 343 PRO A CA 1
ATOM 2595 C C . PRO A 1 343 ? 15.799 -3.293 -44.566 1.00 96.44 343 PRO A C 1
ATOM 2597 O O . PRO A 1 343 ? 14.878 -3.876 -43.995 1.00 96.44 343 PRO A O 1
ATOM 2600 N N . LEU A 1 344 ? 15.856 -1.960 -44.644 1.00 96.69 344 LEU A N 1
ATOM 2601 C CA . LEU A 1 344 ? 14.862 -1.085 -44.021 1.00 96.69 344 LEU A CA 1
ATOM 2602 C C . LEU A 1 344 ? 13.511 -1.164 -44.748 1.00 96.69 344 LEU A C 1
ATOM 2604 O O . LEU A 1 344 ? 13.426 -0.906 -45.949 1.00 96.69 344 LEU A O 1
ATOM 2608 N N . SER A 1 345 ? 12.438 -1.460 -44.010 1.00 94.75 345 SER A N 1
ATOM 2609 C CA . SER A 1 345 ? 11.080 -1.513 -44.567 1.00 94.75 345 SER A CA 1
ATOM 2610 C C . SER A 1 345 ? 10.498 -0.105 -44.805 1.00 94.75 345 SER A C 1
ATOM 2612 O O . SER A 1 345 ? 10.516 0.715 -43.875 1.00 94.75 345 SER A O 1
ATOM 2614 N N . PRO A 1 346 ? 9.930 0.194 -45.995 1.00 91.25 346 PRO A N 1
ATOM 2615 C CA . PRO A 1 346 ? 9.221 1.450 -46.262 1.00 91.25 346 PRO A CA 1
ATOM 2616 C C . PRO A 1 346 ? 8.036 1.675 -45.318 1.00 91.25 346 PRO A C 1
ATOM 2618 O O . PRO A 1 346 ? 7.811 2.807 -44.886 1.00 91.25 346 PRO A O 1
ATOM 2621 N N . ASP A 1 347 ? 7.365 0.590 -44.928 1.00 92.25 347 ASP A N 1
ATOM 2622 C CA . ASP A 1 347 ? 6.174 0.583 -44.070 1.00 92.25 347 ASP A CA 1
ATOM 2623 C C . ASP A 1 347 ? 6.517 0.500 -42.577 1.00 92.25 347 ASP A C 1
ATOM 2625 O O . ASP A 1 347 ? 5.638 0.314 -41.741 1.00 92.25 347 ASP A O 1
ATOM 2629 N N . TRP A 1 348 ? 7.800 0.624 -42.213 1.00 94.56 348 TRP A N 1
ATOM 2630 C CA . TRP A 1 348 ? 8.203 0.640 -40.809 1.00 94.56 348 TRP A CA 1
ATOM 2631 C C . TRP A 1 348 ? 7.504 1.782 -40.063 1.00 94.56 348 TRP A C 1
ATOM 2633 O O . TRP A 1 348 ? 7.574 2.944 -40.490 1.00 94.56 348 TRP A O 1
ATOM 2643 N N . VAL A 1 349 ? 6.873 1.431 -38.944 1.00 91.31 349 VAL A N 1
ATOM 2644 C CA . VAL A 1 349 ? 6.243 2.343 -37.989 1.00 91.31 349 VAL A CA 1
ATOM 2645 C C . VAL A 1 349 ? 7.050 2.277 -36.691 1.00 91.31 349 VAL A C 1
ATOM 2647 O O . VAL A 1 349 ? 7.394 1.169 -36.271 1.00 91.31 349 VAL A O 1
ATOM 2650 N N . PRO A 1 350 ? 7.355 3.421 -36.051 1.00 89.69 350 PRO A N 1
ATOM 2651 C CA . PRO A 1 350 ? 8.022 3.422 -34.757 1.00 89.69 350 PRO A CA 1
ATOM 2652 C C . PRO A 1 350 ? 7.269 2.551 -33.746 1.00 89.69 350 PRO A C 1
ATOM 2654 O O . PRO A 1 350 ? 6.050 2.714 -33.615 1.00 89.69 350 PRO A O 1
ATOM 2657 N N . PRO A 1 351 ? 7.951 1.639 -33.030 1.00 92.19 351 PRO A N 1
ATOM 2658 C CA . PRO A 1 351 ? 7.312 0.910 -31.947 1.00 92.19 351 PRO A CA 1
ATOM 2659 C C . PRO A 1 351 ? 6.886 1.884 -30.842 1.00 92.19 351 PRO A C 1
ATOM 2661 O O . PRO A 1 351 ? 7.480 2.949 -30.672 1.00 92.19 351 PRO A O 1
ATOM 2664 N N . ALA A 1 352 ? 5.854 1.521 -30.083 1.00 88.88 352 ALA A N 1
ATOM 2665 C CA . ALA A 1 352 ? 5.574 2.207 -28.828 1.00 88.88 352 ALA A CA 1
ATOM 2666 C C . ALA A 1 352 ? 6.688 1.881 -27.810 1.00 88.88 352 ALA A C 1
ATOM 2668 O O . ALA A 1 352 ? 7.199 0.753 -27.825 1.00 88.88 352 ALA A O 1
ATOM 2669 N N . PRO A 1 353 ? 7.054 2.817 -26.913 1.00 88.69 353 PRO A N 1
ATOM 2670 C CA . PRO A 1 353 ? 7.933 2.505 -25.794 1.00 88.69 353 PRO A CA 1
ATOM 2671 C C . PRO A 1 353 ? 7.404 1.301 -25.000 1.00 88.69 353 PRO A C 1
ATOM 2673 O O . PRO A 1 353 ? 6.186 1.177 -24.842 1.00 88.69 353 PRO A O 1
ATOM 2676 N N . PRO A 1 354 ? 8.283 0.419 -24.490 1.00 90.81 354 PRO A N 1
ATOM 2677 C CA . PRO A 1 354 ? 7.856 -0.684 -23.637 1.00 90.81 354 PRO A CA 1
ATOM 2678 C C . PRO A 1 354 ? 6.995 -0.194 -22.466 1.00 90.81 354 PRO A C 1
ATOM 2680 O O . PRO A 1 354 ? 7.370 0.759 -21.785 1.00 90.81 354 PRO A O 1
ATOM 2683 N N . GLU A 1 355 ? 5.868 -0.866 -22.207 1.00 84.38 355 GLU A N 1
ATOM 2684 C CA . GLU A 1 355 ? 4.881 -0.468 -21.183 1.00 84.38 355 GLU A CA 1
ATOM 2685 C C . GLU A 1 355 ? 5.521 -0.285 -19.797 1.00 84.38 355 GLU A C 1
ATOM 2687 O O . GLU A 1 355 ? 5.144 0.611 -19.046 1.00 84.38 355 GLU A O 1
ATOM 2692 N N . CYS A 1 356 ? 6.555 -1.071 -19.483 1.00 86.19 356 CYS A N 1
ATOM 2693 C CA . CYS A 1 356 ? 7.299 -0.985 -18.226 1.00 86.19 356 CYS A CA 1
ATOM 2694 C C . CYS A 1 356 ? 7.968 0.378 -17.978 1.00 86.19 356 CYS A C 1
ATOM 2696 O O . CYS A 1 356 ? 8.204 0.722 -16.825 1.00 86.19 356 CYS A O 1
ATOM 2698 N N . LEU A 1 357 ? 8.257 1.163 -19.025 1.00 86.19 357 LEU A N 1
ATOM 2699 C CA . LEU A 1 357 ? 8.827 2.508 -18.886 1.00 86.19 357 LEU A CA 1
ATOM 2700 C C . LEU A 1 357 ? 7.798 3.547 -18.425 1.00 86.19 357 LEU A C 1
ATOM 2702 O O . LEU A 1 357 ? 8.175 4.643 -18.037 1.00 86.19 357 LEU A O 1
ATOM 2706 N N . SER A 1 358 ? 6.505 3.213 -18.446 1.00 77.31 358 SER A N 1
ATOM 2707 C CA . SER A 1 358 ? 5.454 4.072 -17.887 1.00 77.31 358 SER A CA 1
ATOM 2708 C C . SER A 1 358 ? 5.308 3.931 -16.366 1.00 77.31 358 SER A C 1
ATOM 2710 O O . SER A 1 358 ? 4.532 4.667 -15.750 1.00 77.31 358 SER A O 1
ATOM 2712 N N . PHE A 1 359 ? 6.028 2.994 -15.737 1.00 76.00 359 PHE A N 1
ATOM 2713 C CA . PHE A 1 359 ? 6.010 2.811 -14.287 1.00 76.00 359 PHE A CA 1
ATOM 2714 C C . PHE A 1 359 ? 6.436 4.107 -13.574 1.00 76.00 359 PHE A C 1
ATOM 2716 O O . PHE A 1 359 ? 7.363 4.778 -14.006 1.00 76.00 359 PHE A O 1
ATOM 2723 N N . GLY A 1 360 ? 5.734 4.499 -12.508 1.00 63.72 360 GLY A N 1
ATOM 2724 C CA . GLY A 1 360 ? 5.999 5.739 -11.758 1.00 63.72 360 GLY A CA 1
ATOM 2725 C C . GLY A 1 360 ? 5.507 7.044 -12.407 1.00 63.72 360 GLY A C 1
ATOM 2726 O O . GLY A 1 360 ? 5.255 8.014 -11.694 1.00 63.72 360 GLY A O 1
ATOM 2727 N N . THR A 1 361 ? 5.276 7.090 -13.723 1.00 60.75 361 THR A N 1
ATOM 2728 C CA . THR A 1 361 ? 4.734 8.292 -14.385 1.00 60.75 361 THR A CA 1
ATOM 2729 C C . THR A 1 361 ? 3.212 8.356 -14.244 1.00 60.75 361 THR A C 1
ATOM 2731 O O . THR A 1 361 ? 2.509 7.496 -14.755 1.00 60.75 361 THR A O 1
ATOM 2734 N N . GLY A 1 362 ? 2.685 9.360 -13.532 1.00 64.25 362 GLY A N 1
ATOM 2735 C CA . GLY A 1 362 ? 1.237 9.567 -13.392 1.00 64.25 362 GLY A CA 1
ATOM 2736 C C . GLY A 1 362 ? 0.498 8.338 -12.854 1.00 64.25 362 GLY A C 1
ATOM 2737 O O . GLY A 1 362 ? -0.313 7.762 -13.569 1.00 64.25 362 GLY A O 1
ATOM 2738 N N . GLN A 1 363 ? 0.778 7.936 -11.611 1.00 71.88 363 GLN A N 1
ATOM 2739 C CA . GLN A 1 363 ? 0.094 6.801 -10.989 1.00 71.88 363 GLN A CA 1
ATOM 2740 C C . GLN A 1 363 ? -1.420 7.053 -10.864 1.00 71.88 363 GLN A C 1
ATOM 2742 O O . GLN A 1 363 ? -1.824 8.171 -10.518 1.00 71.88 363 GLN A O 1
ATOM 2747 N N . PRO A 1 364 ? -2.275 6.033 -11.085 1.00 85.44 364 PRO A N 1
ATOM 2748 C CA . PRO A 1 364 ? -3.711 6.202 -10.935 1.00 85.44 364 PRO A CA 1
ATOM 2749 C C . PRO A 1 364 ? -4.099 6.506 -9.495 1.00 85.44 364 PRO A C 1
ATOM 2751 O O . PRO A 1 364 ? -5.009 7.293 -9.278 1.00 85.44 364 PRO A O 1
ATOM 2754 N N . LEU A 1 365 ? -3.397 5.923 -8.523 1.00 89.19 365 LEU A N 1
ATOM 2755 C CA . LEU A 1 365 ? -3.501 6.251 -7.109 1.00 89.19 365 LEU A CA 1
ATOM 2756 C C . LEU A 1 365 ? -2.105 6.608 -6.599 1.00 89.19 365 LEU A C 1
ATOM 2758 O O . LEU A 1 365 ? -1.207 5.781 -6.701 1.00 89.19 365 LEU A O 1
ATOM 2762 N N . ALA A 1 366 ? -1.930 7.807 -6.047 1.00 87.19 366 ALA A N 1
ATOM 2763 C CA . ALA A 1 366 ? -0.667 8.227 -5.441 1.00 87.19 366 ALA A CA 1
ATOM 2764 C C . ALA A 1 366 ? -0.916 8.867 -4.077 1.00 87.19 366 ALA A C 1
ATOM 2766 O O . ALA A 1 366 ? -1.865 9.636 -3.922 1.00 87.19 366 ALA A O 1
ATOM 2767 N N . VAL A 1 367 ? -0.046 8.598 -3.103 1.00 89.81 367 VAL A N 1
ATOM 2768 C CA . VAL A 1 367 ? -0.093 9.213 -1.768 1.00 89.81 367 VAL A CA 1
ATOM 2769 C C . VAL A 1 367 ? 1.109 10.140 -1.613 1.00 89.81 367 VAL A C 1
ATOM 2771 O O . VAL A 1 367 ? 2.251 9.701 -1.664 1.00 89.81 367 VAL A O 1
ATOM 2774 N N . SER A 1 368 ? 0.861 11.437 -1.425 1.00 88.88 368 SER A N 1
ATOM 2775 C CA . SER A 1 368 ? 1.915 12.459 -1.344 1.00 88.88 368 SER A CA 1
ATOM 2776 C C . SER A 1 368 ? 2.326 12.811 0.087 1.00 88.88 368 SER A C 1
ATOM 2778 O O . SER A 1 368 ? 3.417 13.324 0.310 1.00 88.88 368 SER A O 1
ATOM 2780 N N . SER A 1 369 ? 1.440 12.608 1.066 1.00 91.12 369 SER A N 1
ATOM 2781 C CA . SER A 1 369 ? 1.748 12.827 2.487 1.00 91.12 369 SER A CA 1
ATOM 2782 C C . SER A 1 369 ? 0.884 11.931 3.359 1.00 91.12 369 SER A C 1
ATOM 2784 O O . SER A 1 369 ? -0.307 11.791 3.078 1.00 91.12 369 SER A O 1
ATOM 2786 N N . LEU A 1 370 ? 1.447 11.412 4.444 1.00 93.12 370 LEU A N 1
ATOM 2787 C CA . LEU A 1 370 ? 0.748 10.628 5.452 1.00 93.12 370 LEU A CA 1
ATOM 2788 C C . LEU A 1 370 ? 1.122 11.198 6.817 1.00 93.12 370 LEU A C 1
ATOM 2790 O O . LEU A 1 370 ? 2.295 11.371 7.113 1.00 93.12 370 LEU A O 1
ATOM 2794 N N . LEU A 1 371 ? 0.122 11.546 7.618 1.00 91.62 371 LEU A N 1
ATOM 2795 C CA . LEU A 1 371 ? 0.301 12.029 8.982 1.00 91.62 371 LEU A CA 1
ATOM 2796 C C . LEU A 1 371 ? -0.641 11.253 9.890 1.00 91.62 371 LEU A C 1
ATOM 2798 O O . LEU A 1 371 ? -1.802 11.034 9.536 1.00 91.62 371 LEU A O 1
ATOM 2802 N N . GLY A 1 372 ? -0.158 10.876 11.067 1.00 91.12 372 GLY A N 1
ATOM 2803 C CA . GLY A 1 372 ? -0.943 10.183 12.077 1.00 91.12 372 GLY A CA 1
ATOM 2804 C C . GLY A 1 372 ? -0.594 10.706 13.457 1.00 91.12 372 GLY A C 1
ATOM 2805 O O . GLY A 1 372 ? 0.577 10.756 13.815 1.00 91.12 372 GLY A O 1
ATOM 2806 N N . ASN A 1 373 ? -1.614 11.081 14.224 1.00 90.94 373 ASN A N 1
ATOM 2807 C CA . ASN A 1 373 ? -1.468 11.532 15.602 1.00 90.94 373 ASN A CA 1
ATOM 2808 C C . ASN A 1 373 ? -2.322 10.659 16.513 1.00 90.94 373 ASN A C 1
ATOM 2810 O O . ASN A 1 373 ? -3.509 10.452 16.244 1.00 90.94 373 ASN A O 1
ATOM 2814 N N . TYR A 1 374 ? -1.718 10.184 17.597 1.00 90.50 374 TYR A N 1
ATOM 2815 C CA . TYR A 1 374 ? -2.426 9.505 18.670 1.00 90.50 374 TYR A CA 1
ATOM 2816 C C . TYR A 1 374 ? -2.792 10.509 19.760 1.00 90.50 374 TYR A C 1
ATOM 2818 O O . TYR A 1 374 ? -1.917 11.183 20.302 1.00 90.50 374 TYR A O 1
ATOM 2826 N N . THR A 1 375 ? -4.078 10.593 20.087 1.00 91.56 375 THR A N 1
ATOM 2827 C CA . THR A 1 375 ? -4.584 11.425 21.181 1.00 91.56 375 THR A CA 1
ATOM 2828 C C . THR A 1 375 ? -4.966 10.535 22.354 1.00 91.56 375 THR A C 1
ATOM 2830 O O . THR A 1 375 ? -5.752 9.594 22.201 1.00 91.56 375 THR A O 1
ATOM 2833 N N . TYR A 1 376 ? -4.409 10.835 23.528 1.00 92.06 376 TYR A N 1
ATOM 2834 C CA . TYR A 1 376 ? -4.704 10.103 24.756 1.00 92.06 376 TYR A CA 1
ATOM 2835 C C . TYR A 1 376 ? -6.129 10.400 25.251 1.00 92.06 376 TYR A C 1
ATOM 2837 O O . TYR A 1 376 ? -6.616 11.518 25.069 1.00 92.06 376 TYR A O 1
ATOM 2845 N N . PRO A 1 377 ? -6.796 9.455 25.944 1.00 93.50 377 PRO A N 1
ATOM 2846 C CA . PRO A 1 377 ? -8.156 9.651 26.450 1.00 93.50 377 PRO A CA 1
ATOM 2847 C C . PRO A 1 377 ? -8.375 10.924 27.271 1.00 93.50 377 PRO A C 1
ATOM 2849 O O . PRO A 1 377 ? -9.463 11.492 27.244 1.00 93.50 377 PRO A O 1
ATOM 2852 N N . GLN A 1 378 ? -7.360 11.360 28.021 1.00 90.44 378 GLN A N 1
ATOM 2853 C CA . GLN A 1 378 ? -7.430 12.533 28.893 1.00 90.44 378 GLN A CA 1
ATOM 2854 C C . GLN A 1 378 ? -7.458 13.856 28.114 1.00 90.44 378 GLN A C 1
ATOM 2856 O O . GLN A 1 378 ? -7.902 14.866 28.654 1.00 90.44 378 GLN A O 1
ATOM 2861 N N . GLU A 1 379 ? -6.996 13.847 26.864 1.00 91.50 379 GLU A N 1
ATOM 2862 C CA . GLU A 1 379 ? -6.933 15.017 25.983 1.00 91.50 379 GLU A CA 1
ATOM 2863 C C . GLU A 1 379 ? -8.170 15.139 25.079 1.00 91.50 379 GLU A C 1
ATOM 2865 O O . GLU A 1 379 ? -8.348 16.157 24.413 1.00 91.50 379 GLU A O 1
ATOM 2870 N N . LEU A 1 380 ? -9.035 14.118 25.057 1.00 89.62 380 LEU A N 1
ATOM 2871 C CA . LEU A 1 380 ? -10.243 14.100 24.235 1.00 89.62 380 LEU A CA 1
ATOM 2872 C C . LEU A 1 380 ? -11.337 15.008 24.807 1.00 89.62 380 LEU A C 1
ATOM 2874 O O . LEU A 1 380 ? -11.626 15.017 26.008 1.00 89.62 380 LEU A O 1
ATOM 2878 N N . ASN A 1 381 ? -12.012 15.731 23.915 1.00 87.31 381 ASN A N 1
ATOM 2879 C CA . ASN A 1 381 ? -13.157 16.563 24.260 1.00 87.31 381 ASN A CA 1
ATOM 2880 C C . ASN A 1 381 ? -14.429 15.725 24.437 1.00 87.31 381 ASN A C 1
ATOM 2882 O O . ASN A 1 381 ? -14.544 14.608 23.941 1.00 87.31 381 ASN A O 1
ATOM 2886 N N . ALA A 1 382 ? -15.457 16.302 25.066 1.00 80.94 382 ALA A N 1
ATOM 2887 C CA . ALA A 1 382 ? -16.726 15.611 25.321 1.00 80.94 382 ALA A CA 1
ATOM 2888 C C . ALA A 1 382 ? -17.471 15.134 24.054 1.00 80.94 382 ALA A C 1
ATOM 2890 O O . ALA A 1 382 ? -18.314 14.239 24.141 1.00 80.94 382 ALA A O 1
ATOM 2891 N N . SER A 1 383 ? -17.198 15.727 22.889 1.00 84.31 383 SER A N 1
ATOM 2892 C CA . SER A 1 383 ? -17.730 15.293 21.587 1.00 84.31 383 SER A CA 1
ATOM 2893 C C . SER A 1 383 ? -16.995 14.087 20.997 1.00 84.31 383 SER A C 1
ATOM 2895 O O . SER A 1 383 ? -17.466 13.505 20.028 1.00 84.31 383 SER A O 1
ATOM 2897 N N . GLU A 1 384 ? -15.842 13.730 21.556 1.00 86.94 384 GLU A N 1
ATOM 2898 C CA . GLU A 1 384 ? -14.934 12.698 21.048 1.00 86.94 384 GLU A CA 1
ATOM 2899 C C . GLU A 1 384 ? -14.985 11.416 21.889 1.00 86.94 384 GLU A C 1
ATOM 2901 O O . GLU A 1 384 ? -14.121 10.550 21.757 1.00 86.94 384 GLU A O 1
ATOM 2906 N N . ALA A 1 385 ? -16.001 11.281 22.750 1.00 89.75 385 ALA A N 1
ATOM 2907 C CA . ALA A 1 385 ? -16.286 10.028 23.436 1.00 89.75 385 ALA A CA 1
ATOM 2908 C C . ALA A 1 385 ? -16.430 8.901 22.400 1.00 89.75 385 ALA A C 1
ATOM 2910 O O . ALA A 1 385 ? -17.186 9.021 21.435 1.00 89.75 385 ALA A O 1
ATOM 2911 N N . TRP A 1 386 ? -15.699 7.807 22.606 1.00 91.62 386 TRP A N 1
ATOM 2912 C CA . TRP A 1 386 ? -15.748 6.631 21.742 1.00 91.62 386 TRP A CA 1
ATOM 2913 C C . TRP A 1 386 ? -17.135 5.988 21.769 1.00 91.62 386 TRP A C 1
ATOM 2915 O O . TRP A 1 386 ? -17.668 5.621 20.726 1.00 91.62 386 TRP A O 1
ATOM 2925 N N . ASN A 1 387 ? -17.723 5.889 22.961 1.00 93.31 387 ASN A N 1
ATOM 2926 C CA . ASN A 1 387 ? -19.115 5.513 23.150 1.00 93.31 387 ASN A CA 1
ATOM 2927 C C . ASN A 1 387 ? -19.720 6.271 24.334 1.00 93.31 387 ASN A C 1
ATOM 2929 O O . ASN A 1 387 ? -19.033 6.601 25.303 1.00 93.31 387 ASN A O 1
ATOM 2933 N N . ARG A 1 388 ? -21.024 6.519 24.249 1.00 93.94 388 ARG A N 1
ATOM 2934 C CA . ARG A 1 388 ? -21.821 7.253 25.226 1.00 93.94 388 ARG A CA 1
ATOM 2935 C C . ARG A 1 388 ? -23.186 6.605 25.380 1.00 93.94 388 ARG A C 1
ATOM 2937 O O . ARG A 1 388 ? -23.848 6.281 24.394 1.00 93.94 388 ARG A O 1
ATOM 2944 N N . VAL A 1 389 ? -23.651 6.518 26.618 1.00 95.25 389 VAL A N 1
ATOM 2945 C CA . VAL A 1 389 ? -25.057 6.258 26.923 1.00 95.25 389 VAL A CA 1
ATOM 2946 C C . VAL A 1 389 ? -25.545 7.236 27.980 1.00 95.25 389 VAL A C 1
ATOM 2948 O O . VAL A 1 389 ? -24.867 7.483 28.973 1.00 95.25 389 VAL A O 1
ATOM 2951 N N . ALA A 1 390 ? -26.731 7.787 27.764 1.00 94.44 390 ALA A N 1
ATOM 2952 C CA . ALA A 1 390 ? -27.450 8.560 28.759 1.00 94.44 390 ALA A CA 1
ATOM 2953 C C . ALA A 1 390 ? -28.799 7.909 29.059 1.00 94.44 390 ALA A C 1
ATOM 2955 O O . ALA A 1 390 ? -29.440 7.376 28.155 1.00 94.44 390 ALA A O 1
ATOM 2956 N N . TYR A 1 391 ? -29.237 7.984 30.310 1.00 93.94 391 TYR A N 1
ATOM 2957 C CA . TYR A 1 391 ? -30.604 7.686 30.715 1.00 93.94 391 TYR A CA 1
ATOM 2958 C C . TYR A 1 391 ? -31.240 8.966 31.254 1.00 93.94 391 TYR A C 1
ATOM 2960 O O . TYR A 1 391 ? -30.737 9.556 32.208 1.00 93.94 391 TYR A O 1
ATOM 2968 N N . THR A 1 392 ? -32.309 9.425 30.607 1.00 90.81 392 THR A N 1
ATOM 2969 C CA . THR A 1 392 ? -33.051 10.640 30.978 1.00 90.81 392 THR A CA 1
ATOM 2970 C C . THR A 1 392 ? -34.476 10.564 30.434 1.00 90.81 392 THR A C 1
ATOM 2972 O O . THR A 1 392 ? -34.706 9.943 29.389 1.00 90.81 392 THR A O 1
ATOM 2975 N N . ASN A 1 393 ? -35.443 11.169 31.128 1.00 86.88 393 ASN A N 1
ATOM 2976 C CA . ASN A 1 393 ? -36.862 11.148 30.763 1.00 86.88 393 ASN A CA 1
ATOM 2977 C C . ASN A 1 393 ? -37.376 9.717 30.529 1.00 86.88 393 ASN A C 1
ATOM 2979 O O . ASN A 1 393 ? -38.050 9.438 29.538 1.00 86.88 393 ASN A O 1
ATOM 2983 N N . ALA A 1 394 ? -36.984 8.791 31.409 1.00 86.25 394 ALA A N 1
ATOM 2984 C CA . ALA A 1 394 ? -37.300 7.365 31.316 1.00 86.25 394 ALA A CA 1
ATOM 2985 C C . ALA A 1 394 ? -36.877 6.672 30.000 1.00 86.25 394 ALA A C 1
ATOM 2987 O O . ALA A 1 394 ? -37.459 5.660 29.606 1.00 86.25 394 ALA A O 1
ATOM 2988 N N . SER A 1 395 ? -35.854 7.191 29.313 1.00 90.38 395 SER A N 1
ATOM 2989 C CA . SER A 1 395 ? -35.387 6.663 28.028 1.00 90.38 395 SER A CA 1
ATOM 2990 C C . SER A 1 395 ? -33.863 6.589 27.944 1.00 90.38 395 SER A C 1
ATOM 2992 O O . SER A 1 395 ? -33.153 7.418 28.514 1.00 90.38 395 SER A O 1
ATOM 2994 N N . PHE A 1 396 ? -33.359 5.586 27.221 1.00 93.12 396 PHE A N 1
ATOM 2995 C CA . PHE A 1 396 ? -31.936 5.439 26.923 1.00 93.12 396 PHE A CA 1
ATOM 2996 C C . PHE A 1 396 ? -31.587 6.127 25.601 1.00 93.12 396 PHE A C 1
ATOM 2998 O O . PHE A 1 396 ? -32.216 5.884 24.573 1.00 93.12 396 PHE A O 1
ATOM 3005 N N . LEU A 1 397 ? -30.539 6.946 25.621 1.00 93.12 397 LEU A N 1
ATOM 3006 C CA . LEU A 1 397 ? -29.957 7.605 24.458 1.00 93.12 397 LEU A CA 1
ATOM 3007 C C . LEU A 1 397 ? -28.529 7.088 24.272 1.00 93.12 397 LEU A C 1
ATOM 3009 O O . LEU A 1 397 ? -27.645 7.401 25.068 1.00 93.12 397 LEU A O 1
ATOM 3013 N N . VAL A 1 398 ? -28.297 6.298 23.224 1.00 92.12 398 VAL A N 1
ATOM 3014 C CA . VAL A 1 398 ? -26.981 5.715 22.913 1.00 92.12 398 VAL A CA 1
ATOM 3015 C C . VAL A 1 398 ? -26.355 6.467 21.749 1.00 92.12 398 VAL A C 1
ATOM 3017 O O . VAL A 1 398 ? -26.974 6.584 20.694 1.00 92.12 398 VAL A O 1
ATOM 3020 N N . ASN A 1 399 ? -25.138 6.975 21.947 1.00 89.81 399 ASN A N 1
ATOM 3021 C CA . ASN A 1 399 ? -24.400 7.796 20.983 1.00 89.81 399 ASN A CA 1
ATOM 3022 C C . ASN A 1 399 ? -25.271 8.874 20.295 1.00 89.81 399 ASN A C 1
ATOM 3024 O O . ASN A 1 399 ? -25.303 8.940 19.063 1.00 89.81 399 ASN A O 1
ATOM 3028 N N . PRO A 1 400 ? -26.015 9.708 21.055 1.00 84.44 400 PRO A N 1
ATOM 3029 C CA . PRO A 1 400 ? -26.880 10.715 20.453 1.00 84.44 400 PRO A CA 1
ATOM 3030 C C . PRO A 1 400 ? -26.047 11.760 19.700 1.00 84.44 400 PRO A C 1
ATOM 3032 O O . PRO A 1 400 ? -25.040 12.251 20.209 1.00 84.44 400 PRO A O 1
ATOM 3035 N N . SER A 1 401 ? -26.501 12.147 18.506 1.00 78.31 401 SER A N 1
ATOM 3036 C CA . SER A 1 401 ? -25.857 13.190 17.694 1.00 78.31 401 SER A CA 1
ATOM 3037 C C . SER A 1 401 ? -25.936 14.584 18.329 1.00 78.31 401 SER A C 1
ATOM 3039 O O . SER A 1 401 ? -25.104 15.440 18.040 1.00 78.31 401 SER A O 1
ATOM 3041 N N . ASN A 1 402 ? -26.912 14.811 19.214 1.00 78.38 402 ASN A N 1
ATOM 3042 C CA . ASN A 1 402 ? -27.055 16.025 20.008 1.00 78.38 402 ASN A CA 1
ATOM 3043 C C . ASN A 1 402 ? -27.165 15.661 21.495 1.00 78.38 402 ASN A C 1
ATOM 3045 O O . ASN A 1 402 ? -28.142 15.050 21.920 1.00 78.38 402 ASN A O 1
ATOM 3049 N N . VAL A 1 403 ? -26.151 16.037 22.276 1.00 81.44 403 VAL A N 1
ATOM 3050 C CA . VAL A 1 403 ? -26.047 15.711 23.711 1.00 81.44 403 VAL A CA 1
ATOM 3051 C C . VAL A 1 403 ? -26.486 16.902 24.580 1.00 81.44 403 VAL A C 1
ATOM 3053 O O . VAL A 1 403 ? -26.579 16.780 25.798 1.00 81.44 403 VAL A O 1
ATOM 3056 N N . SER A 1 404 ? -26.799 18.056 23.979 1.00 82.88 404 SER A N 1
ATOM 3057 C CA . SER A 1 404 ? -27.104 19.293 24.707 1.00 82.88 404 SER A CA 1
ATOM 3058 C C . SER A 1 404 ? -28.277 19.133 25.672 1.00 82.88 404 SER A C 1
ATOM 3060 O O . SER A 1 404 ? -28.174 19.577 26.808 1.00 82.88 404 SER A O 1
ATOM 3062 N N . SER A 1 405 ? -29.332 18.409 25.285 1.00 82.00 405 SER A N 1
ATOM 3063 C CA . SER A 1 405 ? -30.487 18.152 26.160 1.00 82.00 405 SER A CA 1
ATOM 3064 C C . SER A 1 405 ? -30.125 17.351 27.415 1.00 82.00 405 SER A C 1
ATOM 3066 O O . SER A 1 405 ? -30.639 17.628 28.496 1.00 82.00 405 SER A O 1
ATOM 3068 N N . VAL A 1 406 ? -29.203 16.390 27.301 1.00 84.88 406 VAL A N 1
ATOM 3069 C CA . VAL A 1 406 ? -28.704 15.603 28.440 1.00 84.88 406 VAL A CA 1
ATOM 3070 C C . VAL A 1 406 ? -27.863 16.482 29.367 1.00 84.88 406 VAL A C 1
ATOM 3072 O O . VAL A 1 406 ? -27.996 16.421 30.588 1.00 84.88 406 VAL A O 1
ATOM 3075 N N . LEU A 1 407 ? -27.007 17.331 28.791 1.00 85.62 407 LEU A N 1
ATOM 3076 C CA . LEU A 1 407 ? -26.162 18.247 29.559 1.00 85.62 407 LEU A CA 1
ATOM 3077 C C . LEU A 1 407 ? -26.991 19.323 30.274 1.00 85.62 407 LEU A C 1
ATOM 3079 O O . LEU A 1 407 ? -26.693 19.649 31.423 1.00 85.62 407 LEU A O 1
ATOM 3083 N N . GLU A 1 408 ? -28.038 19.840 29.630 1.00 85.38 408 GLU A N 1
ATOM 3084 C CA . GLU A 1 408 ? -28.995 20.789 30.210 1.00 85.38 408 GLU A CA 1
ATOM 3085 C C . GLU A 1 408 ? -29.774 20.161 31.368 1.00 85.38 408 GLU A C 1
ATOM 3087 O O . GLU A 1 408 ? -29.813 20.742 32.452 1.00 85.38 408 GLU A O 1
ATOM 3092 N N . ALA A 1 409 ? -30.319 18.951 31.184 1.00 84.50 409 ALA A N 1
ATOM 3093 C CA . ALA A 1 409 ? -31.031 18.226 32.239 1.00 84.50 409 ALA A CA 1
ATOM 3094 C C . ALA A 1 409 ? -30.158 18.039 33.489 1.00 84.50 409 ALA A C 1
ATOM 3096 O O . ALA A 1 409 ? -30.591 18.340 34.599 1.00 84.50 409 ALA A O 1
ATOM 3097 N N . ARG A 1 410 ? -28.893 17.643 33.301 1.00 88.25 410 ARG A N 1
ATOM 3098 C CA . ARG A 1 410 ? -27.913 17.543 34.390 1.00 88.25 410 ARG A CA 1
ATOM 3099 C C . ARG A 1 410 ? -27.637 18.894 35.056 1.00 88.25 410 ARG A C 1
ATOM 3101 O O . ARG A 1 410 ? -27.458 18.954 36.264 1.00 88.25 410 ARG A O 1
ATOM 3108 N N . THR A 1 411 ? -27.560 19.974 34.280 1.00 86.56 411 THR A N 1
ATOM 3109 C CA . THR A 1 411 ? -27.244 21.318 34.803 1.00 86.56 411 THR A CA 1
ATOM 3110 C C . THR A 1 411 ? -28.384 21.884 35.648 1.00 86.56 411 THR A C 1
ATOM 3112 O O . THR A 1 411 ? -28.135 22.624 36.595 1.00 86.56 411 THR A O 1
ATOM 3115 N N . ASN A 1 412 ? -29.623 21.501 35.337 1.00 87.12 412 ASN A N 1
ATOM 3116 C CA . ASN A 1 412 ? -30.815 21.912 36.073 1.00 87.12 412 ASN A CA 1
ATOM 3117 C C . ASN A 1 412 ? -31.100 21.049 37.318 1.00 87.12 412 ASN A C 1
ATOM 3119 O O . ASN A 1 412 ? -32.028 21.359 38.064 1.00 87.12 412 ASN A O 1
ATOM 3123 N N . ALA A 1 413 ? -30.334 19.978 37.550 1.00 88.06 413 ALA A N 1
ATOM 3124 C CA . ALA A 1 413 ? -30.546 19.074 38.673 1.00 88.06 413 ALA A CA 1
ATOM 3125 C C . ALA A 1 413 ? -30.123 19.703 40.012 1.00 88.06 413 ALA A C 1
ATOM 3127 O O . ALA A 1 413 ? -29.111 20.399 40.112 1.00 88.06 413 ALA A O 1
ATOM 3128 N N . THR A 1 414 ? -30.874 19.406 41.074 1.00 86.69 414 THR A N 1
ATOM 3129 C CA . THR A 1 414 ? -30.556 19.862 42.443 1.00 86.69 414 THR A CA 1
ATOM 3130 C C . THR A 1 414 ? -29.376 19.108 43.058 1.00 86.69 414 THR A C 1
ATOM 3132 O O . THR A 1 414 ? -28.718 19.613 43.970 1.00 86.69 414 THR A O 1
ATOM 3135 N N . TRP A 1 415 ? -29.091 17.912 42.541 1.00 88.88 415 TRP A N 1
ATOM 3136 C CA . TRP A 1 415 ? -27.980 17.061 42.936 1.00 88.88 415 TRP A CA 1
ATOM 3137 C C . TRP A 1 415 ? -27.344 16.418 41.704 1.00 88.88 415 TRP A C 1
ATOM 3139 O O . TRP A 1 415 ? -28.045 15.900 40.836 1.00 88.88 415 TRP A O 1
ATOM 3149 N N . VAL A 1 416 ? -26.010 16.433 41.659 1.00 90.56 416 VAL A N 1
ATOM 3150 C CA . VAL A 1 416 ? -25.187 15.746 40.660 1.00 90.56 416 VAL A CA 1
ATOM 3151 C C . VAL A 1 416 ? -24.003 15.112 41.386 1.00 90.56 416 VAL A C 1
ATOM 3153 O O . VAL A 1 416 ? -23.305 15.793 42.138 1.00 90.56 416 VAL A O 1
ATOM 3156 N N . SER A 1 417 ? -23.750 13.830 41.138 1.00 92.88 417 SER A N 1
ATOM 3157 C CA . SER A 1 417 ? -22.540 13.129 41.568 1.00 92.88 417 SER A CA 1
ATOM 3158 C C . SER A 1 417 ? -21.724 12.670 40.363 1.00 92.88 417 SER A C 1
ATOM 3160 O O . SER A 1 417 ? -22.265 12.395 39.288 1.00 92.88 417 SER A O 1
ATOM 3162 N N . TYR A 1 418 ? -20.407 12.621 40.541 1.00 93.75 418 TYR A N 1
ATOM 3163 C CA . TYR A 1 418 ? -19.433 12.340 39.496 1.00 93.75 418 TYR A CA 1
ATOM 3164 C C . TYR A 1 418 ? -18.446 11.280 39.959 1.00 93.75 418 TYR A C 1
ATOM 3166 O O . TYR A 1 418 ? -17.922 11.366 41.068 1.00 93.75 418 TYR A O 1
ATOM 3174 N N . SER A 1 419 ? -18.144 10.333 39.078 1.00 95.56 419 SER A N 1
ATOM 3175 C CA . SER A 1 419 ? -17.019 9.426 39.250 1.00 95.56 419 SER A CA 1
ATOM 3176 C C . SER A 1 419 ? -16.316 9.182 37.920 1.00 95.56 419 SER A C 1
ATOM 3178 O O . SER A 1 419 ? -16.925 9.210 36.848 1.00 95.56 419 SER A O 1
ATOM 3180 N N . GLU A 1 420 ? -15.012 8.943 37.997 1.00 95.56 420 GLU A N 1
ATOM 3181 C CA . GLU A 1 420 ? -14.185 8.578 36.856 1.00 95.56 420 GLU A CA 1
ATOM 3182 C C . GLU A 1 420 ? -13.243 7.424 37.191 1.00 95.56 420 GLU A C 1
ATOM 3184 O O . GLU A 1 420 ? -12.865 7.198 38.347 1.00 95.56 420 GLU A O 1
ATOM 3189 N N . ARG A 1 421 ? -12.857 6.675 36.157 1.00 94.75 421 ARG A N 1
ATOM 3190 C CA . ARG A 1 421 ? -11.855 5.611 36.240 1.00 94.75 421 ARG A CA 1
ATOM 3191 C C . ARG A 1 421 ? -10.897 5.727 35.062 1.00 94.75 421 ARG A C 1
ATOM 3193 O O . ARG A 1 421 ? -11.312 5.637 33.907 1.00 94.75 421 ARG A O 1
ATOM 3200 N N . ASN A 1 422 ? -9.611 5.876 35.373 1.00 93.19 422 ASN A N 1
ATOM 3201 C CA . ASN A 1 422 ? -8.531 5.598 34.434 1.00 93.19 422 ASN A CA 1
ATOM 3202 C C . ASN A 1 422 ? -8.231 4.102 34.513 1.00 93.19 422 ASN A C 1
ATOM 3204 O O . ASN A 1 422 ? -7.824 3.598 35.559 1.00 93.19 422 ASN A O 1
ATOM 3208 N N . THR A 1 423 ? -8.471 3.388 33.424 1.00 92.88 423 THR A N 1
ATOM 3209 C CA . THR A 1 423 ? -8.237 1.949 33.321 1.00 92.88 423 THR A CA 1
ATOM 3210 C C . THR A 1 423 ? -7.618 1.628 31.964 1.00 92.88 423 THR A C 1
ATOM 3212 O O . THR A 1 423 ? -7.215 2.515 31.212 1.00 92.88 423 THR A O 1
ATOM 3215 N N . VAL A 1 424 ? -7.503 0.345 31.660 1.00 93.12 424 VAL A N 1
ATOM 3216 C CA . VAL A 1 424 ? -6.948 -0.158 30.411 1.00 93.12 424 VAL A CA 1
ATOM 3217 C C . VAL A 1 424 ? -7.995 -1.027 29.732 1.00 93.12 424 VAL A C 1
ATOM 3219 O O . VAL A 1 424 ? -8.694 -1.813 30.382 1.00 93.12 424 VAL A O 1
ATOM 3222 N N . MET A 1 425 ? -8.091 -0.881 28.417 1.00 93.69 425 MET A N 1
ATOM 3223 C CA . MET A 1 425 ? -8.876 -1.738 27.551 1.00 93.69 425 MET A CA 1
ATOM 3224 C C . MET A 1 425 ? -7.969 -2.727 26.823 1.00 93.69 425 MET A C 1
ATOM 3226 O O . MET A 1 425 ? -6.990 -2.352 26.186 1.00 93.69 425 MET A O 1
ATOM 3230 N N . SER A 1 426 ? -8.324 -4.002 26.907 1.00 94.25 426 SER A N 1
ATOM 3231 C CA . SER A 1 426 ? -7.781 -5.079 26.093 1.00 94.25 426 SER A CA 1
ATOM 3232 C C . SER A 1 426 ? -8.453 -5.043 24.718 1.00 94.25 426 SER A C 1
ATOM 3234 O O . SER A 1 426 ? -9.578 -5.522 24.552 1.00 94.25 426 SER A O 1
ATOM 3236 N N . LEU A 1 427 ? -7.776 -4.440 23.743 1.00 91.75 427 LEU A N 1
ATOM 3237 C CA . LEU A 1 427 ? -8.192 -4.337 22.350 1.00 91.75 427 LEU A CA 1
ATOM 3238 C C . LEU A 1 427 ? -7.590 -5.487 21.537 1.00 91.75 427 LEU A C 1
ATOM 3240 O O . LEU A 1 427 ? -6.389 -5.535 21.283 1.00 91.75 427 LEU A O 1
ATOM 3244 N N . PHE A 1 428 ? -8.446 -6.399 21.090 1.00 91.38 428 PHE A N 1
ATOM 3245 C CA . PHE A 1 428 ? -8.097 -7.406 20.097 1.00 91.38 428 PHE A CA 1
ATOM 3246 C C . PHE A 1 428 ? -9.198 -7.447 19.049 1.00 91.38 428 PHE A C 1
ATOM 3248 O O . PHE A 1 428 ? -10.328 -7.843 19.343 1.00 91.38 428 PHE A O 1
ATOM 3255 N N . ARG A 1 429 ? -8.876 -6.991 17.839 1.00 90.06 429 ARG A N 1
ATOM 3256 C CA . ARG A 1 429 ? -9.812 -6.959 16.719 1.00 90.06 429 ARG A CA 1
ATOM 3257 C C . ARG A 1 429 ? -9.205 -7.716 15.558 1.00 90.06 429 ARG A C 1
ATOM 3259 O O . ARG A 1 429 ? -8.235 -7.266 14.957 1.00 90.06 429 ARG A O 1
ATOM 3266 N N . TYR A 1 430 ? -9.794 -8.860 15.259 1.00 90.50 430 TYR A N 1
ATOM 3267 C CA . TYR A 1 430 ? -9.367 -9.717 14.171 1.00 90.50 430 TYR A CA 1
ATOM 3268 C C . TYR A 1 430 ? -10.568 -10.482 13.628 1.00 90.50 430 TYR A C 1
ATOM 3270 O O . TYR A 1 430 ? -11.394 -10.985 14.389 1.00 90.50 430 TYR A O 1
ATOM 3278 N N . ASN A 1 431 ? -10.647 -10.557 12.307 1.00 89.56 431 ASN A N 1
ATOM 3279 C CA . ASN A 1 431 ? -11.519 -11.468 11.592 1.00 89.56 431 ASN A CA 1
ATOM 3280 C C . ASN A 1 431 ? -10.766 -11.909 10.335 1.00 89.56 431 ASN A C 1
ATOM 3282 O O . ASN A 1 431 ? -10.159 -11.066 9.673 1.00 89.56 431 ASN A O 1
ATOM 3286 N N . SER A 1 432 ? -10.807 -13.200 10.010 1.00 90.56 432 SER A N 1
ATOM 3287 C CA . SER A 1 432 ? -10.122 -13.741 8.830 1.00 90.56 432 SER A CA 1
ATOM 3288 C C . SER A 1 432 ? -10.738 -13.245 7.523 1.00 90.56 432 SER A C 1
ATOM 3290 O O . SER A 1 432 ? -10.115 -13.314 6.468 1.00 90.56 432 SER A O 1
ATOM 3292 N N . THR A 1 433 ? -11.973 -12.741 7.563 1.00 93.12 433 THR A N 1
ATOM 3293 C CA . THR A 1 433 ? -12.628 -12.116 6.413 1.00 93.12 433 THR A CA 1
ATOM 3294 C C . THR A 1 433 ? -13.373 -10.859 6.837 1.00 93.12 433 THR A C 1
ATOM 3296 O O . THR A 1 433 ? -14.211 -10.889 7.738 1.00 93.12 433 THR A O 1
ATOM 3299 N N . ILE A 1 434 ? -13.083 -9.740 6.176 1.00 90.94 434 ILE A N 1
ATOM 3300 C CA . ILE A 1 434 ? -13.682 -8.433 6.457 1.00 90.94 434 ILE A CA 1
ATOM 3301 C C . ILE A 1 434 ? -14.223 -7.852 5.158 1.00 90.94 434 ILE A C 1
ATOM 3303 O O . ILE A 1 434 ? -13.485 -7.675 4.194 1.00 90.94 434 ILE A O 1
ATOM 3307 N N . THR A 1 435 ? -15.508 -7.513 5.142 1.00 91.88 435 THR A N 1
ATOM 3308 C CA . THR A 1 435 ? -16.140 -6.844 4.002 1.00 91.88 435 THR A CA 1
ATOM 3309 C C . THR A 1 435 ? -16.285 -5.353 4.285 1.00 91.88 435 THR A C 1
ATOM 3311 O O . THR A 1 435 ? -16.888 -4.958 5.282 1.00 91.88 435 THR A O 1
ATOM 3314 N N . ILE A 1 436 ? -15.746 -4.531 3.391 1.00 88.94 436 ILE A N 1
ATOM 3315 C CA . ILE A 1 436 ? -15.826 -3.072 3.400 1.00 88.94 436 ILE A CA 1
ATOM 3316 C C . ILE A 1 436 ? -16.888 -2.655 2.381 1.00 88.94 436 ILE A C 1
ATOM 3318 O O . ILE A 1 436 ? -16.820 -3.031 1.209 1.00 88.94 436 ILE A O 1
ATOM 3322 N N . VAL A 1 437 ? -17.867 -1.866 2.824 1.00 84.69 437 VAL A N 1
ATOM 3323 C CA . VAL A 1 437 ? -18.919 -1.302 1.968 1.00 84.69 437 VAL A CA 1
ATOM 3324 C C . VAL A 1 437 ? -18.988 0.200 2.207 1.00 84.69 437 VAL A C 1
ATOM 3326 O O . VAL A 1 437 ? -19.192 0.647 3.334 1.00 84.69 437 VAL A O 1
ATOM 3329 N N . GLY A 1 438 ? -18.830 0.986 1.142 1.00 81.12 438 GLY A N 1
ATOM 3330 C CA . GLY A 1 438 ? -18.795 2.443 1.236 1.00 81.12 438 GLY A CA 1
ATOM 3331 C C . GLY A 1 438 ? -17.586 2.972 2.016 1.00 81.12 438 GLY A C 1
ATOM 3332 O O . GLY A 1 438 ? -16.564 2.297 2.139 1.00 81.12 438 GLY A O 1
ATOM 3333 N N . ASN A 1 439 ? -17.715 4.202 2.517 1.00 75.88 439 ASN A N 1
ATOM 3334 C CA . ASN A 1 439 ? -16.655 4.958 3.195 1.00 75.88 439 ASN A CA 1
ATOM 3335 C C . ASN A 1 439 ? -16.676 4.832 4.726 1.00 75.88 439 ASN A C 1
ATOM 3337 O O . ASN A 1 439 ? -16.080 5.662 5.408 1.00 75.88 439 ASN A O 1
ATOM 3341 N N . ASP A 1 440 ? -17.337 3.814 5.278 1.00 61.78 440 ASP A N 1
ATOM 3342 C CA . ASP A 1 440 ? -17.443 3.656 6.727 1.00 61.78 440 ASP A CA 1
ATOM 3343 C C . ASP A 1 440 ? -16.887 2.306 7.184 1.00 61.78 440 ASP A C 1
ATOM 3345 O O . ASP A 1 440 ? -17.535 1.266 7.093 1.00 61.78 440 ASP A O 1
ATOM 3349 N N . SER A 1 441 ? -15.650 2.320 7.667 1.00 61.53 441 SER A N 1
ATOM 3350 C CA . SER A 1 441 ? -15.129 1.265 8.529 1.00 61.53 441 SER A CA 1
ATOM 3351 C C . SER A 1 441 ? -13.907 1.790 9.271 1.00 61.53 441 SER A C 1
ATOM 3353 O O . SER A 1 441 ? -12.968 2.284 8.662 1.00 61.53 441 SER A O 1
ATOM 3355 N N . GLY A 1 442 ? -13.941 1.706 10.600 1.00 75.31 442 GLY A N 1
ATOM 3356 C CA . GLY A 1 442 ? -12.842 2.114 11.471 1.00 75.31 442 GLY A CA 1
ATOM 3357 C C . GLY A 1 442 ? -11.681 1.115 11.458 1.00 75.31 442 GLY A C 1
ATOM 3358 O O . GLY A 1 442 ? -11.159 0.735 10.414 1.00 75.31 442 GLY A O 1
ATOM 3359 N N . ILE A 1 443 ? -11.260 0.687 12.647 1.00 87.44 443 ILE A N 1
ATOM 3360 C CA . ILE A 1 443 ? -10.221 -0.336 12.808 1.00 87.44 443 ILE A CA 1
ATOM 3361 C C . ILE A 1 443 ? -10.665 -1.621 12.092 1.00 87.44 443 ILE A C 1
ATOM 3363 O O . ILE A 1 443 ? -11.718 -2.176 12.401 1.00 87.44 443 ILE A O 1
ATOM 3367 N N . VAL A 1 444 ? -9.854 -2.096 11.156 1.00 89.69 444 VAL A N 1
ATOM 3368 C CA . VAL A 1 444 ? -10.004 -3.370 10.441 1.00 89.69 444 VAL A CA 1
ATOM 3369 C C . VAL A 1 444 ? -9.356 -4.485 11.260 1.00 89.69 444 VAL A C 1
ATOM 3371 O O . VAL A 1 444 ? -9.987 -5.500 11.541 1.00 89.69 444 VAL A O 1
ATOM 3374 N N . LEU A 1 445 ? -8.127 -4.250 11.716 1.00 92.62 445 LEU A N 1
ATOM 3375 C CA . LEU A 1 445 ? -7.327 -5.187 12.499 1.00 92.62 445 LEU A CA 1
ATOM 3376 C C . LEU A 1 445 ? -6.593 -4.423 13.604 1.00 92.62 445 LEU A C 1
ATOM 3378 O O . LEU A 1 445 ? -6.121 -3.312 13.369 1.00 92.62 445 LEU A O 1
ATOM 3382 N N . ALA A 1 446 ? -6.522 -4.992 14.807 1.00 93.88 446 ALA A N 1
ATOM 3383 C CA . ALA A 1 446 ? -5.764 -4.435 15.925 1.00 93.88 446 ALA A CA 1
ATOM 3384 C C . ALA A 1 446 ? -5.255 -5.522 16.870 1.00 93.88 446 ALA A C 1
ATOM 3386 O O . ALA A 1 446 ? -6.031 -6.362 17.338 1.00 93.88 446 ALA A O 1
ATOM 3387 N N . GLY A 1 447 ? -3.976 -5.436 17.222 1.00 94.19 447 GLY A N 1
ATOM 3388 C CA . GLY A 1 447 ? -3.353 -6.293 18.220 1.00 94.19 447 GLY A CA 1
ATOM 3389 C C . GLY A 1 447 ? -1.877 -5.970 18.424 1.00 94.19 447 GLY A C 1
ATOM 3390 O O . GLY A 1 447 ? -1.358 -4.963 17.950 1.00 94.19 447 GLY A O 1
ATOM 3391 N N . VAL A 1 448 ? -1.191 -6.848 19.147 1.00 94.56 448 VAL A N 1
ATOM 3392 C CA . VAL A 1 448 ? 0.265 -6.841 19.303 1.00 94.56 448 VAL A CA 1
ATOM 3393 C C . VAL A 1 448 ? 0.810 -8.103 18.665 1.00 94.56 448 VAL A C 1
ATOM 3395 O O . VAL A 1 448 ? 0.544 -9.204 19.155 1.00 94.56 448 VAL A O 1
ATOM 3398 N N . LEU A 1 449 ? 1.592 -7.938 17.604 1.00 94.62 449 LEU A N 1
ATOM 3399 C CA . LEU A 1 449 ? 2.303 -9.017 16.937 1.00 94.62 449 LEU A CA 1
ATOM 3400 C C . LEU A 1 449 ? 3.392 -9.569 17.872 1.00 94.62 449 LEU A C 1
ATOM 3402 O O . LEU A 1 449 ? 4.192 -8.806 18.420 1.00 94.62 449 LEU A O 1
ATOM 3406 N N . ARG A 1 450 ? 3.396 -10.888 18.099 1.00 93.06 450 ARG A N 1
ATOM 3407 C CA . ARG A 1 450 ? 4.319 -11.587 19.018 1.00 93.06 450 ARG A CA 1
ATOM 3408 C C . ARG A 1 450 ? 5.372 -12.428 18.316 1.00 93.06 450 ARG A C 1
ATOM 3410 O O . ARG A 1 450 ? 6.397 -12.722 18.925 1.00 93.06 450 ARG A O 1
ATOM 3417 N N . TYR A 1 451 ? 5.120 -12.787 17.067 1.00 90.62 451 TYR A N 1
ATOM 3418 C CA . TYR A 1 451 ? 5.982 -13.634 16.257 1.00 90.62 451 TYR A CA 1
ATOM 3419 C C . TYR A 1 451 ? 6.252 -12.958 14.917 1.00 90.62 451 TYR A C 1
ATOM 3421 O O . TYR A 1 451 ? 5.452 -12.134 14.473 1.00 90.62 451 TYR A O 1
ATOM 3429 N N . ASP A 1 452 ? 7.373 -13.296 14.286 1.00 90.38 452 ASP A N 1
ATOM 3430 C CA . ASP A 1 452 ? 7.651 -12.847 12.925 1.00 90.38 452 ASP A CA 1
ATOM 3431 C C . ASP A 1 452 ? 6.561 -13.330 11.968 1.00 90.38 452 ASP A C 1
ATOM 3433 O O . ASP A 1 452 ? 6.026 -14.432 12.118 1.00 90.38 452 ASP A O 1
ATOM 3437 N N . VAL A 1 453 ? 6.235 -12.489 10.987 1.00 91.44 453 VAL A N 1
ATOM 3438 C CA . VAL A 1 453 ? 5.242 -12.813 9.965 1.00 91.44 453 VAL A CA 1
ATOM 3439 C C . VAL A 1 453 ? 5.859 -13.808 8.975 1.00 91.44 453 VAL A C 1
ATOM 3441 O O . VAL A 1 453 ? 6.839 -13.454 8.318 1.00 91.44 453 VAL A O 1
ATOM 3444 N N . PRO A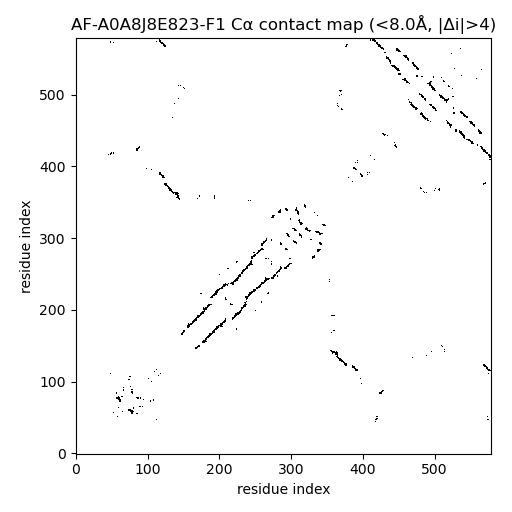 1 454 ? 5.322 -15.033 8.844 1.00 89.75 454 PRO A N 1
ATOM 3445 C CA . PRO A 1 454 ? 5.820 -16.010 7.885 1.00 89.75 454 PRO A CA 1
ATOM 3446 C C . PRO A 1 454 ? 5.595 -15.557 6.441 1.00 89.75 454 PRO A C 1
ATOM 3448 O O . PRO A 1 454 ? 4.589 -14.916 6.143 1.00 89.75 454 PRO A O 1
ATOM 3451 N N . ASP A 1 455 ? 6.454 -15.999 5.521 1.00 86.19 455 ASP A N 1
ATOM 3452 C CA . ASP A 1 455 ? 6.356 -15.652 4.094 1.00 86.19 455 ASP A CA 1
ATOM 3453 C C . ASP A 1 455 ? 5.054 -16.118 3.426 1.00 86.19 455 ASP A C 1
ATOM 3455 O O . ASP A 1 455 ? 4.679 -15.590 2.385 1.00 86.19 455 ASP A O 1
ATOM 3459 N N . TYR A 1 456 ? 4.361 -17.108 4.000 1.00 86.88 456 TYR A N 1
ATOM 3460 C CA . TYR A 1 456 ? 3.075 -17.593 3.491 1.00 86.88 456 TYR A CA 1
ATOM 3461 C C . TYR A 1 456 ? 1.872 -16.785 3.991 1.00 86.88 456 TYR A C 1
ATOM 3463 O O . TYR A 1 456 ? 0.770 -17.020 3.505 1.00 86.88 456 TYR A O 1
ATOM 3471 N N . ALA A 1 457 ? 2.047 -15.892 4.972 1.00 91.75 457 ALA A N 1
ATOM 3472 C CA . ALA A 1 457 ? 0.957 -15.103 5.529 1.00 91.75 457 ALA A CA 1
ATOM 3473 C C . ALA A 1 457 ? 0.677 -13.896 4.625 1.00 91.75 457 ALA A C 1
ATOM 3475 O O . ALA A 1 457 ? 1.485 -12.968 4.515 1.00 91.75 457 ALA A O 1
ATOM 3476 N N . MET A 1 458 ? -0.489 -13.907 3.989 1.00 94.50 458 MET A N 1
ATOM 3477 C CA . MET A 1 458 ? -0.859 -12.967 2.941 1.00 94.50 458 MET A CA 1
ATOM 3478 C C . MET A 1 458 ? -2.209 -12.302 3.222 1.00 94.50 458 MET A C 1
ATOM 3480 O O . MET A 1 458 ? -3.171 -12.943 3.632 1.00 94.50 458 MET A O 1
ATOM 3484 N N . LEU A 1 459 ? -2.308 -11.014 2.910 1.00 96.44 459 LEU A N 1
ATOM 3485 C CA . LEU A 1 459 ? -3.567 -10.296 2.776 1.00 96.44 459 LEU A CA 1
ATOM 3486 C C . LEU A 1 459 ? -4.032 -10.378 1.322 1.00 96.44 459 LEU A C 1
ATOM 3488 O O . LEU A 1 459 ? -3.441 -9.758 0.435 1.00 96.44 459 LEU A O 1
ATOM 3492 N N . ARG A 1 460 ? -5.128 -11.085 1.075 1.00 97.06 460 ARG A N 1
ATOM 3493 C CA . ARG A 1 460 ? -5.826 -11.047 -0.206 1.00 97.06 460 ARG A CA 1
ATOM 3494 C C . ARG A 1 460 ? -6.934 -9.999 -0.170 1.00 97.06 460 ARG A C 1
ATOM 3496 O O . ARG A 1 460 ? -7.723 -9.937 0.766 1.00 97.06 460 ARG A O 1
ATOM 3503 N N . VAL A 1 461 ? -7.008 -9.187 -1.216 1.00 97.44 461 VAL A N 1
ATOM 3504 C CA . VAL A 1 461 ? -8.030 -8.153 -1.391 1.00 97.44 461 VAL A CA 1
ATOM 3505 C C . VAL A 1 461 ? -8.819 -8.455 -2.655 1.00 97.44 461 VAL A C 1
ATOM 3507 O O . VAL A 1 461 ? -8.282 -8.350 -3.756 1.00 97.44 461 VAL A O 1
ATOM 3510 N N . ASP A 1 462 ? -10.087 -8.825 -2.501 1.00 97.25 462 ASP A N 1
ATOM 3511 C CA . ASP A 1 462 ? -11.035 -9.008 -3.598 1.00 97.25 462 ASP A CA 1
ATOM 3512 C C . ASP A 1 462 ? -11.832 -7.713 -3.814 1.00 97.25 462 ASP A C 1
ATOM 3514 O O . ASP A 1 462 ? -12.410 -7.158 -2.876 1.00 97.25 462 ASP A O 1
ATOM 3518 N N . VAL A 1 463 ? -11.881 -7.230 -5.056 1.00 96.38 463 VAL A N 1
ATOM 3519 C CA . VAL A 1 463 ? -12.548 -5.973 -5.433 1.00 96.38 463 VAL A CA 1
ATOM 3520 C C . VAL A 1 463 ? -13.661 -6.223 -6.457 1.00 96.38 463 VAL A C 1
ATOM 3522 O O . VAL A 1 463 ? -13.589 -7.181 -7.237 1.00 96.38 463 VAL A O 1
ATOM 3525 N N . PRO A 1 464 ? -14.691 -5.363 -6.508 1.00 94.81 464 PRO A N 1
ATOM 3526 C CA . PRO A 1 464 ? -15.765 -5.493 -7.486 1.00 94.81 464 PRO A CA 1
ATOM 3527 C C . PRO A 1 464 ? -15.283 -5.295 -8.936 1.00 94.81 464 PRO A C 1
ATOM 3529 O O . PRO A 1 464 ? -14.210 -4.756 -9.225 1.00 94.81 464 PRO A O 1
ATOM 3532 N N . ALA A 1 465 ? -16.104 -5.739 -9.892 1.00 93.06 465 ALA A N 1
ATOM 3533 C CA . ALA A 1 465 ? -15.851 -5.601 -11.327 1.00 93.06 465 ALA A CA 1
ATOM 3534 C C . ALA A 1 465 ? -16.120 -4.167 -11.831 1.00 93.06 465 ALA A C 1
ATOM 3536 O O . ALA A 1 465 ? -16.939 -3.945 -12.716 1.00 93.06 465 ALA A O 1
ATOM 3537 N N . GLU A 1 466 ? -15.425 -3.189 -11.259 1.00 93.00 466 GLU A N 1
ATOM 3538 C CA . GLU A 1 466 ? -15.551 -1.769 -11.589 1.00 93.00 466 GLU A CA 1
ATOM 3539 C C . GLU A 1 466 ? -14.205 -1.043 -11.444 1.00 93.00 466 GLU A C 1
ATOM 3541 O O . GLU A 1 466 ? -13.200 -1.627 -11.034 1.00 93.00 466 GLU A O 1
ATOM 3546 N N . THR A 1 467 ? -14.184 0.233 -11.822 1.00 92.38 467 THR A N 1
ATOM 3547 C CA . THR A 1 467 ? -13.043 1.128 -11.613 1.00 92.38 467 THR A CA 1
ATOM 3548 C C . THR A 1 467 ? -13.165 1.782 -10.240 1.00 92.38 467 THR A C 1
ATOM 3550 O O . THR A 1 467 ? -14.213 2.334 -9.919 1.00 92.38 467 THR A O 1
ATOM 3553 N N . GLY A 1 468 ? -12.099 1.765 -9.447 1.00 93.81 468 GLY A N 1
ATOM 3554 C CA . GLY A 1 468 ? -12.116 2.320 -8.096 1.00 93.81 468 GLY A CA 1
ATOM 3555 C C . GLY A 1 468 ? -10.815 2.079 -7.342 1.00 93.81 468 GLY A C 1
ATOM 3556 O O . GLY A 1 468 ? -9.846 1.552 -7.899 1.00 93.81 468 GLY A O 1
ATOM 3557 N N . TYR A 1 469 ? -10.804 2.478 -6.072 1.00 94.50 469 TYR A N 1
ATOM 3558 C CA . TYR A 1 469 ? -9.664 2.312 -5.178 1.00 94.50 469 TYR A CA 1
ATOM 3559 C C . TYR A 1 469 ? -10.100 2.044 -3.733 1.00 94.50 469 TYR A C 1
ATOM 3561 O O . TYR A 1 469 ? -11.204 2.401 -3.336 1.00 94.50 469 TYR A O 1
ATOM 3569 N N . VAL A 1 470 ? -9.203 1.472 -2.938 1.00 95.25 470 VAL A N 1
ATOM 3570 C CA . VAL A 1 470 ? -9.236 1.453 -1.475 1.00 95.25 470 VAL A CA 1
ATOM 3571 C C . VAL A 1 470 ? -7.901 1.973 -0.975 1.00 95.25 470 VAL A C 1
ATOM 3573 O O . VAL A 1 470 ? -6.851 1.589 -1.482 1.00 95.25 470 VAL A O 1
ATOM 3576 N N . LEU A 1 471 ? -7.947 2.834 0.032 1.00 95.38 471 LEU A N 1
ATOM 3577 C CA . LEU A 1 471 ? -6.788 3.290 0.774 1.00 95.38 471 LEU A CA 1
ATOM 3578 C C . LEU A 1 471 ? -6.931 2.835 2.226 1.00 95.38 471 LEU A C 1
ATOM 3580 O O . LEU A 1 471 ? -7.867 3.231 2.928 1.00 95.38 471 LEU A O 1
ATOM 3584 N N . LEU A 1 472 ? -6.001 1.994 2.665 1.00 96.00 472 LEU A N 1
ATOM 3585 C CA . LEU A 1 472 ? -5.863 1.564 4.051 1.00 96.00 472 LEU A CA 1
ATOM 3586 C C . LEU A 1 472 ? -4.660 2.263 4.684 1.00 96.00 472 LEU A C 1
ATOM 3588 O O . LEU A 1 472 ? -3.696 2.600 3.997 1.00 96.00 472 LEU A O 1
ATOM 3592 N N . ILE A 1 473 ? -4.706 2.457 5.997 1.00 95.69 473 ILE A N 1
ATOM 3593 C CA . ILE A 1 473 ? -3.581 2.974 6.776 1.00 95.69 473 ILE A CA 1
ATOM 3594 C C . ILE A 1 473 ? -3.211 1.946 7.832 1.00 95.69 473 ILE A C 1
ATOM 3596 O O . ILE A 1 473 ? -4.066 1.512 8.604 1.00 95.69 473 ILE A O 1
ATOM 3600 N N . ALA A 1 474 ? -1.938 1.574 7.873 1.00 96.19 474 ALA A N 1
ATOM 3601 C CA . ALA A 1 474 ? -1.385 0.700 8.889 1.00 96.19 474 ALA A CA 1
ATOM 3602 C C . ALA A 1 474 ? -0.514 1.489 9.874 1.00 96.19 474 ALA A C 1
ATOM 3604 O O . ALA A 1 474 ? 0.244 2.376 9.477 1.00 96.19 474 ALA A O 1
ATOM 3605 N N . VAL A 1 475 ? -0.618 1.142 11.156 1.00 94.62 475 VAL A N 1
ATOM 3606 C CA . VAL A 1 475 ? 0.314 1.560 12.208 1.00 94.62 475 VAL A CA 1
ATOM 3607 C C . VAL A 1 475 ? 1.145 0.340 12.578 1.00 94.62 475 VAL A C 1
ATOM 3609 O O . VAL A 1 475 ? 0.598 -0.656 13.047 1.00 94.62 475 VAL A O 1
ATOM 3612 N N . ASP A 1 476 ? 2.451 0.422 12.360 1.00 93.19 476 ASP A N 1
ATOM 3613 C CA . ASP A 1 476 ? 3.410 -0.666 12.527 1.00 93.19 476 ASP A CA 1
ATOM 3614 C C . ASP A 1 476 ? 4.467 -0.274 13.569 1.00 93.19 476 ASP A C 1
ATOM 3616 O O . ASP A 1 476 ? 5.482 0.350 13.261 1.00 93.19 476 ASP A O 1
ATOM 3620 N N . GLY A 1 477 ? 4.185 -0.536 14.849 1.00 87.75 477 GLY A N 1
ATOM 3621 C CA . GLY A 1 477 ? 5.063 -0.172 15.969 1.00 87.75 477 GLY A CA 1
ATOM 3622 C C . GLY A 1 477 ? 5.319 1.332 16.154 1.00 87.75 477 GLY A C 1
ATOM 3623 O O . GLY A 1 477 ? 6.179 1.698 16.951 1.00 87.75 477 GLY A O 1
ATOM 3624 N N . GLY A 1 478 ? 4.595 2.190 15.429 1.00 85.69 478 GLY A N 1
ATOM 3625 C CA . GLY A 1 478 ? 4.780 3.644 15.380 1.00 85.69 478 GLY A CA 1
ATOM 3626 C C . GLY A 1 478 ? 5.069 4.178 13.974 1.00 85.69 478 GLY A C 1
ATOM 3627 O O . GLY A 1 478 ? 4.828 5.355 13.720 1.00 85.69 478 GLY A O 1
ATOM 3628 N N . THR A 1 479 ? 5.511 3.322 13.050 1.00 91.38 479 THR A N 1
ATOM 3629 C CA . THR A 1 479 ? 5.671 3.677 11.635 1.00 91.38 479 THR A CA 1
ATOM 3630 C C . THR A 1 479 ? 4.316 3.646 10.937 1.00 91.38 479 THR A C 1
ATOM 3632 O O . THR A 1 479 ? 3.547 2.698 11.105 1.00 91.38 479 THR A O 1
ATOM 3635 N N . LEU A 1 480 ? 4.013 4.674 10.145 1.00 94.75 480 LEU A N 1
ATOM 3636 C CA . LEU A 1 480 ? 2.784 4.732 9.361 1.00 94.75 480 LEU A CA 1
ATOM 3637 C C . LEU A 1 480 ? 3.028 4.215 7.949 1.00 94.75 480 LEU A C 1
ATOM 3639 O O . LEU A 1 480 ? 3.997 4.599 7.293 1.00 94.75 480 LEU A O 1
ATOM 3643 N N . LYS A 1 481 ? 2.102 3.393 7.463 1.00 96.31 481 LYS A N 1
ATOM 3644 C CA . LYS A 1 481 ? 2.081 2.939 6.075 1.00 96.31 481 LYS A CA 1
ATOM 3645 C C . LYS A 1 481 ? 0.721 3.187 5.450 1.00 96.31 481 LYS A C 1
ATOM 3647 O O . LYS A 1 481 ? -0.306 3.066 6.115 1.00 96.31 481 LYS A O 1
ATOM 3652 N N . ALA A 1 482 ? 0.715 3.507 4.167 1.00 95.94 482 ALA A N 1
ATOM 3653 C CA . ALA A 1 482 ? -0.482 3.569 3.348 1.00 95.94 482 ALA A CA 1
ATOM 3654 C C . ALA A 1 482 ? -0.494 2.368 2.402 1.00 95.94 482 ALA A C 1
ATOM 3656 O O . ALA A 1 482 ? 0.519 2.066 1.781 1.00 95.94 482 ALA A O 1
ATOM 3657 N N . ILE A 1 483 ? -1.632 1.694 2.283 1.00 96.88 483 ILE A N 1
ATOM 3658 C CA . ILE A 1 483 ? -1.827 0.582 1.357 1.00 96.88 483 ILE A CA 1
ATOM 3659 C C . ILE A 1 483 ? -2.918 1.000 0.385 1.00 96.88 483 ILE A C 1
ATOM 3661 O O . ILE A 1 483 ? -4.093 1.077 0.746 1.00 96.88 483 ILE A O 1
ATOM 3665 N N . GLY A 1 484 ? -2.515 1.314 -0.837 1.00 95.38 484 GLY A N 1
ATOM 3666 C CA . GLY A 1 484 ? -3.420 1.619 -1.930 1.00 95.38 484 GLY A CA 1
ATOM 3667 C C . GLY A 1 484 ? -3.718 0.359 -2.712 1.00 95.38 484 GLY A C 1
ATOM 3668 O O . GLY A 1 484 ? -2.799 -0.341 -3.111 1.00 95.38 484 GLY A O 1
ATOM 3669 N N . ILE A 1 485 ? -4.989 0.086 -2.965 1.00 95.62 485 ILE A N 1
ATOM 3670 C CA . ILE A 1 485 ? -5.450 -0.953 -3.882 1.00 95.62 485 ILE A CA 1
ATOM 3671 C C . ILE A 1 485 ? -6.324 -0.268 -4.917 1.00 95.62 485 ILE A C 1
ATOM 3673 O O . ILE A 1 485 ? -7.217 0.484 -4.545 1.00 95.62 485 ILE A O 1
ATOM 3677 N N . TRP A 1 486 ? -6.106 -0.494 -6.207 1.00 93.62 486 TRP A N 1
ATOM 3678 C CA . TRP A 1 486 ? -6.911 0.155 -7.236 1.00 93.62 486 TRP A CA 1
ATOM 3679 C C . TRP A 1 486 ? -7.070 -0.667 -8.502 1.00 93.62 486 TRP A C 1
ATOM 3681 O O . TRP A 1 486 ? -6.306 -1.581 -8.812 1.00 93.62 486 TRP A O 1
ATOM 3691 N N . LYS A 1 487 ? -8.082 -0.282 -9.273 1.00 91.31 487 LYS A N 1
ATOM 3692 C CA . LYS A 1 487 ? -8.407 -0.860 -10.567 1.00 91.31 487 LYS A CA 1
ATOM 3693 C C . LYS A 1 487 ? -8.880 0.252 -11.495 1.00 91.31 487 LYS A C 1
ATOM 3695 O O . LYS A 1 487 ? -9.802 0.986 -11.158 1.00 91.31 487 LYS A O 1
ATOM 3700 N N . THR A 1 488 ? -8.230 0.409 -12.647 1.00 88.25 488 THR A N 1
ATOM 3701 C CA . THR A 1 488 ? -8.490 1.521 -13.585 1.00 88.25 488 THR A CA 1
ATOM 3702 C C . THR A 1 488 ? -9.547 1.196 -14.639 1.00 88.25 488 THR A C 1
ATOM 3704 O O . THR A 1 488 ? -10.165 2.104 -15.190 1.00 88.25 488 THR A O 1
ATOM 3707 N N . SER A 1 489 ? -9.820 -0.087 -14.893 1.00 86.50 489 SER A N 1
ATOM 3708 C CA . SER A 1 489 ? -10.866 -0.538 -15.819 1.00 86.50 489 SER A CA 1
ATOM 3709 C C . SER A 1 489 ? -11.520 -1.835 -15.345 1.00 86.50 489 SER A C 1
ATOM 3711 O O . SER A 1 489 ? -10.886 -2.640 -14.669 1.00 86.50 489 SER A O 1
ATOM 3713 N N . VAL A 1 490 ? -12.769 -2.081 -15.753 1.00 85.25 490 VAL A N 1
ATOM 3714 C CA . VAL A 1 490 ? -13.578 -3.259 -15.365 1.00 85.25 490 VAL A CA 1
ATOM 3715 C C . VAL A 1 490 ? -12.859 -4.595 -15.596 1.00 85.25 490 VAL A C 1
ATOM 3717 O O . VAL A 1 490 ? -12.939 -5.490 -14.757 1.00 85.25 490 VAL A O 1
ATOM 3720 N N . ASN A 1 491 ? -12.128 -4.716 -16.706 1.00 84.12 491 ASN A N 1
ATOM 3721 C CA . ASN A 1 491 ? -11.373 -5.922 -17.064 1.00 84.12 491 ASN A CA 1
ATOM 3722 C C . ASN A 1 491 ? -9.875 -5.812 -16.738 1.00 84.12 491 ASN A C 1
ATOM 3724 O O . ASN A 1 491 ? -9.117 -6.738 -17.018 1.00 84.12 491 ASN A O 1
ATOM 3728 N N . GLY A 1 492 ? -9.444 -4.679 -16.179 1.00 81.12 492 GLY A N 1
ATOM 3729 C CA . GLY A 1 492 ? -8.063 -4.444 -15.790 1.00 81.12 492 GLY A CA 1
ATOM 3730 C C . GLY A 1 492 ? -7.668 -5.267 -14.570 1.00 81.12 492 GLY A C 1
ATOM 3731 O O . GLY A 1 492 ? -8.511 -5.669 -13.767 1.00 81.12 492 GLY A O 1
ATOM 3732 N N . SER A 1 493 ? -6.365 -5.496 -14.429 1.00 86.56 493 SER A N 1
ATOM 3733 C CA . SER A 1 493 ? -5.811 -6.078 -13.210 1.00 86.56 493 SER A CA 1
ATOM 3734 C C . SER A 1 493 ? -6.025 -5.149 -12.015 1.00 86.56 493 SER A C 1
ATOM 3736 O O . SER A 1 493 ? -5.974 -3.924 -12.149 1.00 86.56 493 SER A O 1
ATOM 3738 N N . VAL A 1 494 ? -6.213 -5.746 -10.845 1.00 91.50 494 VAL A N 1
ATOM 3739 C CA . VAL A 1 494 ? -6.129 -5.060 -9.559 1.00 91.50 494 VAL A CA 1
ATOM 3740 C C . VAL A 1 494 ? -4.656 -4.817 -9.258 1.00 91.50 494 VAL A C 1
ATOM 3742 O O . VAL A 1 494 ? -3.846 -5.736 -9.348 1.00 91.50 494 VAL A O 1
ATOM 3745 N N . ASN A 1 495 ? -4.299 -3.587 -8.921 1.00 90.69 495 ASN A N 1
ATOM 3746 C CA . ASN A 1 495 ? -2.950 -3.219 -8.509 1.00 90.69 495 ASN A CA 1
ATOM 3747 C C . ASN A 1 495 ? -2.978 -2.834 -7.035 1.00 90.69 495 ASN A C 1
ATOM 3749 O O . ASN A 1 495 ? -4.004 -2.369 -6.537 1.00 90.69 495 ASN A O 1
ATOM 3753 N N . ALA A 1 496 ? -1.858 -3.019 -6.351 1.00 93.06 496 ALA A N 1
ATOM 3754 C CA . ALA A 1 496 ? -1.672 -2.491 -5.017 1.00 93.06 496 ALA A CA 1
ATOM 3755 C C . ALA A 1 496 ? -0.280 -1.901 -4.841 1.00 93.06 496 ALA A C 1
ATOM 3757 O O . ALA A 1 496 ? 0.674 -2.331 -5.481 1.00 93.06 496 ALA A O 1
ATOM 3758 N N . GLU A 1 497 ? -0.161 -0.938 -3.944 1.00 90.94 497 GLU A N 1
ATOM 3759 C CA . GLU A 1 497 ? 1.101 -0.320 -3.577 1.00 90.94 497 GLU A CA 1
ATOM 3760 C C . GLU A 1 497 ? 1.096 -0.003 -2.090 1.00 90.94 497 GLU A C 1
ATOM 3762 O O . GLU A 1 497 ? 0.079 0.396 -1.520 1.00 90.94 497 GLU A O 1
ATOM 3767 N N . VAL A 1 498 ? 2.239 -0.237 -1.459 1.00 93.88 498 VAL A N 1
ATOM 3768 C CA . VAL A 1 498 ? 2.467 0.061 -0.052 1.00 93.88 498 VAL A CA 1
ATOM 3769 C C . VAL A 1 498 ? 3.471 1.196 0.011 1.00 93.88 498 VAL A C 1
ATOM 3771 O O . VAL A 1 498 ? 4.588 1.056 -0.483 1.00 93.88 498 VAL A O 1
ATOM 3774 N N . TRP A 1 499 ? 3.083 2.300 0.634 1.00 92.94 499 TRP A N 1
ATOM 3775 C CA . TRP A 1 499 ? 3.964 3.419 0.943 1.00 92.94 499 TRP A CA 1
ATOM 3776 C C . TRP A 1 499 ? 4.249 3.455 2.438 1.00 92.94 499 TRP A C 1
ATOM 3778 O O . TRP A 1 499 ? 3.366 3.176 3.246 1.00 92.94 499 TRP A O 1
ATOM 3788 N N . GLU A 1 500 ? 5.460 3.843 2.808 1.00 93.31 500 GLU A N 1
ATOM 3789 C CA . GLU A 1 500 ? 5.887 4.020 4.195 1.00 93.31 500 GLU A CA 1
ATOM 3790 C C . GLU A 1 500 ? 6.339 5.459 4.420 1.00 93.31 500 GLU A C 1
ATOM 3792 O O . GLU A 1 500 ? 7.027 6.040 3.578 1.00 93.31 500 GLU A O 1
ATOM 3797 N N . ASP A 1 501 ? 5.937 6.037 5.553 1.00 89.81 501 ASP A N 1
ATOM 3798 C CA . ASP A 1 501 ? 6.469 7.315 6.010 1.00 89.81 501 ASP A CA 1
ATOM 3799 C C . ASP A 1 501 ? 7.815 7.098 6.709 1.00 89.81 501 ASP A C 1
ATOM 3801 O O . ASP A 1 501 ? 7.891 6.581 7.825 1.00 89.81 501 ASP A O 1
ATOM 3805 N N . SER A 1 502 ? 8.887 7.525 6.044 1.00 77.25 502 SER A N 1
ATOM 3806 C CA . SER A 1 502 ? 10.255 7.450 6.567 1.00 77.25 502 SER A CA 1
ATOM 3807 C C . SER A 1 502 ? 10.598 8.589 7.542 1.00 77.25 502 SER A C 1
ATOM 3809 O O . SER A 1 502 ? 11.744 8.713 7.976 1.00 77.25 502 SER A O 1
ATOM 3811 N N . GLY A 1 503 ? 9.651 9.493 7.827 1.00 73.44 503 GLY A N 1
ATOM 3812 C CA . GLY A 1 503 ? 9.863 10.726 8.591 1.00 73.44 503 GLY A CA 1
ATOM 3813 C C . GLY A 1 503 ? 10.523 11.857 7.791 1.00 73.44 503 GLY A C 1
ATOM 3814 O O . GLY A 1 503 ? 10.454 13.017 8.193 1.00 73.44 503 GLY A O 1
ATOM 3815 N N . THR A 1 504 ? 11.130 11.551 6.638 1.00 70.00 504 THR A N 1
ATOM 3816 C CA . THR A 1 504 ? 11.646 12.550 5.675 1.00 70.00 504 THR A CA 1
ATOM 3817 C C . THR A 1 504 ? 10.773 12.699 4.428 1.00 70.00 504 THR A C 1
ATOM 3819 O O . THR A 1 504 ? 11.005 13.589 3.611 1.00 70.00 504 THR A O 1
ATOM 3822 N N . GLY A 1 505 ? 9.757 11.847 4.298 1.00 77.50 505 GLY A N 1
ATOM 3823 C CA . GLY A 1 505 ? 8.873 11.747 3.146 1.00 77.50 505 GLY A CA 1
ATOM 3824 C C . GLY A 1 505 ? 8.333 10.326 2.992 1.00 77.50 505 GLY A C 1
ATOM 3825 O O . GLY A 1 505 ? 8.821 9.388 3.631 1.00 77.50 505 GLY A O 1
ATOM 3826 N N . LEU A 1 506 ? 7.331 10.171 2.130 1.00 85.12 506 LEU A N 1
ATOM 3827 C CA . LEU A 1 506 ? 6.802 8.863 1.747 1.00 85.12 506 LEU A CA 1
ATOM 3828 C C . LEU A 1 506 ? 7.697 8.206 0.702 1.00 85.12 506 LEU A C 1
ATOM 3830 O O . LEU A 1 506 ? 8.064 8.838 -0.289 1.00 85.12 506 LEU A O 1
ATOM 3834 N N . SER A 1 507 ? 7.978 6.923 0.891 1.00 83.31 507 SER A N 1
ATOM 3835 C CA . SER A 1 507 ? 8.613 6.079 -0.119 1.00 83.31 507 SER A CA 1
ATOM 3836 C C . SER A 1 507 ? 7.766 4.847 -0.399 1.00 83.31 507 SER A C 1
ATOM 3838 O O . SER A 1 507 ? 7.211 4.243 0.521 1.00 83.31 507 SER A O 1
ATOM 3840 N N . THR A 1 508 ? 7.699 4.448 -1.664 1.00 85.94 508 THR A N 1
ATOM 3841 C CA . THR A 1 508 ? 7.101 3.174 -2.064 1.00 85.94 508 THR A CA 1
ATOM 3842 C C . THR A 1 508 ? 7.948 2.019 -1.532 1.00 85.94 508 THR A C 1
ATOM 3844 O O . THR A 1 508 ? 9.138 1.928 -1.823 1.00 85.94 508 THR A O 1
ATOM 3847 N N . VAL A 1 509 ? 7.325 1.138 -0.753 1.00 86.06 509 VAL A N 1
ATOM 3848 C CA . VAL A 1 509 ? 7.928 -0.078 -0.187 1.00 86.06 509 VAL A CA 1
ATOM 3849 C C . VAL A 1 509 ? 7.814 -1.238 -1.166 1.00 86.06 509 VAL A C 1
ATOM 3851 O O . VAL A 1 509 ? 8.768 -1.986 -1.374 1.00 86.06 509 VAL A O 1
ATOM 3854 N N . ALA A 1 510 ? 6.628 -1.411 -1.749 1.00 84.56 510 ALA A N 1
ATOM 3855 C CA . ALA A 1 510 ? 6.338 -2.508 -2.657 1.00 84.56 510 ALA A CA 1
ATOM 3856 C C . ALA A 1 510 ? 5.133 -2.189 -3.541 1.00 84.56 510 ALA A C 1
ATOM 3858 O O . ALA A 1 510 ? 4.200 -1.509 -3.112 1.00 84.56 510 ALA A O 1
ATOM 3859 N N . THR A 1 511 ? 5.129 -2.760 -4.743 1.00 84.44 511 THR A N 1
ATOM 3860 C CA . THR A 1 511 ? 4.013 -2.700 -5.687 1.00 84.44 511 THR A CA 1
ATOM 3861 C C . THR A 1 511 ? 3.639 -4.118 -6.103 1.00 84.44 511 THR A C 1
ATOM 3863 O O . THR A 1 511 ? 4.507 -4.961 -6.323 1.00 84.44 511 THR A O 1
ATOM 3866 N N . PHE A 1 512 ? 2.344 -4.377 -6.232 1.00 86.94 512 PHE A N 1
ATOM 3867 C CA . PHE A 1 512 ? 1.768 -5.675 -6.548 1.00 86.94 512 PHE A CA 1
ATOM 3868 C C . PHE A 1 512 ? 0.784 -5.545 -7.701 1.00 86.94 512 PHE A C 1
ATOM 3870 O O . PHE A 1 512 ? 0.047 -4.563 -7.814 1.00 86.94 512 PHE A O 1
ATOM 3877 N N . ARG A 1 513 ? 0.722 -6.589 -8.525 1.00 85.75 513 ARG A N 1
ATOM 3878 C CA . ARG A 1 513 ? -0.305 -6.752 -9.546 1.00 85.75 513 ARG A CA 1
ATOM 3879 C C . ARG A 1 513 ? -0.984 -8.094 -9.362 1.00 85.75 513 ARG A C 1
ATOM 3881 O O . ARG A 1 513 ? -0.335 -9.132 -9.303 1.00 85.75 513 ARG A O 1
ATOM 3888 N N . GLY A 1 514 ? -2.301 -8.048 -9.276 1.00 88.50 514 GLY A N 1
ATOM 3889 C CA . GLY A 1 514 ? -3.153 -9.206 -9.123 1.00 88.50 514 GLY A CA 1
ATOM 3890 C C . GLY A 1 514 ? -3.879 -9.604 -10.406 1.00 88.50 514 GLY A C 1
ATOM 3891 O O . GLY A 1 514 ? -3.547 -9.199 -11.527 1.00 88.50 514 GLY A O 1
ATOM 3892 N N . SER A 1 515 ? -4.914 -10.414 -10.211 1.00 90.62 515 SER A N 1
ATOM 3893 C CA . SER A 1 515 ? -5.875 -10.803 -11.238 1.00 90.62 515 SER A CA 1
ATOM 3894 C C . SER A 1 515 ? -6.812 -9.639 -11.588 1.00 90.62 515 SER A C 1
ATOM 3896 O O . SER A 1 515 ? -6.639 -8.513 -11.127 1.00 90.62 515 SER A O 1
ATOM 3898 N N . ASN A 1 516 ? -7.832 -9.888 -12.406 1.00 90.56 516 ASN A N 1
ATOM 3899 C CA . ASN A 1 516 ? -8.890 -8.909 -12.658 1.00 90.56 516 ASN A CA 1
ATOM 3900 C C . ASN A 1 516 ? -9.884 -8.765 -11.488 1.00 90.56 516 ASN A C 1
ATOM 3902 O O . ASN A 1 516 ? -10.711 -7.858 -11.526 1.00 90.56 516 ASN A O 1
ATOM 3906 N N . THR A 1 517 ? -9.837 -9.623 -10.467 1.00 94.06 517 THR A N 1
ATOM 3907 C CA . THR A 1 517 ? -10.769 -9.589 -9.324 1.00 94.06 517 THR A CA 1
ATOM 3908 C C . THR A 1 517 ? -10.082 -9.407 -7.981 1.00 94.06 517 THR A C 1
ATOM 3910 O O . THR A 1 517 ? -10.744 -9.033 -7.019 1.00 94.06 517 THR A O 1
ATOM 3913 N N . SER A 1 518 ? -8.781 -9.672 -7.886 1.00 96.12 518 SER A N 1
ATOM 3914 C CA . SER A 1 518 ? -8.086 -9.690 -6.602 1.00 96.12 518 SER A CA 1
ATOM 3915 C C . SER A 1 518 ? -6.599 -9.399 -6.711 1.00 96.12 518 SER A C 1
ATOM 3917 O O . SER A 1 518 ? -5.996 -9.642 -7.754 1.00 96.12 518 SER A O 1
ATOM 3919 N N . VAL A 1 519 ? -6.003 -8.930 -5.616 1.00 95.44 519 VAL A N 1
ATOM 3920 C CA . VAL A 1 519 ? -4.552 -8.790 -5.428 1.00 95.44 519 VAL A CA 1
ATOM 3921 C C . VAL A 1 519 ? -4.153 -9.356 -4.068 1.00 95.44 519 VAL A C 1
ATOM 3923 O O . VAL A 1 519 ? -4.927 -9.276 -3.117 1.00 95.44 519 VAL A O 1
ATOM 3926 N N . THR A 1 520 ? -2.954 -9.926 -3.982 1.00 95.38 520 THR A N 1
ATOM 3927 C CA . THR A 1 520 ? -2.419 -10.521 -2.754 1.00 95.38 520 THR A CA 1
ATOM 3928 C C . THR A 1 520 ? -1.158 -9.774 -2.332 1.00 95.38 520 THR A C 1
ATOM 3930 O O . THR A 1 520 ? -0.289 -9.509 -3.162 1.00 95.38 520 THR A O 1
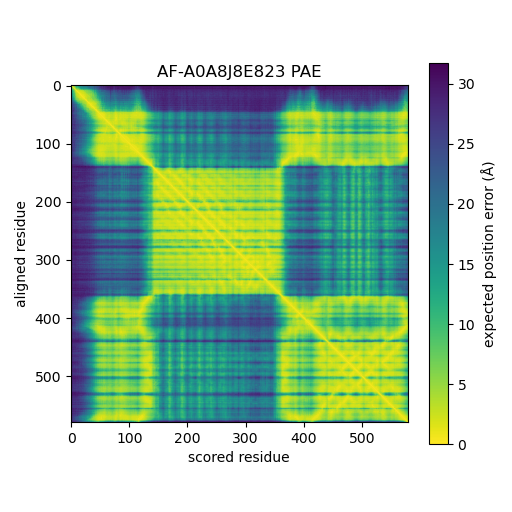ATOM 3933 N N . ILE A 1 521 ? -1.081 -9.411 -1.053 1.00 95.50 521 ILE A N 1
ATOM 3934 C CA . ILE A 1 521 ? -0.022 -8.598 -0.453 1.00 95.50 521 ILE A CA 1
ATOM 3935 C C . ILE A 1 521 ? 0.519 -9.354 0.768 1.00 95.50 521 ILE A C 1
ATOM 3937 O O . ILE A 1 521 ? -0.265 -9.652 1.667 1.00 95.50 521 ILE A O 1
ATOM 3941 N N . PRO A 1 522 ? 1.824 -9.648 0.866 1.00 94.69 522 PRO A N 1
ATOM 3942 C CA . PRO A 1 522 ? 2.381 -10.279 2.058 1.00 94.69 522 PRO A CA 1
ATOM 3943 C C . PRO A 1 522 ? 2.190 -9.418 3.302 1.00 94.69 522 PRO A C 1
ATOM 3945 O O . PRO A 1 522 ? 2.498 -8.222 3.301 1.00 94.69 522 PRO A O 1
ATOM 3948 N N . TRP A 1 523 ? 1.742 -10.033 4.396 1.00 94.69 523 TRP A N 1
ATOM 3949 C CA . TRP A 1 523 ? 1.593 -9.329 5.666 1.00 94.69 523 TRP A CA 1
ATOM 3950 C C . TRP A 1 523 ? 2.925 -8.772 6.174 1.00 94.69 523 TRP A C 1
ATOM 3952 O O . TRP A 1 523 ? 2.928 -7.717 6.798 1.00 94.69 523 TRP A O 1
ATOM 3962 N N . SER A 1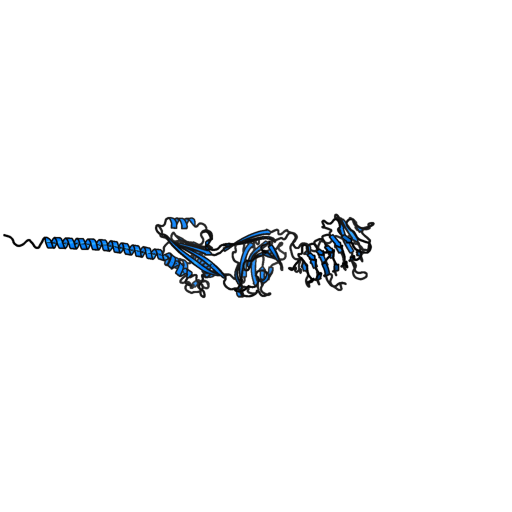 524 ? 4.052 -9.417 5.851 1.00 92.25 524 SER A N 1
ATOM 3963 C CA . SER A 1 524 ? 5.407 -8.979 6.221 1.00 92.25 524 SER A CA 1
ATOM 3964 C C . SER A 1 524 ? 5.815 -7.638 5.596 1.00 92.25 524 SER A C 1
ATOM 3966 O O . SER A 1 524 ? 6.682 -6.941 6.121 1.00 92.25 524 SER A O 1
ATOM 3968 N N . VAL A 1 525 ? 5.168 -7.240 4.495 1.00 92.50 525 VAL A N 1
ATOM 3969 C CA . VAL A 1 525 ? 5.356 -5.924 3.863 1.00 92.50 525 VAL A CA 1
ATOM 3970 C C . VAL A 1 525 ? 4.568 -4.850 4.621 1.00 92.50 525 VAL A C 1
ATOM 3972 O O . VAL A 1 525 ? 5.041 -3.725 4.804 1.00 92.50 525 VAL A O 1
ATOM 3975 N N . ILE A 1 526 ? 3.381 -5.204 5.121 1.00 94.75 526 ILE A N 1
ATOM 3976 C CA . ILE A 1 526 ? 2.502 -4.302 5.877 1.00 94.75 526 ILE A CA 1
ATOM 3977 C C . ILE A 1 526 ? 3.000 -4.138 7.318 1.00 94.75 526 ILE A C 1
ATOM 3979 O O . ILE A 1 526 ? 3.106 -3.017 7.805 1.00 94.75 526 ILE A O 1
ATOM 3983 N N . PHE A 1 527 ? 3.380 -5.223 7.986 1.00 94.19 527 PHE A N 1
ATOM 3984 C CA . PHE A 1 527 ? 3.837 -5.226 9.373 1.00 94.19 527 PHE A CA 1
ATOM 3985 C C . PHE A 1 527 ? 5.209 -5.879 9.479 1.00 94.19 527 PHE A C 1
ATOM 3987 O O . PHE A 1 527 ? 5.375 -7.041 9.109 1.00 94.19 527 PHE A O 1
ATOM 3994 N N . SER A 1 528 ? 6.199 -5.152 10.000 1.00 89.94 528 SER A N 1
ATOM 3995 C CA . SER A 1 528 ? 7.494 -5.771 10.286 1.00 89.94 528 SER A CA 1
ATOM 3996 C C . SER A 1 528 ? 7.422 -6.656 11.531 1.00 89.94 528 SER A C 1
ATOM 3998 O O . SER A 1 528 ? 6.587 -6.465 12.420 1.00 89.94 528 SER A O 1
ATOM 4000 N N . GLY A 1 529 ? 8.352 -7.609 11.603 1.00 84.19 529 GLY A N 1
ATOM 4001 C CA . GLY A 1 529 ? 8.501 -8.505 12.743 1.00 84.19 529 GLY A CA 1
ATOM 4002 C C . GLY A 1 529 ? 8.666 -7.767 14.082 1.00 84.19 529 GLY A C 1
ATOM 4003 O O . GLY A 1 529 ? 9.125 -6.617 14.129 1.00 84.19 529 GLY A O 1
ATOM 4004 N N . PRO A 1 530 ? 8.262 -8.397 15.196 1.00 85.69 530 PRO A N 1
ATOM 4005 C CA . PRO A 1 530 ? 8.314 -7.775 16.507 1.00 85.69 530 PRO A CA 1
ATOM 4006 C C . PRO A 1 530 ? 9.747 -7.558 17.003 1.00 85.69 530 PRO A C 1
ATOM 4008 O O . PRO A 1 530 ? 10.612 -8.419 16.878 1.00 85.69 530 PRO A O 1
ATOM 4011 N N . ALA A 1 531 ? 9.976 -6.430 17.680 1.00 71.12 531 ALA A N 1
ATOM 4012 C CA . ALA A 1 531 ? 11.188 -6.196 18.461 1.00 71.12 531 ALA A CA 1
ATOM 4013 C C . ALA A 1 531 ? 10.860 -6.286 19.961 1.00 71.12 531 ALA A C 1
ATOM 4015 O O . ALA A 1 531 ? 10.005 -5.558 20.462 1.00 71.12 531 ALA A O 1
ATOM 4016 N N . GLY A 1 532 ? 11.537 -7.167 20.704 1.00 77.75 532 GLY A N 1
ATOM 4017 C CA . GLY A 1 532 ? 11.357 -7.286 22.157 1.00 77.75 532 GLY A CA 1
ATOM 4018 C C . GLY A 1 532 ? 9.981 -7.830 22.567 1.00 77.75 532 GLY A C 1
ATOM 4019 O O . GLY A 1 532 ? 9.617 -8.943 22.204 1.00 77.75 532 GLY A O 1
ATOM 4020 N N . PHE A 1 533 ? 9.216 -7.068 23.357 1.00 73.06 533 PHE A N 1
ATOM 4021 C CA . PHE A 1 533 ? 7.943 -7.500 23.966 1.00 73.06 533 PHE A CA 1
ATOM 4022 C C . PHE A 1 533 ? 6.740 -7.501 23.003 1.00 73.06 533 PHE A C 1
ATOM 4024 O O . PHE A 1 533 ? 5.598 -7.422 23.457 1.00 73.06 533 PHE A O 1
ATOM 4031 N N . GLY A 1 534 ? 6.964 -7.623 21.698 1.00 84.94 534 GLY A N 1
ATOM 4032 C CA . GLY A 1 534 ? 5.925 -7.542 20.673 1.00 84.94 534 GLY A CA 1
ATOM 4033 C C . GLY A 1 534 ? 5.765 -6.140 20.086 1.00 84.94 534 GLY A C 1
ATOM 4034 O O . GLY A 1 534 ? 6.303 -5.162 20.602 1.00 84.94 534 GLY A O 1
ATOM 4035 N N . ARG A 1 535 ? 5.030 -6.054 18.97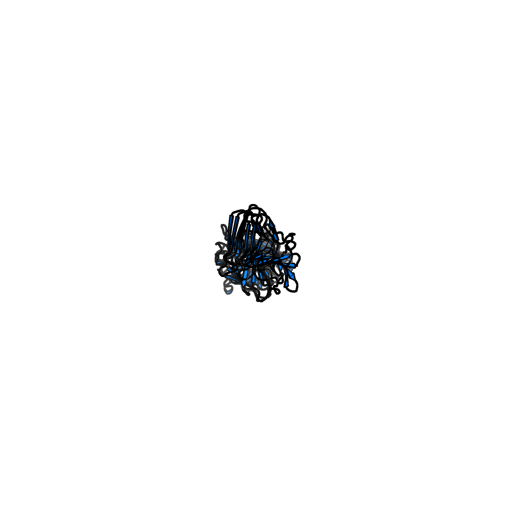8 1.00 91.38 535 ARG A N 1
ATOM 4036 C CA . ARG A 1 535 ? 4.872 -4.831 18.186 1.00 91.38 535 ARG A CA 1
ATOM 4037 C C . ARG A 1 535 ? 3.392 -4.509 17.971 1.00 91.38 535 ARG A C 1
ATOM 4039 O O . ARG A 1 535 ? 2.685 -5.354 17.425 1.00 91.38 535 ARG A O 1
ATOM 4046 N N . PRO A 1 536 ? 2.899 -3.338 18.414 1.00 92.12 536 PRO A N 1
ATOM 4047 C CA . PRO A 1 536 ? 1.538 -2.900 18.123 1.00 92.12 536 PRO A CA 1
ATOM 4048 C C . PRO A 1 536 ? 1.306 -2.812 16.615 1.00 92.12 536 PRO A C 1
ATOM 4050 O O . PRO A 1 536 ? 2.089 -2.173 15.912 1.00 92.12 536 PRO A O 1
ATOM 4053 N N . VAL A 1 537 ? 0.242 -3.452 16.140 1.00 94.56 537 VAL A N 1
ATOM 4054 C CA . VAL A 1 537 ? -0.160 -3.463 14.734 1.00 94.56 537 VAL A CA 1
ATOM 4055 C C . VAL A 1 537 ? -1.630 -3.087 14.625 1.00 94.56 537 VAL A C 1
ATOM 4057 O O . VAL A 1 537 ? -2.496 -3.685 15.270 1.00 94.56 537 VAL A O 1
ATOM 4060 N N . LEU A 1 538 ? -1.913 -2.064 13.825 1.00 94.69 538 LEU A N 1
ATOM 4061 C CA . LEU A 1 538 ? -3.268 -1.613 13.527 1.00 94.69 538 LEU A CA 1
ATOM 4062 C C . LEU A 1 538 ? -3.432 -1.453 12.022 1.00 94.69 538 LEU A C 1
ATOM 4064 O O . LEU A 1 538 ? -2.524 -0.971 11.354 1.00 94.69 538 LEU A O 1
ATOM 4068 N N . LEU A 1 539 ? -4.610 -1.786 11.509 1.00 94.94 539 LEU A N 1
ATOM 4069 C CA . LEU A 1 539 ? -5.025 -1.506 10.140 1.00 94.94 539 LEU A CA 1
ATOM 4070 C C . LEU A 1 539 ? -6.353 -0.757 10.180 1.00 94.94 539 LEU A C 1
ATOM 4072 O O . LEU A 1 539 ? -7.288 -1.187 10.853 1.00 94.94 539 LEU A O 1
ATOM 4076 N N . TYR A 1 540 ? -6.444 0.344 9.449 1.00 93.69 540 TYR A N 1
ATOM 4077 C CA . TYR A 1 540 ? -7.625 1.189 9.329 1.00 93.69 540 TYR A CA 1
ATOM 4078 C C . TYR A 1 540 ? -8.037 1.280 7.867 1.00 93.69 540 TYR A C 1
ATOM 4080 O O . TYR A 1 540 ? -7.181 1.402 6.990 1.00 93.69 540 TYR A O 1
ATOM 4088 N N . MET A 1 541 ? -9.341 1.299 7.601 1.00 93.12 541 MET A N 1
ATOM 4089 C CA . MET A 1 541 ? -9.820 1.798 6.316 1.00 93.12 541 MET A CA 1
ATOM 4090 C C . MET A 1 541 ? -9.847 3.323 6.383 1.00 93.12 541 MET A C 1
ATOM 4092 O O . MET A 1 541 ? -10.368 3.904 7.335 1.00 93.12 541 MET A O 1
ATOM 4096 N N . TYR A 1 542 ? -9.228 3.966 5.397 1.00 93.12 542 TYR A N 1
ATOM 4097 C CA . TYR A 1 542 ? -9.160 5.420 5.323 1.00 93.12 542 TYR A CA 1
ATOM 4098 C C . TYR A 1 542 ? -10.113 5.987 4.275 1.00 93.12 542 TYR A C 1
ATOM 4100 O O . TYR A 1 542 ? -10.829 6.949 4.542 1.00 93.12 542 TYR A O 1
ATOM 4108 N N . SER A 1 543 ? -10.118 5.403 3.076 1.00 93.00 543 SER A N 1
ATOM 4109 C CA . SER A 1 543 ? -11.011 5.818 1.999 1.00 93.00 543 SER A CA 1
ATOM 4110 C C . SER A 1 543 ? -11.300 4.665 1.044 1.00 93.00 543 SER A C 1
ATOM 4112 O O . SER A 1 543 ? -10.441 3.820 0.800 1.00 93.00 543 SER A O 1
ATOM 4114 N N . ASN A 1 544 ? -12.505 4.644 0.488 1.00 93.88 544 ASN A N 1
ATOM 4115 C CA . ASN A 1 544 ? -12.964 3.664 -0.479 1.00 93.88 544 ASN A CA 1
ATOM 4116 C C . ASN A 1 544 ? -13.728 4.364 -1.616 1.00 93.88 544 ASN A C 1
ATOM 4118 O O . ASN A 1 544 ? -14.741 5.033 -1.405 1.00 93.88 544 ASN A O 1
ATOM 4122 N N . GLY A 1 545 ? -13.224 4.206 -2.835 1.00 93.44 545 GLY A N 1
ATOM 4123 C CA . GLY A 1 545 ? -13.839 4.680 -4.070 1.00 93.44 545 GLY A CA 1
ATOM 4124 C C . GLY A 1 545 ? -14.669 3.625 -4.805 1.00 93.44 545 GLY A C 1
AT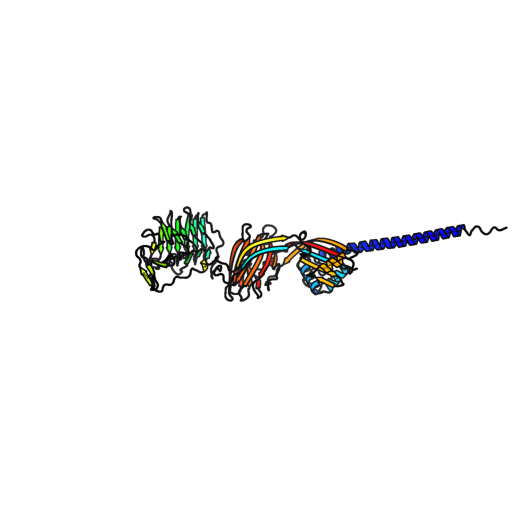OM 4125 O O . GLY A 1 545 ? -15.291 3.968 -5.807 1.00 93.44 545 GLY A O 1
ATOM 4126 N N . PHE A 1 546 ? -14.677 2.367 -4.356 1.00 93.31 546 PHE A N 1
ATOM 4127 C CA . PHE A 1 546 ? -15.552 1.335 -4.913 1.00 93.31 546 PHE A CA 1
ATOM 4128 C C . PHE A 1 546 ? -16.992 1.505 -4.410 1.00 93.31 546 PHE A C 1
ATOM 4130 O O . PHE A 1 546 ? -17.237 1.842 -3.249 1.00 93.31 546 PHE A O 1
ATOM 4137 N N . THR A 1 547 ? -17.956 1.256 -5.294 1.00 92.25 547 THR A N 1
ATOM 4138 C CA . THR A 1 547 ? -19.386 1.227 -4.969 1.00 92.25 547 THR A CA 1
ATOM 4139 C C . THR A 1 547 ? -19.837 -0.161 -4.520 1.00 92.25 547 THR A C 1
ATOM 4141 O O . THR A 1 547 ? -20.737 -0.279 -3.686 1.00 92.25 547 THR A O 1
ATOM 4144 N N . GLY A 1 548 ? -19.196 -1.212 -5.040 1.00 91.56 548 GLY A N 1
ATOM 4145 C CA . GLY A 1 548 ? -19.397 -2.590 -4.612 1.00 91.56 548 GLY A CA 1
ATOM 4146 C C . GLY A 1 548 ? -18.608 -2.959 -3.345 1.00 91.56 548 GLY A C 1
ATOM 4147 O O . GLY A 1 548 ? -17.738 -2.209 -2.900 1.00 91.56 548 GLY A O 1
ATOM 4148 N N . PRO A 1 549 ? -18.896 -4.131 -2.752 1.00 93.06 549 PRO A N 1
ATOM 4149 C CA . PRO A 1 549 ? -18.184 -4.613 -1.574 1.00 93.06 549 PRO A CA 1
ATOM 4150 C C . PRO A 1 549 ? -16.738 -4.988 -1.913 1.00 93.06 549 PRO A C 1
ATOM 4152 O O . PRO A 1 549 ? -16.493 -5.728 -2.866 1.00 93.06 549 PRO A O 1
ATOM 4155 N N . VAL A 1 550 ? -15.796 -4.535 -1.089 1.00 95.06 550 VAL A N 1
ATOM 4156 C CA . VAL A 1 550 ? -14.395 -4.976 -1.112 1.00 95.06 550 VAL A CA 1
ATOM 4157 C C . VAL A 1 550 ? -14.188 -5.960 0.028 1.00 95.06 550 VAL A C 1
ATOM 4159 O O . VAL A 1 550 ? -14.601 -5.689 1.153 1.00 95.06 550 VAL A O 1
ATOM 4162 N N . THR A 1 551 ? -13.563 -7.102 -0.239 1.00 95.81 551 THR A N 1
ATOM 4163 C CA . THR A 1 551 ? -13.336 -8.134 0.780 1.00 95.81 551 THR A CA 1
ATOM 4164 C C . THR A 1 551 ? -11.848 -8.285 1.053 1.00 95.81 551 THR A C 1
ATOM 4166 O O . THR A 1 551 ? -11.063 -8.505 0.138 1.00 95.81 551 THR A O 1
ATOM 4169 N N . LEU A 1 552 ? -11.470 -8.153 2.319 1.00 95.38 552 LEU A N 1
ATOM 4170 C CA . LEU A 1 552 ? -10.143 -8.450 2.837 1.00 95.38 552 LEU A CA 1
ATOM 4171 C C . LEU A 1 552 ? -10.171 -9.864 3.416 1.00 95.38 552 LEU A C 1
ATOM 4173 O O . LEU A 1 552 ? -10.989 -10.144 4.294 1.00 95.38 552 LEU A O 1
ATOM 4177 N N . VAL A 1 553 ? -9.300 -10.737 2.928 1.00 96.12 553 VAL A N 1
ATOM 4178 C CA . VAL A 1 553 ? -9.168 -12.129 3.363 1.00 96.12 553 VAL A CA 1
ATOM 4179 C C . VAL A 1 553 ? -7.751 -12.341 3.871 1.00 96.12 553 VAL A C 1
ATOM 4181 O O . VAL A 1 553 ? -6.781 -12.051 3.173 1.00 96.12 553 VAL A O 1
ATOM 4184 N N . ASP A 1 554 ? -7.636 -12.844 5.092 1.00 94.00 554 ASP A N 1
ATOM 4185 C CA . ASP A 1 554 ? -6.367 -13.273 5.660 1.00 94.00 554 ASP A CA 1
ATOM 4186 C C . ASP A 1 554 ? -6.065 -14.719 5.242 1.00 94.00 554 ASP A C 1
ATOM 4188 O O . ASP A 1 554 ? -6.699 -15.669 5.704 1.00 94.00 554 ASP A O 1
ATOM 4192 N N . GLU A 1 555 ? -5.102 -14.885 4.340 1.00 91.38 555 GLU A N 1
ATOM 4193 C CA . GLU A 1 555 ? -4.587 -16.174 3.890 1.00 91.38 555 GLU A CA 1
ATOM 4194 C C . GLU A 1 555 ? -3.319 -16.499 4.700 1.00 91.38 555 GLU A C 1
ATOM 4196 O O . GLU A 1 555 ? -2.206 -16.159 4.304 1.00 91.38 555 GLU A O 1
ATOM 4201 N N . GLY A 1 556 ? -3.479 -17.139 5.862 1.00 79.69 556 GLY A N 1
ATOM 4202 C CA . GLY A 1 556 ? -2.358 -17.514 6.743 1.00 79.69 556 GLY A CA 1
ATOM 4203 C C . GLY A 1 556 ? -2.552 -17.204 8.228 1.00 79.69 556 GLY A C 1
ATOM 4204 O O . GLY A 1 556 ? -1.644 -17.475 9.011 1.00 79.69 556 GLY A O 1
ATOM 4205 N N . ASP A 1 557 ? -3.723 -16.681 8.606 1.00 81.50 557 ASP A N 1
ATOM 4206 C CA . ASP A 1 557 ? -4.153 -16.430 9.984 1.00 81.50 557 ASP A CA 1
ATOM 4207 C C . ASP A 1 557 ? -3.160 -15.571 10.794 1.00 81.50 557 ASP A C 1
ATOM 4209 O O . ASP A 1 557 ? -2.706 -15.962 11.872 1.00 81.50 557 ASP A O 1
ATOM 4213 N N . ILE A 1 558 ? -2.862 -14.343 10.349 1.00 89.62 558 ILE A N 1
ATOM 4214 C CA . ILE A 1 558 ? -2.086 -13.366 11.138 1.00 89.62 558 ILE A CA 1
ATOM 4215 C C . ILE A 1 558 ? -2.665 -13.186 12.552 1.00 89.62 558 ILE A C 1
ATOM 4217 O O . ILE A 1 558 ? -1.930 -12.902 13.500 1.00 89.62 558 ILE A O 1
ATOM 4221 N N . GLY A 1 559 ? -3.968 -13.432 12.727 1.00 88.50 559 GLY A N 1
ATOM 4222 C CA . GLY A 1 559 ? -4.642 -13.489 14.023 1.00 88.50 559 GLY A CA 1
ATOM 4223 C C . GLY A 1 559 ? -3.959 -14.384 15.059 1.00 88.50 559 GLY A C 1
ATOM 4224 O O . GLY A 1 559 ? -3.895 -13.994 16.224 1.00 88.50 559 GLY A O 1
ATOM 4225 N N . VAL A 1 560 ? -3.397 -15.536 14.665 1.00 91.19 560 VAL A N 1
ATOM 4226 C CA . VAL A 1 560 ? -2.703 -16.443 15.604 1.00 91.19 560 VAL A CA 1
ATOM 4227 C C . VAL A 1 560 ? -1.337 -15.917 16.045 1.00 91.19 560 VAL A C 1
ATOM 4229 O O . VAL A 1 560 ? -0.806 -16.347 17.069 1.00 91.19 560 VAL A O 1
ATOM 4232 N N . LEU A 1 561 ? -0.769 -14.971 15.293 1.00 92.38 561 LEU A N 1
ATOM 4233 C CA . LEU A 1 561 ? 0.513 -14.335 15.595 1.00 92.38 561 LEU A CA 1
ATOM 4234 C C . LEU A 1 561 ? 0.351 -13.116 16.510 1.00 92.38 561 LEU A C 1
ATOM 4236 O O . LEU A 1 561 ? 1.344 -12.552 16.982 1.00 92.38 561 LEU A O 1
ATOM 4240 N N . MET A 1 562 ? -0.891 -12.699 16.755 1.00 92.94 562 MET A N 1
ATOM 4241 C CA . MET A 1 562 ? -1.225 -11.516 17.526 1.00 92.94 562 MET A CA 1
ATOM 4242 C C . MET A 1 562 ? -1.794 -11.861 18.900 1.00 92.94 562 MET A C 1
ATOM 4244 O O . MET A 1 562 ? -2.424 -12.887 19.133 1.00 92.94 562 MET A O 1
ATOM 4248 N N . THR A 1 563 ? -1.606 -10.931 19.826 1.00 92.25 563 THR A N 1
ATOM 4249 C CA . THR A 1 563 ? -2.231 -10.930 21.153 1.00 92.25 563 THR A CA 1
ATOM 4250 C C . THR A 1 563 ? -2.967 -9.612 21.373 1.00 92.25 563 THR A C 1
ATOM 4252 O O . THR A 1 563 ? -2.729 -8.662 20.622 1.00 92.25 563 THR A O 1
ATOM 4255 N N . PRO A 1 564 ? -3.846 -9.509 22.381 1.00 91.75 564 PRO A N 1
ATOM 4256 C CA . PRO A 1 564 ? -4.505 -8.248 22.688 1.00 91.75 564 PRO A CA 1
ATOM 4257 C C . PRO A 1 564 ? -3.516 -7.109 22.958 1.00 91.75 564 PRO A C 1
ATOM 4259 O O . PRO A 1 564 ? -2.502 -7.284 23.639 1.00 91.75 564 PRO A O 1
ATOM 4262 N N . MET A 1 565 ? -3.842 -5.940 22.417 1.00 91.75 565 MET A N 1
ATOM 4263 C CA . MET A 1 565 ? -3.196 -4.668 22.710 1.00 91.75 565 MET A CA 1
ATOM 4264 C C . MET A 1 565 ? -3.865 -4.014 23.917 1.00 91.75 565 MET A C 1
ATOM 4266 O O . MET A 1 565 ? -5.066 -4.163 24.125 1.00 91.75 565 MET A O 1
ATOM 4270 N N . TYR A 1 566 ? -3.093 -3.289 24.719 1.00 91.75 566 TYR A N 1
ATOM 4271 C CA . TYR A 1 566 ? -3.584 -2.642 25.930 1.00 91.75 566 TYR A CA 1
ATOM 4272 C C . TYR A 1 566 ? -3.613 -1.130 25.738 1.00 91.75 566 TYR A C 1
ATOM 4274 O O . TYR A 1 566 ? -2.570 -0.483 25.739 1.00 91.75 566 TYR A O 1
ATOM 4282 N N . GLU A 1 567 ? -4.815 -0.587 25.577 1.00 91.69 567 GLU A N 1
ATOM 4283 C CA . GLU A 1 567 ? -5.056 0.827 25.296 1.00 91.69 567 GLU A CA 1
ATOM 4284 C C . GLU A 1 567 ? -5.566 1.557 26.546 1.00 91.69 567 GLU A C 1
ATOM 4286 O O . GLU A 1 567 ? -6.435 1.029 27.249 1.00 91.69 567 GLU A O 1
ATOM 4291 N N . PRO A 1 568 ? -5.084 2.774 26.842 1.00 93.12 568 PRO A N 1
ATOM 4292 C CA . PRO A 1 568 ? -5.658 3.611 27.886 1.00 93.12 568 PRO A CA 1
ATOM 4293 C C . PRO A 1 568 ? -7.153 3.873 27.647 1.00 93.12 568 PRO A C 1
ATOM 4295 O O . PRO A 1 568 ? -7.573 4.221 26.541 1.00 93.12 568 PRO A O 1
ATOM 4298 N N . LEU A 1 569 ? -7.954 3.750 28.706 1.00 95.12 569 LEU A N 1
ATOM 4299 C CA . LEU A 1 569 ? -9.388 4.027 28.708 1.00 95.12 569 LEU A CA 1
ATOM 4300 C C . LEU A 1 569 ? -9.727 4.956 29.877 1.00 95.12 569 LEU A C 1
ATOM 4302 O O . LEU A 1 569 ? -9.383 4.676 31.026 1.00 95.12 569 LEU A O 1
ATOM 4306 N N . LEU A 1 570 ? -10.457 6.030 29.591 1.00 96.56 570 LEU A N 1
ATOM 4307 C CA . LEU A 1 570 ? -11.043 6.908 30.599 1.00 96.56 570 LEU A CA 1
ATOM 4308 C C . LEU A 1 570 ? -12.562 6.753 30.564 1.00 96.56 570 LEU A C 1
ATOM 4310 O O . LEU A 1 570 ? -13.198 7.027 29.548 1.00 96.56 570 LEU A O 1
ATOM 4314 N N . VAL A 1 571 ? -13.145 6.318 31.678 1.00 96.50 571 VAL A N 1
ATOM 4315 C CA . VAL A 1 571 ? -14.599 6.201 31.835 1.00 96.50 571 VAL A CA 1
ATOM 4316 C C . VAL A 1 571 ? -15.077 7.282 32.788 1.00 96.50 571 VAL A C 1
ATOM 4318 O O . VAL A 1 571 ? -14.531 7.412 33.883 1.00 96.50 571 VAL A O 1
ATOM 4321 N N . LYS A 1 572 ? -16.088 8.048 32.378 1.00 95.88 572 LYS A N 1
ATOM 4322 C CA . LYS A 1 572 ? -16.704 9.107 33.186 1.00 95.88 572 LYS A CA 1
ATOM 4323 C C . LYS A 1 572 ? -18.184 8.817 33.373 1.00 95.88 572 LYS A C 1
ATOM 4325 O O . LYS A 1 572 ? -18.869 8.485 32.408 1.00 95.88 572 LYS A O 1
ATOM 4330 N N . LEU A 1 573 ? -18.669 8.962 34.599 1.00 96.31 573 LEU A N 1
ATOM 4331 C CA . LEU A 1 573 ? -20.067 8.762 34.947 1.00 96.31 573 LEU A CA 1
ATOM 4332 C C . LEU A 1 573 ? -20.578 9.941 35.766 1.00 96.31 573 LEU A C 1
ATOM 4334 O O . LEU A 1 573 ? -20.020 10.284 36.807 1.00 96.31 573 LEU A O 1
ATOM 4338 N N . TRP A 1 574 ? -21.675 10.525 35.300 1.00 95.25 574 TRP A N 1
ATOM 4339 C CA . TRP A 1 574 ? -22.469 11.489 36.050 1.00 95.25 574 TRP A CA 1
ATOM 4340 C C . TRP A 1 574 ? -23.818 10.865 36.374 1.00 95.25 574 TRP A C 1
ATOM 4342 O O . TRP A 1 574 ? -24.441 10.294 35.485 1.00 95.25 574 TRP A O 1
ATOM 4352 N N . VAL A 1 575 ? -24.277 11.015 37.612 1.00 94.81 575 VAL A N 1
ATOM 4353 C CA . VAL A 1 575 ? -25.622 10.622 38.060 1.00 94.81 575 VAL A CA 1
ATOM 4354 C C . VAL A 1 575 ? -26.261 11.841 38.708 1.00 94.81 575 VAL A C 1
ATOM 4356 O O . VAL A 1 575 ? -25.572 12.596 39.395 1.00 94.81 575 VAL A O 1
ATOM 4359 N N . TRP A 1 576 ? -27.543 12.074 38.461 1.00 93.50 576 TRP A N 1
ATOM 4360 C CA . TRP A 1 576 ? -28.249 13.239 38.992 1.00 93.50 576 TRP A CA 1
ATOM 4361 C C . TRP A 1 576 ? -29.705 12.919 39.318 1.00 93.50 576 TRP A C 1
ATOM 4363 O O . TRP A 1 576 ? -30.210 11.860 38.957 1.00 93.50 576 TRP A O 1
ATOM 4373 N N . ASP A 1 577 ? -30.375 13.839 40.008 1.00 87.31 577 ASP A N 1
ATOM 4374 C CA . ASP A 1 577 ? -31.818 13.759 40.254 1.00 87.31 577 ASP A CA 1
ATOM 4375 C C . ASP A 1 577 ? -32.596 14.421 39.112 1.00 87.31 577 ASP A C 1
ATOM 4377 O O . ASP A 1 577 ? -32.219 15.491 38.629 1.00 87.31 577 ASP A O 1
ATOM 4381 N N . GLU A 1 578 ? -33.695 13.795 38.687 1.00 73.44 578 GLU A N 1
ATOM 4382 C CA . GLU A 1 578 ? -34.656 14.437 37.786 1.00 73.44 578 GLU A CA 1
ATOM 4383 C C . GLU A 1 578 ? -35.424 15.545 38.551 1.00 73.44 578 GLU A C 1
ATOM 4385 O O . GLU A 1 578 ? -35.709 15.349 39.737 1.00 73.44 578 GLU A O 1
ATOM 4390 N N . PRO A 1 579 ? -35.692 16.716 37.931 1.00 55.81 579 PRO A N 1
ATOM 4391 C CA . PRO A 1 579 ? -36.360 17.848 38.584 1.00 55.81 579 PRO A CA 1
ATOM 4392 C C . PRO A 1 579 ? -37.761 17.562 39.133 1.00 55.81 579 PRO A C 1
ATOM 4394 O O . PRO A 1 579 ? -38.513 16.796 38.486 1.00 55.81 579 PRO A O 1
#

Solvent-accessible surface area (backbone atoms only — not comparable to full-atom values): 29678 Å² total; per-residue (Å²): 133,91,92,85,86,81,78,69,58,67,59,48,52,52,50,50,51,50,51,52,49,51,51,52,52,49,54,50,47,53,52,49,50,51,50,51,51,49,51,49,54,49,52,57,58,61,44,34,42,53,52,39,48,46,46,33,45,72,28,28,31,36,46,45,61,26,72,84,43,61,89,64,52,71,42,81,24,28,11,30,70,92,54,88,30,29,25,43,66,37,48,53,48,52,53,51,38,55,66,69,65,37,63,60,62,49,51,48,51,36,62,46,45,72,68,45,32,35,39,42,37,34,20,51,53,41,81,47,76,50,71,46,66,50,79,38,63,82,43,88,18,40,57,77,46,91,78,49,44,71,57,77,72,83,42,66,38,68,54,81,49,78,48,79,34,75,55,25,33,36,37,81,22,76,51,31,39,32,49,15,39,41,36,40,39,24,65,21,35,37,30,32,28,23,24,37,39,29,40,71,76,8,35,43,35,40,38,24,25,53,72,82,49,88,87,56,57,20,32,43,37,30,41,20,37,43,34,36,24,10,28,30,40,35,37,28,17,10,38,37,39,30,32,6,23,44,36,40,37,67,51,63,60,27,40,39,38,29,31,19,36,39,40,30,60,33,70,51,92,58,84,40,41,33,38,49,46,57,98,51,46,40,37,37,26,18,36,80,99,76,35,57,7,34,42,37,40,29,47,97,89,42,45,32,39,26,38,38,57,93,43,34,26,39,62,54,100,85,15,72,44,78,53,87,69,72,62,80,40,50,43,72,59,89,84,29,56,40,33,32,30,54,88,84,61,54,83,68,68,87,76,76,78,64,67,54,48,30,39,76,45,55,42,32,68,44,73,77,41,78,47,76,49,77,45,53,32,89,76,53,55,89,89,57,43,71,44,42,41,33,36,53,94,96,40,80,43,59,65,58,96,71,56,61,69,62,55,49,53,56,69,67,24,92,45,74,39,76,33,74,46,86,50,44,27,38,36,64,41,74,65,60,64,45,78,47,55,53,77,68,54,62,79,61,34,35,22,21,30,67,46,69,59,52,92,72,26,27,40,34,39,38,47,49,79,45,56,33,36,38,34,33,38,33,38,38,68,79,43,46,31,40,38,41,36,37,22,60,36,51,82,33,50,21,34,35,37,34,32,34,51,74,85,86,51,67,42,80,67,48,72,42,74,34,46,52,47,29,32,70,43,52,42,47,79,70,37,72,58,43,65,88,96,31,24,49,36,37,32,28,54,72,45,43,58,36,85,50,59,33,37,41,33,49,48,63,51,68,63,80,38,38,42,65,26,82,40,56,28,34,39,42,32,39,36,31,46,81,126

Secondary structure (DSSP, 8-state):
-----SSSSHHHHHHHHHHHHHHHHHHHHHHHHHHHHHHHHHHHHHHHHHHHHHHHHH---BSTTTTT-GGG-SB---B-SSSSSEEHHHHHHHHHHHHTT-HHHHHHHHHHTTT--EEEEEEE-EEEEEEEEEE-TT-S--PPPTTPEEP-S-SEE-SEEEEEESS-EEE--SSEEESSEEEEEESS-EEE-S-EEE-TT-EEEEEES-SS-SS----EEESS-EEE-SEEEEEESS-EEESS-EEE-SSS-EEEEESS-EEE----SSS-SEEE-STTEEEEESBTTTB---EEEEETTEEEEEEETTEEEEEETTEEEE-SSPPTTEE--TTSEEEB--PPPTT--PPPPPGGGGTTSS-SEEEEEEEEEEE-GGG--GGG-SEEEEEETTEEEES-S--HHHHHHHHT-S-EEEEEEEEEEEE-B--SEEEE-TT---EEEEEEE-SPPPTT-EEEEE--SSSEEEEEEEEETTEEEEEEEEESSTTSPPEEEEEEE-SSSEEEEEEEE--SSEEEEEHHHHSPPP-SS-EEEEEEEEEE--SSPEEEEEES-GGGGEE-EEEEEEEEEEEE---

Foldseek 3Di:
DDDPDDPPPVVVVVVVVVVVVVVVVVVVVVVVVVVVVVVVVVVVLQCLVVQLCCQAWADCAVPNPCLVPVVRGQAHHQDHSPDRGGAPSSVVSLLVCQVVVPVRSVVNSCVSLVNFWKKKFKFFKDKDKDWDKFFALPFQFADQPPFEFEDQDDLAAQEADEAEAATAYEDAPAHSHFQYEYEYAYQAAYEYQHEYEADQNGEYEEHAHDVCHDDDFHEYEHNYEYAAAHHYHADGNHEYYYAAADHAHHDYAAEHEHQAEYAYNHNYPDQARYAHDDPRAAYEAHDAPPGFYKYWYADPNWIKIDQAFQWIWTQDPQATHTDPGDDRRHHDDHPRYGGNHDDGDRPDDDDDRDSSNSRPPRHSMDIWDMDMDIDASVRDDPLNGPWMWIQDPNGIDTNDPDCVVVVVQQVPFPDKHKDKDWGKYFDFADDQKDKDAAFDDWWNGWFFFQFFQDQQWKKKKFAALAWWKWWKWKQALNKIKIKIWTDSHSQGWIKIWIWTCPVVTIDTNGIWTHGSTMTMGRVCSRYPGADPPTIIMIMTTRHITGNDMMMIGTRPPSVVRGGTDMTIMMMMMMTGHGD

Nearest PDB structures (foldseek):
  2j6g-assembly1_A-2  TM=1.494E-01  e=2.255E+00  Escherichia coli
  2j6r-assembly1_A  TM=1.355E-01  e=2.488E+00  Escherichia coli

Sequence (579 aa):
MRRGQLLSFDALLAVVMVIFMLGAVSATSDNLKAGITNLLGWYDRTSIPDTMLDVLLQSPGTPPNWNENVSALVVPGLRASSGQYVDYNKAVTFFDLLKNNDSRVQSALLNLSLGHPFLLDFYLGRWTFKANFTWNPNASGGTVPPGFVVYNGTCAIRGSVTLTFPDPTILPCEPLDVRGSARIVADSNLCIVGSIGVDTRGSITVDVGDYPPYQSYPYLAIGGDWEIIGAGTVYVAGNTYVQGALIVRGIGSRSINIAKDLIIYGDTTNPYVIDMAGASATINVGIAGYTPGNVYVRVNGVWYASNETDVWYEKTSTGWKRIQGVPPGIVLPAGVLRVNGYPLSPDWVPPAPPECLSFGTGQPLAVSSLLGNYTYPQELNASEAWNRVAYTNASFLVNPSNVSSVLEARTNATWVSYSERNTVMSLFRYNSTITIVGNDSGIVLAGVLRYDVPDYAMLRVDVPAETGYVLLIAVDGGTLKAIGIWKTSVNGSVNAEVWEDSGTGLSTVATFRGSNTSVTIPWSVIFSGPAGFGRPVLLYMYSNGFTGPVTLVDEGDIGVLMTPMYEPLLVKLWVWDEP

Mean predicted aligned error: 12.97 Å